Protein 3HXL (pdb70)

Sequence (411 aa):
GVYINFKSEPQLGERGIVSPLILSWGEPGKITIEAGDDVFPKLGYSIDAQLRLINEALKRAKTLLLYRLNAGTKAAVTVGNLTVTAKWGGARGNDITLVIQENIDDETKFDVSTLVDGAELDKQTVSDIAGLAANDWVIFSGTGALTETAGAPLINGSDGAVTNQAYIDYLAAVEIFDFNTIALPSTDDALKATFTAFAKRLRDDEGKKIQVVLENYPAADYEGVISVKNGVVLADGTILTAAQATAWVAGATAGARVNESLTYQGYDEAVDVAPRYTNAQIIAALQAGEFLFTASDNQALVEQDINTLTSFTADKGKQFAKNRVIRVLDGINNDFVRIFSKFYSNNADGRNLLKSECINYNTLQDIDAIKNFDGQTDLTVQSDVDAVYIEAYAWPVDSIEKIYVRVRIKL

Organism: Desulfitobacterium hafniense (strain Y51) (NCBI:txid138119)

CATH classification: 3.30.1490.360 (+4 more: 2.60.40.4290, 3.40.50.11790, 3.30.1370.220)

Radius of gyration: 27.32 Å; Cα contacts (8 Å, |Δi|>4): 930; chains: 1; bounding box: 57×81×81 Å

InterPro domains:
  IPR020287 Tail sheath protein, C-terminal domain [PF17482] (336-438)
  IPR035089 Tail sheath protein, subtilisin-like domain [PF04984] (181-329)
  IPR035326 Phage tail sheath protein-like, beta-sandwich domain [PF17481] (91-180)
  IPR054564 Tail sheath protein Gp18-like, domain III N-terminal region [PF22671] (33-90)

Nearest PDB structures (foldseek):
  3hxl-assembly1_A  TM=1.002E+00  e=1.523E-84  Desulfitobacterium hafniense Y51
  3lml-assembly1_A  TM=8.301E-01  e=1.026E-45  Listeria innocua
  6gkw-assembly1_A  TM=8.616E-01  e=3.740E-18  Clostridioides difficile 630
  8v3z-assembly1_P  TM=8.055E-01  e=3.194E-16  Clostridioides difficile
  6rao-assembly1_D  TM=6.011E-01  e=6.449E-09  Serratia entomophila

Structure (mmCIF, N/CA/C/O backbone):
data_3HXL
#
_entry.id   3HXL
#
_cell.length_a   34.382
_cell.length_b   71.958
_cell.length_c   108.831
_cell.angle_alpha   90.000
_cell.angle_beta   94.450
_cell.angle_gamma   90.000
#
_symmetry.space_group_name_H-M   'P 1 21 1'
#
loop_
_entity.id
_entity.type
_entity.pdbx_description
1 polymer 'uncharacterized protein DSY3957'
2 water water
#
loop_
_atom_site.group_PDB
_atom_site.id
_atom_site.type_symbol
_atom_site.label_atom_id
_atom_site.label_alt_id
_atom_site.label_comp_id
_atom_site.label_asym_id
_atom_site.label_entity_id
_atom_site.label_seq_id
_atom_site.pdbx_PDB_ins_code
_atom_site.Cartn_x
_atom_site.Cartn_y
_atom_site.Cartn_z
_atom_site.occupancy
_atom_site.B_iso_or_equiv
_atom_site.auth_seq_id
_atom_site.auth_comp_id
_atom_site.auth_asym_id
_atom_site.auth_atom_id
_atom_site.pdbx_PDB_model_num
ATOM 1 N N . GLY A 1 15 ? 8.552 89.278 43.750 1.00 47.88 15 GLY A N 1
ATOM 2 C CA . GLY A 1 15 ? 7.481 88.312 43.383 1.00 47.21 15 GLY A CA 1
ATOM 3 C C . GLY A 1 15 ? 7.138 87.355 44.511 1.00 50.40 15 GLY A C 1
ATOM 4 O O . GLY A 1 15 ? 7.425 87.625 45.679 1.00 44.31 15 GLY A O 1
ATOM 5 N N . VAL A 1 16 ? 6.521 86.231 44.161 1.00 46.45 16 VAL A N 1
ATOM 6 C CA . VAL A 1 16 ? 6.135 85.230 45.150 1.00 43.16 16 VAL A CA 1
ATOM 7 C C . VAL A 1 16 ? 6.473 83.826 44.654 1.00 41.50 16 VAL A C 1
ATOM 8 O O . VAL A 1 16 ? 5.939 83.379 43.641 1.00 47.37 16 VAL A O 1
ATOM 12 N N . TYR A 1 17 ? 7.367 83.145 45.366 1.00 33.03 17 TYR A N 1
ATOM 13 C CA . TYR A 1 17 ? 7.776 81.788 45.013 1.00 31.83 17 TYR A CA 1
ATOM 14 C C . TYR A 1 17 ? 7.237 80.793 46.032 1.00 27.97 17 TYR A C 1
ATOM 15 O O . TYR A 1 17 ? 7.543 80.878 47.223 1.00 24.04 17 TYR A O 1
ATOM 24 N N . ILE A 1 18 ? 6.455 79.835 45.549 1.00 23.42 18 ILE A N 1
ATOM 25 C CA . ILE A 1 18 ? 5.841 78.833 46.409 1.00 26.68 18 ILE A CA 1
ATOM 26 C C . ILE A 1 18 ? 6.225 77.417 45.999 1.00 21.79 18 ILE A C 1
ATOM 27 O O . ILE A 1 18 ? 6.246 77.094 44.813 1.00 23.75 18 ILE A O 1
ATOM 32 N N . ASN A 1 19 ? 6.530 76.573 46.976 1.00 20.48 19 ASN A N 1
ATOM 33 C CA . ASN A 1 19 ? 6.880 75.189 46.679 1.00 27.22 19 ASN A CA 1
ATOM 34 C C . ASN A 1 19 ? 6.186 74.283 47.690 1.00 26.87 19 ASN A C 1
ATOM 35 O O . ASN A 1 19 ? 5.933 74.690 48.823 1.00 22.01 19 ASN A O 1
ATOM 40 N N . PHE A 1 20 ? 5.858 73.065 47.269 1.00 23.18 20 PHE A N 1
ATOM 41 C CA . PHE A 1 20 ? 5.177 72.113 48.140 1.00 23.29 20 PHE A CA 1
ATOM 42 C C . PHE A 1 20 ? 5.975 70.817 48.266 1.00 22.59 20 PHE A C 1
ATOM 43 O O . PHE A 1 20 ? 6.621 70.391 47.314 1.00 21.48 20 PHE A O 1
ATOM 51 N N . LYS A 1 21 ? 5.917 70.195 49.443 1.00 22.05 21 LYS A N 1
ATOM 52 C CA . LYS A 1 21 ? 6.620 68.936 49.691 1.00 26.49 21 LYS A CA 1
ATOM 53 C C . LYS A 1 21 ? 5.798 68.021 50.609 1.00 27.72 21 LYS A C 1
ATOM 54 O O . LYS A 1 21 ? 5.178 68.487 51.567 1.00 26.50 21 LYS A O 1
ATOM 60 N N . SER A 1 22 ? 5.787 66.723 50.303 1.00 24.65 22 SER A N 1
ATOM 61 C CA . SER A 1 22 ? 5.065 65.749 51.118 1.00 21.52 22 SER A CA 1
ATOM 62 C C . SER A 1 22 ? 5.702 65.717 52.501 1.00 22.00 22 SER A C 1
ATOM 63 O O . SER A 1 22 ? 6.888 66.012 52.649 1.00 26.62 22 SER A O 1
ATOM 66 N N . GLU A 1 23 ? 4.912 65.347 53.503 1.00 29.64 23 GLU A N 1
ATOM 67 C CA . GLU A 1 23 ? 5.388 65.248 54.882 1.00 36.48 23 GLU A CA 1
ATOM 68 C C . GLU A 1 23 ? 5.020 63.856 55.408 1.00 39.26 23 GLU A C 1
ATOM 69 O O . GLU A 1 23 ? 4.067 63.708 56.175 1.00 38.43 23 GLU A O 1
ATOM 75 N N . PRO A 1 24 ? 5.778 62.821 55.000 1.00 40.43 24 PRO A N 1
ATOM 76 C CA . PRO A 1 24 ? 5.539 61.433 55.416 1.00 44.13 24 PRO A CA 1
ATOM 77 C C . PRO A 1 24 ? 5.503 61.247 56.927 1.00 49.10 24 PRO A C 1
ATOM 78 O O . PRO A 1 24 ? 6.123 62.008 57.668 1.00 47.79 24 PRO A O 1
ATOM 82 N N . GLN A 1 25 ? 4.776 60.229 57.378 1.00 59.23 25 GLN A N 1
ATOM 83 C CA . GLN A 1 25 ? 4.657 59.953 58.805 1.00 62.81 25 GLN A CA 1
ATOM 84 C C . GLN A 1 25 ? 5.150 58.547 59.130 1.00 64.14 25 GLN A C 1
ATOM 85 O O . GLN A 1 25 ? 6.219 58.133 58.682 1.00 66.85 25 GLN A O 1
ATOM 91 N N . LEU A 1 30 ? 2.467 46.326 61.204 1.00 55.37 30 LEU A N 1
ATOM 92 C CA . LEU A 1 30 ? 2.226 45.154 62.037 1.00 47.91 30 LEU A CA 1
ATOM 93 C C . LEU A 1 30 ? 2.454 45.476 63.509 1.00 49.18 30 LEU A C 1
ATOM 94 O O . LEU A 1 30 ? 3.547 45.884 63.911 1.00 45.28 30 LEU A O 1
ATOM 99 N N . GLY A 1 31 ? 1.411 45.284 64.310 1.00 40.36 31 GLY A N 1
ATOM 100 C CA . GLY A 1 31 ? 1.503 45.573 65.725 1.00 40.40 31 GLY A CA 1
ATOM 101 C C . GLY A 1 31 ? 2.493 44.704 66.468 1.00 40.93 31 GLY A C 1
ATOM 102 O O . GLY A 1 31 ? 2.932 43.663 65.975 1.00 40.94 31 GLY A O 1
ATOM 103 N N . GLU A 1 32 ? 2.860 45.142 67.663 1.00 41.17 32 GLU A N 1
ATOM 104 C CA . GLU A 1 32 ? 3.785 44.386 68.478 1.00 38.84 32 GLU A CA 1
ATOM 105 C C . GLU A 1 32 ? 3.045 43.758 69.647 1.00 39.69 32 GLU A C 1
ATOM 106 O O . GLU A 1 32 ? 2.213 44.396 70.301 1.00 39.66 32 GLU A O 1
ATOM 112 N N . ARG A 1 33 ? 3.345 42.488 69.878 1.00 24.37 33 ARG A N 1
ATOM 113 C CA . ARG A 1 33 ? 2.744 41.716 70.952 1.00 24.16 33 ARG A CA 1
ATOM 114 C C . ARG A 1 33 ? 3.728 41.753 72.116 1.00 24.17 33 ARG A C 1
ATOM 115 O O . ARG A 1 33 ? 4.276 42.809 72.439 1.00 22.88 33 ARG A O 1
ATOM 123 N N . GLY A 1 34 ? 3.949 40.603 72.742 1.00 16.80 34 GLY A N 1
ATOM 124 C CA . GLY A 1 34 ? 4.895 40.519 73.839 1.00 14.69 34 GLY A CA 1
ATOM 125 C C . GLY A 1 34 ? 4.415 40.914 75.223 1.00 13.82 34 GLY A C 1
ATOM 126 O O . GLY A 1 34 ? 5.191 40.881 76.173 1.00 16.29 34 GLY A O 1
ATOM 127 N N . ILE A 1 35 ? 3.141 41.263 75.359 1.00 12.77 35 ILE A N 1
ATOM 128 C CA . ILE A 1 35 ? 2.639 41.681 76.661 1.00 14.46 35 ILE A CA 1
ATOM 129 C C . ILE A 1 35 ? 1.759 40.641 77.345 1.00 12.94 35 ILE A C 1
ATOM 130 O O . ILE A 1 35 ? 0.704 40.267 76.832 1.00 14.15 35 ILE A O 1
ATOM 135 N N . VAL A 1 36 ? 2.205 40.181 78.508 1.00 14.25 36 VAL A N 1
ATOM 136 C CA . VAL A 1 36 ? 1.463 39.191 79.284 1.00 16.16 36 VAL A CA 1
ATOM 137 C C . VAL A 1 36 ? 1.022 39.828 80.606 1.00 15.34 36 VAL A C 1
ATOM 138 O O . VAL A 1 36 ? 1.663 40.758 81.089 1.00 14.81 36 VAL A O 1
ATOM 142 N N . SER A 1 37 ? -0.088 39.353 81.172 1.00 13.99 37 SER A N 1
ATOM 143 C CA . SER A 1 37 ? -0.575 39.876 82.448 1.00 11.57 37 SER A CA 1
ATOM 144 C C . SER A 1 37 ? -0.953 38.713 83.347 1.00 14.80 37 SER A C 1
ATOM 145 O O . SER A 1 37 ? -1.455 37.688 82.882 1.00 17.37 37 SER A O 1
ATOM 156 N N . PRO A 1 39 ? -2.485 37.691 87.506 1.00 23.02 39 PRO A N 1
ATOM 157 C CA . PRO A 1 39 ? -2.931 38.070 88.850 1.00 20.37 39 PRO A CA 1
ATOM 158 C C . PRO A 1 39 ? -2.290 37.091 89.845 1.00 19.93 39 PRO A C 1
ATOM 159 O O . PRO A 1 39 ? -2.431 35.879 89.703 1.00 20.21 39 PRO A O 1
ATOM 163 N N . LEU A 1 40 ? -1.579 37.610 90.842 1.00 17.67 40 LEU A N 1
ATOM 164 C CA . LEU A 1 40 ? -0.919 36.740 91.807 1.00 19.39 40 LEU A CA 1
ATOM 165 C C . LEU A 1 40 ? -1.111 37.100 93.264 1.00 16.14 40 LEU A C 1
ATOM 166 O O . LEU A 1 40 ? -1.353 38.253 93.622 1.00 16.01 40 LEU A O 1
ATOM 171 N N . ILE A 1 41 ? -0.979 36.078 94.097 1.00 24.45 41 ILE A N 1
ATOM 172 C CA . ILE A 1 41 ? -1.060 36.233 95.535 1.00 22.98 41 ILE A CA 1
ATOM 173 C C . ILE A 1 41 ? 0.405 36.283 95.946 1.00 21.34 41 ILE A C 1
ATOM 174 O O . ILE A 1 41 ? 1.142 35.321 95.748 1.00 22.05 41 ILE A O 1
ATOM 179 N N . LEU A 1 42 ? 0.817 37.415 96.505 1.00 24.19 42 LEU A N 1
ATOM 180 C CA . LEU A 1 42 ? 2.205 37.619 96.903 1.00 21.39 42 LEU A CA 1
ATOM 181 C C . LEU A 1 42 ? 2.369 37.854 98.403 1.00 25.18 42 LEU A C 1
ATOM 182 O O . LEU A 1 42 ? 1.388 37.908 99.145 1.00 23.35 42 LEU A O 1
ATOM 187 N N . SER A 1 43 ? 3.619 37.990 98.839 1.00 24.67 43 SER A N 1
ATOM 188 C CA . SER A 1 43 ? 3.920 38.223 100.247 1.00 24.76 43 SER A CA 1
ATOM 189 C C . SER A 1 43 ? 4.483 39.623 100.458 1.00 23.90 43 SER A C 1
ATOM 190 O O . SER A 1 43 ? 4.884 39.986 101.564 1.00 25.76 43 SER A O 1
ATOM 193 N N . TRP A 1 44 ? 4.505 40.407 99.387 1.00 22.91 44 TRP A N 1
ATOM 194 C CA . TRP A 1 44 ? 5.016 41.766 99.448 1.00 21.17 44 TRP A CA 1
ATOM 195 C C . TRP A 1 44 ? 4.661 42.489 98.155 1.00 20.16 44 TRP A C 1
ATOM 196 O O . TRP A 1 44 ? 4.329 41.852 97.154 1.00 23.65 44 TRP A O 1
ATOM 207 N N . GLY A 1 45 ? 4.722 43.817 98.186 1.00 17.61 45 GLY A N 1
ATOM 208 C CA . GLY A 1 45 ? 4.420 44.604 97.005 1.00 20.55 45 GLY A CA 1
ATOM 209 C C . GLY A 1 45 ? 3.109 45.361 97.074 1.00 23.32 45 GLY A C 1
ATOM 210 O O . GLY A 1 45 ? 2.207 44.994 97.825 1.00 21.85 45 GLY A O 1
ATOM 211 N N . GLU A 1 46 ? 3.008 46.425 96.285 1.00 22.60 46 GLU A N 1
ATOM 212 C CA . GLU A 1 46 ? 1.800 47.237 96.240 1.00 19.32 46 GLU A CA 1
ATOM 213 C C . GLU A 1 46 ? 0.620 46.406 95.740 1.00 23.16 46 GLU A C 1
ATOM 214 O O . GLU A 1 46 ? 0.668 45.831 94.652 1.00 23.71 46 GLU A O 1
ATOM 220 N N . PRO A 1 47 ? -0.458 46.328 96.538 1.00 22.57 47 PRO A N 1
ATOM 221 C CA . PRO A 1 47 ? -1.652 45.559 96.171 1.00 19.87 47 PRO A CA 1
ATOM 222 C C . PRO A 1 47 ? -2.682 46.324 95.335 1.00 19.56 47 PRO A C 1
ATOM 223 O O . PRO A 1 47 ? -2.755 47.551 95.393 1.00 19.63 47 PRO A O 1
ATOM 227 N N . GLY A 1 48 ? -3.465 45.578 94.555 1.00 24.01 48 GLY A N 1
ATOM 228 C CA . GLY A 1 48 ? -4.521 46.153 93.732 1.0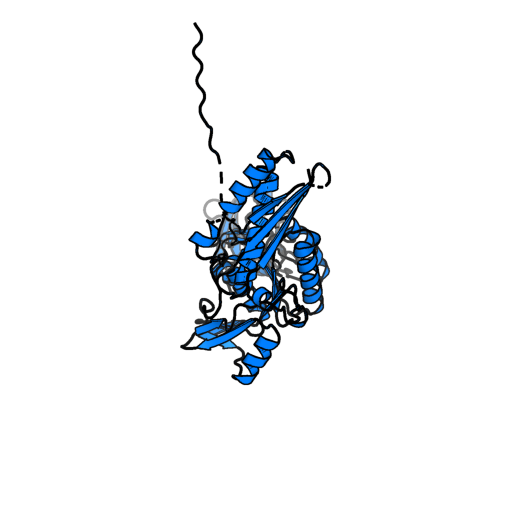0 20.69 48 GLY A CA 1
ATOM 229 C C . GLY A 1 48 ? -4.146 47.291 92.808 1.00 23.44 48 GLY A C 1
ATOM 230 O O . GLY A 1 48 ? -4.949 48.189 92.551 1.00 25.57 48 GLY A O 1
ATOM 231 N N . LYS A 1 49 ? -2.925 47.248 92.297 1.00 19.89 49 LYS A N 1
ATOM 232 C CA . LYS A 1 49 ? -2.434 48.280 91.402 1.00 22.32 49 LYS A CA 1
ATOM 233 C C . LYS A 1 49 ? -1.523 47.591 90.398 1.00 24.01 49 LYS A C 1
ATOM 234 O O . LYS A 1 49 ? -0.567 46.927 90.786 1.00 22.88 49 LYS A O 1
ATOM 248 N N . ILE A 1 51 ? 1.303 46.518 88.174 1.00 19.50 51 ILE A N 1
ATOM 249 C CA . ILE A 1 51 ? 2.746 46.710 88.210 1.00 22.79 51 ILE A CA 1
ATOM 250 C C . ILE A 1 51 ? 3.294 46.291 86.856 1.00 21.19 51 ILE A C 1
ATOM 251 O O . ILE A 1 51 ? 2.979 45.212 86.354 1.00 19.89 51 ILE A O 1
ATOM 256 N N . THR A 1 52 ? 4.110 47.149 86.263 1.00 18.18 52 THR A N 1
ATOM 257 C CA . THR A 1 52 ? 4.680 46.860 84.962 1.00 20.69 52 THR A CA 1
ATOM 258 C C . THR A 1 52 ? 6.140 46.467 85.128 1.00 20.36 52 THR A C 1
ATOM 259 O O . THR A 1 52 ? 6.920 47.191 85.741 1.00 16.57 52 THR A O 1
ATOM 263 N N . ILE A 1 53 ? 6.492 45.300 84.602 1.00 20.73 53 ILE A N 1
ATOM 264 C CA . ILE A 1 53 ? 7.856 44.805 84.691 1.00 19.77 53 ILE A CA 1
ATOM 265 C C . ILE A 1 53 ? 8.343 44.418 83.306 1.00 20.99 53 ILE A C 1
ATOM 266 O O . ILE A 1 53 ? 7.720 43.604 82.623 1.00 21.36 53 ILE A O 1
ATOM 271 N N . GLU A 1 54 ? 9.447 45.021 82.883 1.00 20.45 54 GLU A N 1
ATOM 272 C CA . GLU A 1 54 ? 10.018 44.707 81.580 1.00 23.44 54 GLU A CA 1
ATOM 273 C C . GLU A 1 54 ? 11.010 43.573 81.809 1.00 18.69 54 GLU A C 1
ATOM 274 O O . GLU A 1 54 ? 11.636 43.492 82.865 1.00 21.87 54 GLU A O 1
ATOM 280 N N . ALA A 1 55 ? 11.148 42.686 80.831 1.00 24.15 55 ALA A N 1
ATOM 281 C CA . ALA A 1 55 ? 12.083 41.579 80.970 1.00 18.33 55 ALA A CA 1
ATOM 282 C C . ALA A 1 55 ? 13.455 42.162 81.297 1.00 19.20 55 ALA A C 1
ATOM 283 O O . ALA A 1 55 ? 13.860 43.167 80.714 1.00 24.76 55 ALA A O 1
ATOM 285 N N . GLY A 1 56 ? 14.159 41.540 82.238 1.00 23.22 56 GLY A N 1
ATOM 286 C CA . GLY A 1 56 ? 15.474 42.026 82.613 1.00 28.49 56 GLY A CA 1
ATOM 287 C C . GLY A 1 56 ? 15.459 43.028 83.756 1.00 27.93 56 GLY A C 1
ATOM 288 O O . GLY A 1 56 ? 16.494 43.286 84.366 1.00 22.20 56 GLY A O 1
ATOM 289 N N . ASP A 1 57 ? 14.292 43.598 84.054 1.00 19.87 57 ASP A N 1
ATOM 290 C CA . ASP A 1 57 ? 14.185 44.569 85.140 1.00 17.68 57 ASP A CA 1
ATOM 291 C C . ASP A 1 57 ? 14.530 43.972 86.494 1.00 18.38 57 ASP A C 1
ATOM 292 O O . ASP A 1 57 ? 14.312 42.786 86.738 1.00 21.62 57 ASP A O 1
ATOM 297 N N . ASP A 1 58 ? 15.072 44.806 87.375 1.00 16.51 58 ASP A N 1
ATOM 298 C CA . ASP A 1 58 ? 15.393 44.378 88.725 1.00 23.75 58 ASP A CA 1
ATOM 299 C C . ASP A 1 58 ? 14.048 44.483 89.438 1.00 21.52 58 ASP A C 1
ATOM 300 O O . ASP A 1 58 ? 13.434 45.548 89.450 1.00 23.24 58 ASP A O 1
ATOM 305 N N . VAL A 1 59 ? 13.585 43.379 90.011 1.00 25.25 59 VAL A N 1
ATOM 306 C CA . VAL A 1 59 ? 12.292 43.367 90.693 1.00 23.71 59 VAL A CA 1
ATOM 307 C C . VAL A 1 59 ? 12.401 43.459 92.206 1.00 25.29 59 VAL A C 1
ATOM 308 O O . VAL A 1 59 ? 11.389 43.464 92.908 1.00 20.17 59 VAL A O 1
ATOM 312 N N . PHE A 1 60 ? 13.628 43.529 92.710 1.00 22.42 60 PHE A N 1
ATOM 313 C CA . PHE A 1 60 ? 13.841 43.599 94.151 1.00 22.18 60 PHE A CA 1
ATOM 314 C C . PHE A 1 60 ? 13.174 44.831 94.772 1.00 20.36 60 PHE A C 1
ATOM 315 O O . PHE A 1 60 ? 12.487 44.728 95.793 1.00 19.83 60 PHE A O 1
ATOM 323 N N . PRO A 1 61 ? 13.367 46.011 94.165 1.00 20.64 61 PRO A N 1
ATOM 324 C CA . PRO A 1 61 ? 12.765 47.243 94.691 1.00 25.09 61 PRO A CA 1
ATOM 325 C C . PRO A 1 61 ? 11.240 47.211 94.799 1.00 25.41 61 PRO A C 1
ATOM 326 O O . PRO A 1 61 ? 10.675 47.602 95.822 1.00 26.23 61 PRO A O 1
ATOM 330 N N . LYS A 1 62 ? 10.579 46.743 93.745 1.00 25.43 62 LYS A N 1
ATOM 331 C CA . LYS A 1 62 ? 9.119 46.680 93.724 1.00 24.28 62 LYS A CA 1
ATOM 332 C C . LYS A 1 62 ? 8.504 45.484 94.448 1.00 26.57 6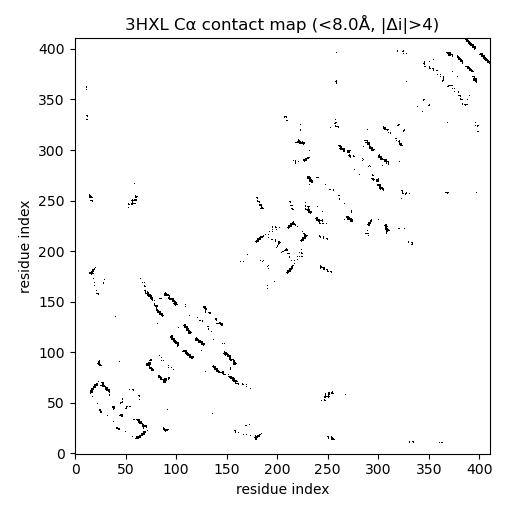2 LYS A C 1
ATOM 333 O O . LYS A 1 62 ? 7.492 45.624 95.134 1.00 24.45 62 LYS A O 1
ATOM 339 N N . LEU A 1 63 ? 9.109 44.312 94.304 1.00 18.12 63 LEU A N 1
ATOM 340 C CA . LEU A 1 63 ? 8.548 43.113 94.913 1.00 20.21 63 LEU A CA 1
ATOM 341 C C . LEU A 1 63 ? 9.178 42.595 96.193 1.00 17.72 63 LEU A C 1
ATOM 342 O O . LEU A 1 63 ? 8.713 41.601 96.747 1.00 19.20 63 LEU A O 1
ATOM 347 N N . GLY A 1 64 ? 10.238 43.251 96.652 1.00 20.89 64 GLY A N 1
ATOM 348 C CA . GLY A 1 64 ? 10.889 42.842 97.887 1.00 21.39 64 GLY A CA 1
ATOM 349 C C . GLY A 1 64 ? 11.608 41.506 97.847 1.00 27.59 64 GLY A C 1
ATOM 350 O O . GLY A 1 64 ? 12.099 41.030 98.869 1.00 23.99 64 GLY A O 1
ATOM 351 N N . TYR A 1 65 ? 11.677 40.902 96.666 1.00 24.52 65 TYR A N 1
ATOM 352 C CA . TYR A 1 65 ? 12.340 39.617 96.493 1.00 26.40 65 TYR A CA 1
ATOM 353 C C . TYR A 1 65 ? 13.208 39.673 95.247 1.00 22.90 65 TYR A C 1
ATOM 354 O O . TYR A 1 65 ? 13.063 40.572 94.420 1.00 21.37 65 TYR A O 1
ATOM 363 N N . SER A 1 66 ? 14.115 38.710 95.123 1.00 26.26 66 SER A N 1
ATOM 364 C CA . SER A 1 66 ? 14.991 38.629 93.958 1.00 23.47 66 SER A CA 1
ATOM 365 C C . SER A 1 66 ? 14.257 37.809 92.897 1.00 17.33 66 SER A C 1
ATOM 366 O O . SER A 1 66 ? 13.415 36.982 93.231 1.00 22.87 66 SER A O 1
ATOM 369 N N . ILE A 1 67 ? 14.576 38.040 91.629 1.00 21.24 67 ILE A N 1
ATOM 370 C CA . ILE A 1 67 ? 13.941 37.311 90.540 1.00 22.24 67 ILE A CA 1
ATOM 371 C C . ILE A 1 67 ? 14.159 35.810 90.708 1.00 34.24 67 ILE A C 1
ATOM 372 O O . ILE A 1 67 ? 13.407 34.998 90.169 1.00 35.79 67 ILE A O 1
ATOM 385 N N . ASP A 1 69 ? 14.353 34.263 93.820 1.00 31.89 69 ASP A N 1
ATOM 386 C CA . ASP A 1 69 ? 13.764 33.729 95.034 1.00 31.10 69 ASP A CA 1
ATOM 387 C C . ASP A 1 69 ? 12.533 32.937 94.586 1.00 30.67 69 ASP A C 1
ATOM 388 O O . ASP A 1 69 ? 11.771 33.389 93.728 1.00 25.15 69 ASP A O 1
ATOM 393 N N . ALA A 1 70 ? 12.364 31.749 95.158 1.00 27.70 70 ALA A N 1
ATOM 394 C CA . ALA A 1 70 ? 11.247 30.865 94.840 1.00 28.12 70 ALA A CA 1
ATOM 395 C C . ALA A 1 70 ? 9.911 31.587 94.837 1.00 29.65 70 ALA A C 1
ATOM 396 O O . ALA A 1 70 ? 9.000 31.227 94.088 1.00 27.71 70 ALA A O 1
ATOM 398 N N . GLN A 1 71 ? 9.792 32.607 95.679 1.00 23.94 71 GLN A N 1
ATOM 399 C CA . GLN A 1 71 ? 8.550 33.362 95.765 1.00 24.39 71 GLN A CA 1
ATOM 400 C C . GLN A 1 71 ? 8.159 34.055 94.463 1.00 22.11 71 GLN A C 1
ATOM 401 O O . GLN A 1 71 ? 6.982 34.317 94.238 1.00 18.67 71 GLN A O 1
ATOM 407 N N . LEU A 1 72 ? 9.126 34.355 93.602 1.00 20.38 72 LEU A N 1
ATOM 408 C CA . LEU A 1 72 ? 8.788 35.035 92.354 1.00 18.26 72 LEU A CA 1
ATOM 409 C C . LEU A 1 72 ? 8.876 34.138 91.130 1.00 11.60 72 LEU A C 1
ATOM 410 O O . LEU A 1 72 ? 8.910 34.617 89.998 1.00 19.26 72 LEU A O 1
ATOM 415 N N . ARG A 1 73 ? 8.896 32.834 91.363 1.00 13.04 73 ARG A N 1
ATOM 416 C CA . ARG A 1 73 ? 8.975 31.861 90.283 1.00 16.65 73 ARG A CA 1
ATOM 417 C C . ARG A 1 73 ? 8.069 32.143 89.073 1.00 19.43 73 ARG A C 1
ATOM 418 O O . ARG A 1 73 ? 8.539 32.131 87.934 1.00 19.85 73 ARG A O 1
ATOM 426 N N . LEU A 1 74 ? 6.780 32.401 89.303 1.00 18.63 74 LEU A N 1
ATOM 427 C CA . LEU A 1 74 ? 5.860 32.645 88.188 1.00 19.43 74 LEU A CA 1
ATOM 428 C C . LEU A 1 74 ? 6.204 33.882 87.371 1.00 14.69 74 LEU A C 1
ATOM 429 O O . LEU A 1 74 ? 5.994 33.915 86.154 1.00 18.21 74 LEU A O 1
ATOM 434 N N . ILE A 1 75 ? 6.727 34.905 88.038 1.00 12.91 75 ILE A N 1
ATOM 435 C CA . ILE A 1 75 ? 7.108 36.126 87.351 1.00 13.46 75 ILE A CA 1
ATOM 436 C C . ILE A 1 75 ? 8.303 35.797 86.451 1.00 14.06 75 ILE A C 1
ATOM 437 O O . ILE A 1 75 ? 8.372 36.225 85.301 1.00 14.18 75 ILE A O 1
ATOM 442 N N . ASN A 1 76 ? 9.227 35.010 86.988 1.00 15.90 76 ASN A N 1
ATOM 443 C CA . ASN A 1 76 ? 10.413 34.596 86.249 1.00 15.43 76 ASN A CA 1
ATOM 444 C C . ASN A 1 76 ? 9.988 33.811 85.002 1.00 15.93 76 ASN A C 1
ATOM 445 O O . ASN A 1 76 ? 10.444 34.098 83.897 1.00 16.08 76 ASN A O 1
ATOM 450 N N . GLU A 1 77 ? 9.090 32.845 85.172 1.00 17.77 77 GLU A N 1
ATOM 451 C CA . GLU A 1 77 ? 8.633 32.031 84.050 1.00 14.13 77 GLU A CA 1
ATOM 452 C C . GLU A 1 77 ? 7.896 32.816 82.965 1.00 13.61 77 GLU A C 1
ATOM 453 O O . GLU A 1 77 ? 8.124 32.599 81.778 1.00 19.63 77 GLU A O 1
ATOM 459 N N . ALA A 1 78 ? 7.015 33.726 83.370 1.00 16.14 78 ALA A N 1
ATOM 460 C CA . ALA A 1 78 ? 6.260 34.524 82.414 1.00 15.78 78 ALA A CA 1
ATOM 461 C C . ALA A 1 78 ? 7.184 35.389 81.567 1.00 12.24 78 ALA A C 1
ATOM 462 O O . ALA A 1 78 ? 6.920 35.626 80.392 1.00 14.26 78 ALA A O 1
ATOM 464 N N . LEU A 1 79 ? 8.261 35.867 82.170 1.00 19.84 79 LEU A N 1
ATOM 465 C CA . LEU A 1 79 ? 9.184 36.721 81.444 1.00 19.14 79 LEU A CA 1
ATOM 466 C C . LEU A 1 79 ? 10.264 35.977 80.665 1.00 17.11 79 LEU A C 1
ATOM 467 O O . LEU A 1 79 ? 11.189 36.599 80.146 1.00 16.83 79 LEU A O 1
ATOM 472 N N . LYS A 1 80 ? 10.151 34.653 80.574 1.00 17.52 80 LYS A N 1
ATOM 473 C CA . LYS A 1 80 ? 11.124 33.892 79.796 1.00 16.51 80 LYS A CA 1
ATOM 474 C C . LYS A 1 80 ? 10.885 34.189 78.317 1.00 21.92 80 LYS A C 1
ATOM 475 O O . LYS A 1 80 ? 11.831 34.284 77.536 1.00 16.71 80 LYS A O 1
ATOM 481 N N . ARG A 1 81 ? 9.622 34.368 77.933 1.00 14.16 81 ARG A N 1
ATOM 482 C CA . ARG A 1 81 ? 9.300 34.651 76.536 1.00 14.07 81 ARG A CA 1
ATOM 483 C C . ARG A 1 81 ? 8.609 35.995 76.298 1.00 14.54 81 ARG A C 1
ATOM 484 O O . ARG A 1 81 ? 8.641 36.518 75.187 1.00 13.93 81 ARG A O 1
ATOM 492 N N . ALA A 1 82 ? 7.983 36.550 77.332 1.00 18.61 82 ALA A N 1
ATOM 493 C CA . ALA A 1 82 ? 7.288 37.830 77.195 1.00 17.18 82 ALA A CA 1
ATOM 494 C C . ALA A 1 82 ? 8.257 38.987 77.392 1.00 18.15 82 ALA A C 1
ATOM 495 O O . ALA A 1 82 ? 9.276 38.846 78.064 1.00 17.92 82 ALA A O 1
ATOM 497 N N . LYS A 1 83 ? 7.939 40.132 76.804 1.00 16.21 83 LYS A N 1
ATOM 498 C CA . LYS A 1 83 ? 8.794 41.296 76.936 1.00 17.63 83 LYS A CA 1
ATOM 499 C C . LYS A 1 83 ? 8.300 42.193 78.063 1.00 20.94 83 LYS A C 1
ATOM 500 O O . LYS A 1 83 ? 9.081 42.908 78.686 1.00 16.66 83 LYS A O 1
ATOM 506 N N . THR A 1 84 ? 7.000 42.147 78.330 1.00 18.06 84 THR A N 1
ATOM 507 C CA . THR A 1 84 ? 6.426 42.958 79.391 1.00 19.19 84 THR A CA 1
ATOM 508 C C . THR A 1 84 ? 5.373 42.183 80.178 1.00 20.70 84 THR A C 1
ATOM 509 O O . THR A 1 84 ? 4.543 41.474 79.604 1.00 17.73 84 THR A O 1
ATOM 513 N N . LEU A 1 85 ? 5.424 42.319 81.499 1.00 16.06 85 LEU A N 1
ATOM 514 C CA . LEU A 1 85 ? 4.470 41.660 82.371 1.00 16.61 85 LEU A CA 1
ATOM 515 C C . LEU A 1 85 ? 3.663 42.693 83.137 1.00 19.47 85 LEU A C 1
ATOM 516 O O . LEU A 1 85 ? 4.222 43.609 83.742 1.00 16.44 85 LEU A O 1
ATOM 521 N N . LEU A 1 86 ? 2.344 42.553 83.087 1.00 18.72 86 LEU A N 1
ATOM 522 C CA . LEU A 1 86 ? 1.464 43.433 83.829 1.00 16.36 86 LEU A CA 1
ATOM 523 C C . LEU A 1 86 ? 1.044 42.551 85.004 1.00 19.26 86 LEU A C 1
ATOM 524 O O . LEU A 1 86 ? 0.234 41.630 84.858 1.00 18.22 86 LEU A O 1
ATOM 529 N N . LEU A 1 87 ? 1.643 42.828 86.158 1.00 16.44 87 LEU A N 1
ATOM 530 C CA . LEU A 1 87 ? 1.412 42.076 87.383 1.00 15.35 87 LEU A CA 1
ATOM 531 C C . LEU A 1 87 ? 0.435 42.754 88.325 1.00 15.35 87 LEU A C 1
ATOM 532 O O . LEU A 1 87 ? 0.505 43.962 88.546 1.00 19.56 87 LEU A O 1
ATOM 537 N N . TYR A 1 88 ? -0.465 41.963 88.894 1.00 16.34 88 TYR A N 1
ATOM 538 C CA . TYR A 1 88 ? -1.460 42.494 89.815 1.00 16.85 88 TYR A CA 1
ATOM 539 C C . TYR A 1 88 ? -1.447 41.669 91.098 1.00 11.63 88 TYR A C 1
ATOM 540 O O . TYR A 1 88 ? -1.704 40.469 91.066 1.00 15.02 88 TYR A O 1
ATOM 549 N N . ARG A 1 89 ? -1.125 42.298 92.225 1.00 15.35 89 ARG A N 1
ATOM 550 C CA . ARG A 1 89 ? -1.118 41.573 93.488 1.00 14.61 89 ARG A CA 1
ATOM 551 C C . ARG A 1 89 ? -2.540 41.592 94.051 1.00 14.83 89 ARG A C 1
ATOM 552 O O . ARG A 1 89 ? -3.078 42.647 94.371 1.00 20.23 89 ARG A O 1
ATOM 560 N N . LEU A 1 90 ? -3.126 40.407 94.176 1.00 19.14 90 LEU A N 1
ATOM 561 C CA . LEU A 1 90 ? -4.503 40.233 94.636 1.00 21.20 90 LEU A CA 1
ATOM 562 C C . LEU A 1 90 ? -4.776 40.431 96.121 1.00 28.05 90 LEU A C 1
ATOM 563 O O . LEU A 1 90 ? -5.920 40.651 96.513 1.00 27.04 90 LEU A O 1
ATOM 568 N N . ASN A 1 91 ? -3.736 40.337 96.944 1.00 24.34 91 ASN A N 1
ATOM 569 C CA . ASN A 1 91 ? -3.885 40.455 98.390 1.00 18.25 91 ASN A CA 1
ATOM 570 C C . ASN A 1 91 ? -3.068 41.584 99.000 1.00 27.60 91 ASN A C 1
ATOM 571 O O . ASN A 1 91 ? -1.916 41.812 98.616 1.00 24.54 91 ASN A O 1
ATOM 576 N N . ALA A 1 92 ? -3.676 42.286 99.953 1.00 22.01 92 ALA A N 1
ATOM 577 C CA . ALA A 1 92 ? -3.013 43.384 100.649 1.00 23.90 92 ALA A CA 1
ATOM 578 C C . ALA A 1 92 ? -2.297 42.842 101.882 1.00 24.00 92 ALA A C 1
ATOM 579 O O . ALA A 1 92 ? -1.331 43.437 102.366 1.00 28.33 92 ALA A O 1
ATOM 581 N N . GLY A 1 93 ? -2.779 41.709 102.384 1.00 23.65 93 GLY A N 1
ATOM 582 C CA . GLY A 1 93 ? -2.178 41.090 103.552 1.00 21.25 93 GLY A CA 1
ATOM 583 C C . GLY A 1 93 ? -2.120 41.981 104.780 1.00 26.31 93 GLY A C 1
ATOM 584 O O . GLY A 1 93 ? -2.723 43.054 104.812 1.00 28.52 93 GLY A O 1
ATOM 585 N N . THR A 1 94 ? -1.397 41.525 105.800 1.00 29.31 94 THR A N 1
ATOM 586 C CA . THR A 1 94 ? -1.242 42.286 107.039 1.00 31.72 94 THR A CA 1
ATOM 587 C C . THR A 1 94 ? 0.216 42.706 107.218 1.00 25.84 94 THR A C 1
ATOM 588 O O . THR A 1 94 ? 1.130 41.895 107.063 1.00 24.70 94 THR A O 1
ATOM 592 N N . LYS A 1 95 ? 0.418 43.978 107.548 1.00 31.67 95 LYS A N 1
ATOM 593 C CA . LYS A 1 95 ? 1.755 44.534 107.738 1.00 26.36 95 LYS A CA 1
ATOM 594 C C . LYS A 1 95 ? 2.415 44.084 109.034 1.00 32.65 95 LYS A C 1
ATOM 595 O O . LYS A 1 95 ? 1.813 44.150 110.109 1.00 27.54 95 LYS A O 1
ATOM 601 N N . ALA A 1 96 ? 3.655 43.622 108.933 1.00 25.31 96 ALA A N 1
ATOM 602 C CA . ALA A 1 96 ? 4.382 43.199 110.118 1.00 30.65 96 ALA A CA 1
ATOM 603 C C . ALA A 1 96 ? 4.856 44.466 110.813 1.00 30.78 96 ALA A C 1
ATOM 604 O O . ALA A 1 96 ? 4.982 45.519 110.183 1.00 25.64 96 ALA A O 1
ATOM 606 N N . ALA A 1 97 ? 5.115 44.372 112.110 1.00 27.45 97 ALA A N 1
ATOM 607 C CA . ALA A 1 97 ? 5.567 45.539 112.849 1.00 26.07 97 ALA A CA 1
ATOM 608 C C . ALA A 1 97 ? 6.179 45.152 114.186 1.00 28.40 97 ALA A C 1
ATOM 609 O O . ALA A 1 97 ? 6.086 44.005 114.618 1.00 27.50 97 ALA A O 1
ATOM 611 N N . VAL A 1 98 ? 6.820 46.124 114.825 1.00 33.50 98 VAL A N 1
ATOM 612 C CA . VAL A 1 98 ? 7.448 45.915 116.122 1.00 29.23 98 VAL A CA 1
ATOM 613 C C . VAL A 1 98 ? 7.619 47.278 116.785 1.00 29.68 98 VAL A C 1
ATOM 614 O O . VAL A 1 98 ? 7.817 48.286 116.104 1.00 27.03 98 VAL A O 1
ATOM 618 N N . THR A 1 99 ? 7.511 47.311 118.110 1.00 31.80 99 THR A N 1
ATOM 619 C CA . THR A 1 99 ? 7.664 48.552 118.859 1.00 26.53 99 THR A CA 1
ATOM 620 C C . THR A 1 99 ? 8.790 48.428 119.880 1.00 28.67 99 THR A C 1
ATOM 621 O O . THR A 1 99 ? 8.848 47.468 120.644 1.00 30.97 99 THR A O 1
ATOM 625 N N . VAL A 1 100 ? 9.688 49.404 119.873 1.00 30.73 100 VAL A N 1
ATOM 626 C CA . VAL A 1 100 ? 10.805 49.440 120.806 1.00 30.98 100 VAL A CA 1
ATOM 627 C C . VAL A 1 100 ? 10.748 50.810 121.472 1.00 32.75 100 VAL A C 1
ATOM 628 O O . VAL A 1 100 ? 11.128 51.823 120.878 1.00 26.87 100 VAL A O 1
ATOM 632 N N . GLY A 1 101 ? 10.249 50.839 122.703 1.00 34.16 101 GLY A N 1
ATOM 633 C CA . GLY A 1 101 ? 10.131 52.096 123.416 1.00 31.28 101 GLY A CA 1
ATOM 634 C C . GLY A 1 101 ? 9.078 52.985 122.780 1.00 27.53 101 GLY A C 1
ATOM 635 O O . GLY A 1 101 ? 7.904 52.616 122.703 1.00 30.43 101 GLY A O 1
ATOM 636 N N . ASN A 1 102 ? 9.497 54.155 122.313 1.00 15.97 102 ASN A N 1
ATOM 637 C CA . ASN A 1 102 ? 8.585 55.099 121.689 1.00 24.62 102 ASN A CA 1
ATOM 638 C C . ASN A 1 102 ? 8.470 54.858 120.188 1.00 23.99 102 ASN A C 1
ATOM 639 O O . ASN A 1 102 ? 7.515 55.300 119.553 1.00 22.33 102 ASN A O 1
ATOM 644 N N . LEU A 1 103 ? 9.447 54.147 119.636 1.00 25.44 103 LEU A N 1
ATOM 645 C CA . LEU A 1 103 ? 9.490 53.870 118.206 1.00 27.17 103 LEU A CA 1
ATOM 646 C C . LEU A 1 103 ? 8.724 52.645 117.738 1.00 24.37 103 LEU A C 1
ATOM 647 O O . LEU A 1 103 ? 8.807 51.573 118.334 1.00 24.20 103 LEU A O 1
ATOM 652 N N . THR A 1 104 ? 7.973 52.822 116.660 1.00 25.30 104 THR A N 1
ATOM 653 C CA . THR A 1 104 ? 7.237 51.723 116.062 1.00 24.05 104 THR A CA 1
ATOM 654 C C . THR A 1 104 ? 7.718 51.655 114.623 1.00 24.40 104 THR A C 1
ATOM 655 O O . THR A 1 104 ? 7.827 52.681 113.947 1.00 25.83 104 THR A O 1
ATOM 659 N N . VAL A 1 105 ? 8.051 50.446 114.182 1.00 26.48 105 VAL A N 1
ATOM 660 C CA . VAL A 1 105 ? 8.527 50.207 112.824 1.00 25.37 105 VAL A CA 1
ATOM 661 C C . VAL A 1 105 ? 7.517 49.274 112.170 1.00 20.43 105 VAL A C 1
ATOM 662 O O . VAL A 1 105 ? 7.273 48.170 112.660 1.00 26.55 105 VAL A O 1
ATOM 666 N N . THR A 1 106 ? 6.939 49.728 111.066 1.00 23.72 106 THR A N 1
ATOM 667 C CA . THR A 1 106 ? 5.930 48.963 110.351 1.00 27.01 106 THR A CA 1
ATOM 668 C C . THR A 1 106 ? 6.334 48.730 108.897 1.00 25.59 106 THR A C 1
ATOM 669 O O . THR A 1 106 ? 6.814 49.644 108.223 1.00 22.04 106 THR A O 1
ATOM 673 N N . ALA A 1 107 ? 6.144 47.500 108.428 1.00 23.80 107 ALA A N 1
ATOM 674 C CA . ALA A 1 107 ? 6.473 47.133 107.054 1.00 25.08 107 ALA A CA 1
ATOM 675 C C . ALA A 1 107 ? 5.763 48.060 106.071 1.00 24.84 107 ALA A C 1
ATOM 676 O O . ALA A 1 107 ? 4.647 48.518 106.328 1.00 20.71 107 ALA A O 1
ATOM 678 N N . LYS A 1 108 ? 6.413 48.333 104.943 1.00 20.76 108 LYS A N 1
ATOM 679 C CA . LYS A 1 108 ? 5.841 49.207 103.924 1.00 22.03 108 LYS A CA 1
ATOM 680 C C . LYS A 1 108 ? 4.603 48.569 103.300 1.00 21.59 108 LYS A C 1
ATOM 681 O O . LYS A 1 108 ? 3.618 49.250 103.014 1.00 19.73 108 LYS A O 1
ATOM 687 N N . TRP A 1 109 ? 4.667 47.258 103.086 1.00 25.37 109 TRP A N 1
ATOM 688 C CA . TRP A 1 109 ? 3.558 46.512 102.495 1.00 26.27 109 TRP A CA 1
ATOM 689 C C . TRP A 1 109 ? 3.184 45.346 103.403 1.00 23.25 109 TRP A C 1
ATOM 690 O O . TRP A 1 109 ? 4.013 44.847 104.162 1.00 22.66 109 TRP A O 1
ATOM 701 N N . GLY A 1 110 ? 1.926 44.922 103.332 1.00 26.49 110 GLY A N 1
ATOM 702 C CA . GLY A 1 110 ? 1.494 43.798 104.137 1.00 25.65 110 GLY A CA 1
ATOM 703 C C . GLY A 1 110 ? 2.023 42.521 103.508 1.00 24.42 110 GLY A C 1
ATOM 704 O O . GLY A 1 110 ? 2.327 42.496 102.315 1.00 24.23 110 GLY A O 1
ATOM 705 N N . GLY A 1 111 ? 2.141 41.467 104.306 1.00 23.03 111 GLY A N 1
ATOM 706 C CA . GLY A 1 111 ? 2.638 40.205 103.794 1.00 23.28 111 GLY A CA 1
ATOM 707 C C . GLY A 1 111 ? 3.595 39.548 104.765 1.00 27.84 111 GLY A C 1
ATOM 708 O O . GLY A 1 111 ? 4.090 40.193 105.692 1.00 30.15 111 GLY A O 1
ATOM 709 N N . ALA A 1 112 ? 3.856 38.262 104.550 1.00 23.88 112 ALA A N 1
ATOM 710 C CA . ALA A 1 112 ? 4.758 37.497 105.402 1.00 25.00 112 ALA A CA 1
ATOM 711 C C . ALA A 1 112 ? 6.201 37.962 105.236 1.00 26.61 112 ALA A C 1
ATOM 712 O O . ALA A 1 112 ? 7.052 37.693 106.084 1.00 29.20 112 ALA A O 1
ATOM 714 N N . ARG A 1 113 ? 6.479 38.657 104.139 1.00 27.02 113 ARG A N 1
ATOM 715 C CA . ARG A 1 113 ? 7.829 39.142 103.888 1.00 23.03 113 ARG A CA 1
ATOM 716 C C . ARG A 1 113 ? 8.225 40.159 104.958 1.00 24.23 113 ARG A C 1
ATOM 717 O O . ARG A 1 113 ? 9.407 40.361 105.230 1.00 23.53 113 ARG A O 1
ATOM 725 N N . GLY A 1 114 ? 7.229 40.789 105.571 1.00 20.84 114 GLY A N 1
ATOM 726 C CA . GLY A 1 114 ? 7.513 41.754 106.615 1.00 25.74 114 GLY A CA 1
ATOM 727 C C . GLY A 1 114 ? 8.160 41.105 107.830 1.00 29.54 114 GLY A C 1
ATOM 728 O O . GLY A 1 114 ? 8.901 41.759 108.566 1.00 33.46 114 GLY A O 1
ATOM 729 N N . ASN A 1 115 ? 7.893 39.819 108.048 1.00 29.73 115 ASN A N 1
ATOM 730 C CA . ASN A 1 115 ? 8.475 39.126 109.195 1.00 31.30 115 ASN A CA 1
ATOM 731 C C . ASN A 1 115 ? 9.965 38.821 109.017 1.00 30.79 115 ASN A C 1
ATOM 732 O O . ASN A 1 115 ? 10.618 38.339 109.943 1.00 27.87 115 ASN A O 1
ATOM 737 N N . ASP A 1 116 ? 10.505 39.094 107.833 1.00 30.32 116 ASP A N 1
ATOM 738 C CA . ASP A 1 116 ? 11.927 38.853 107.586 1.00 28.08 116 ASP A CA 1
ATOM 739 C C . ASP A 1 116 ? 12.720 40.126 107.849 1.00 29.41 116 ASP A C 1
ATOM 740 O O . ASP A 1 116 ? 13.917 40.197 107.570 1.00 28.74 116 ASP A O 1
ATOM 745 N N . ILE A 1 117 ? 12.040 41.138 108.372 1.00 28.09 117 ILE A N 1
ATOM 746 C CA . ILE A 1 117 ? 12.680 42.411 108.669 1.00 21.70 117 ILE A CA 1
ATOM 747 C C . ILE A 1 117 ? 13.005 42.479 110.155 1.00 24.84 117 ILE A C 1
ATOM 748 O O . ILE A 1 117 ? 12.216 42.042 110.993 1.00 26.67 117 ILE A O 1
ATOM 753 N N . THR A 1 118 ? 14.171 43.022 110.477 1.00 27.72 118 THR A N 1
ATOM 754 C CA . THR A 1 118 ? 14.581 43.157 111.869 1.00 28.36 118 THR A CA 1
ATOM 755 C C . THR A 1 118 ? 15.183 44.532 112.108 1.00 30.37 118 THR A C 1
ATOM 756 O O . THR A 1 118 ? 16.005 45.010 111.324 1.00 23.83 118 THR A O 1
ATOM 760 N N . LEU A 1 119 ? 14.759 45.162 113.197 1.00 27.55 119 LEU A N 1
ATOM 761 C CA . LEU A 1 119 ? 15.245 46.487 113.562 1.00 26.72 119 LEU A CA 1
ATOM 762 C C . LEU A 1 119 ? 16.435 46.385 114.510 1.00 28.85 119 LEU A C 1
ATOM 763 O O . LEU A 1 119 ? 16.443 45.564 115.425 1.00 28.67 119 LEU A O 1
ATOM 768 N N . VAL A 1 120 ? 17.435 47.226 114.274 1.00 28.37 120 VAL A N 1
ATOM 769 C CA . VAL A 1 120 ? 18.629 47.273 115.106 1.00 30.84 120 VAL A CA 1
ATOM 770 C C . VAL A 1 120 ? 18.924 48.735 115.441 1.00 30.61 120 VAL A C 1
ATOM 771 O O . VAL A 1 120 ? 19.067 49.571 114.543 1.00 25.41 120 VAL A O 1
ATOM 775 N N . ILE A 1 121 ? 18.992 49.037 116.737 1.00 28.29 121 ILE A N 1
ATOM 776 C CA . ILE A 1 121 ? 19.266 50.392 117.216 1.00 25.90 121 ILE A CA 1
ATOM 777 C C . ILE A 1 121 ? 20.430 50.337 118.201 1.00 25.70 121 ILE A C 1
ATOM 778 O O . ILE A 1 121 ? 20.315 49.776 119.290 1.00 26.63 121 ILE A O 1
ATOM 783 N N . GLN A 1 122 ? 21.556 50.910 117.798 1.00 27.58 122 GLN A N 1
ATOM 784 C CA . GLN A 1 122 ? 22.747 50.919 118.628 1.00 33.91 122 GLN A CA 1
ATOM 785 C C . GLN A 1 122 ? 23.326 52.323 118.714 1.00 35.26 122 GLN A C 1
ATOM 786 O O . GLN A 1 122 ? 23.328 53.072 117.734 1.00 30.80 122 GLN A O 1
ATOM 792 N N . GLU A 1 123 ? 23.805 52.681 119.901 1.00 39.37 123 GLU A N 1
ATOM 793 C CA . GLU A 1 123 ? 24.400 53.990 120.109 1.00 33.57 123 GLU A CA 1
ATOM 794 C C . GLU A 1 123 ? 25.561 54.130 119.132 1.00 30.05 123 GLU A C 1
ATOM 795 O O . GLU A 1 123 ? 26.334 53.190 118.940 1.00 29.28 123 GLU A O 1
ATOM 801 N N . ASN A 1 124 ? 25.667 55.295 118.504 1.00 31.78 124 ASN A N 1
ATOM 802 C CA . ASN A 1 124 ? 26.734 55.554 117.546 1.00 33.26 124 ASN A CA 1
ATOM 803 C C . ASN A 1 124 ? 28.075 55.575 118.275 1.00 43.20 124 ASN A C 1
ATOM 804 O O . ASN A 1 124 ? 28.189 56.137 119.364 1.00 42.29 124 ASN A O 1
ATOM 809 N N . ILE A 1 125 ? 29.085 54.951 117.676 1.00 46.59 125 ILE A N 1
ATOM 810 C CA . ILE A 1 125 ? 30.410 54.881 118.283 1.00 45.83 125 ILE A CA 1
ATOM 811 C C . ILE A 1 125 ? 31.135 56.228 118.319 1.00 39.84 125 ILE A C 1
ATOM 812 O O . ILE A 1 125 ? 31.728 56.588 119.335 1.00 42.69 125 ILE A O 1
ATOM 817 N N . ASP A 1 126 ? 31.085 56.967 117.216 1.00 36.94 126 ASP A N 1
ATOM 818 C CA . ASP A 1 126 ? 31.746 58.267 117.139 1.00 42.24 126 ASP A CA 1
ATOM 819 C C . ASP A 1 126 ? 31.094 59.338 118.012 1.00 44.24 126 ASP A C 1
ATOM 820 O O . ASP A 1 126 ? 31.785 60.114 118.671 1.00 43.58 126 ASP A O 1
ATOM 825 N N . ASP A 1 127 ? 29.765 59.381 118.010 1.00 38.96 127 ASP A N 1
ATOM 826 C CA . ASP A 1 127 ? 29.026 60.367 118.795 1.00 36.22 127 ASP A CA 1
ATOM 827 C C . ASP A 1 127 ? 27.960 59.665 119.626 1.00 32.39 127 ASP A C 1
ATOM 828 O O . ASP A 1 127 ? 26.907 59.285 119.114 1.00 33.16 127 ASP A O 1
ATOM 833 N N . GLU A 1 128 ? 28.243 59.500 120.913 1.00 29.35 128 GLU A N 1
ATOM 834 C CA . GLU A 1 128 ? 27.328 58.825 121.825 1.00 30.67 128 GLU A CA 1
ATOM 835 C C . GLU A 1 128 ? 25.958 59.489 121.963 1.00 26.51 128 GLU A C 1
ATOM 836 O O . GLU A 1 128 ? 25.062 58.930 122.591 1.00 29.98 128 GLU A O 1
ATOM 842 N N . THR A 1 129 ? 25.792 60.676 121.386 1.00 20.97 129 THR A N 1
ATOM 843 C CA . THR A 1 129 ? 24.511 61.369 121.467 1.00 28.85 129 THR A CA 1
ATOM 844 C C . THR A 1 129 ? 23.631 61.006 120.276 1.00 29.76 129 THR A C 1
ATOM 845 O O . THR A 1 129 ? 22.539 61.552 120.109 1.00 24.46 129 THR A O 1
ATOM 849 N N . LYS A 1 130 ? 24.113 60.088 119.447 1.00 30.63 130 LYS A N 1
ATOM 850 C CA . LYS A 1 130 ? 23.365 59.664 118.271 1.00 31.74 130 LYS A CA 1
ATOM 851 C C . LYS A 1 130 ? 23.179 58.152 118.237 1.00 28.20 130 LYS A C 1
ATOM 852 O O . LYS A 1 130 ? 23.879 57.415 118.930 1.00 30.70 130 LYS A O 1
ATOM 858 N N . PHE A 1 131 ? 22.226 57.691 117.437 1.00 25.29 131 PHE A N 1
ATOM 859 C CA . PHE A 1 131 ? 21.969 56.263 117.329 1.00 28.81 131 PHE A CA 1
ATOM 860 C C . PHE A 1 131 ? 22.065 55.814 115.879 1.00 28.59 131 PHE A C 1
ATOM 861 O O . PHE A 1 131 ? 21.777 56.581 114.963 1.00 26.21 131 PHE A O 1
ATOM 869 N N . ASP A 1 132 ? 22.481 54.571 115.678 1.00 28.70 132 ASP A N 1
ATOM 870 C CA . ASP A 1 132 ? 22.562 54.015 114.338 1.00 29.37 132 ASP A CA 1
ATOM 871 C C . ASP A 1 132 ? 21.368 53.083 114.193 1.00 27.52 132 ASP A C 1
ATOM 872 O O . ASP A 1 132 ? 21.344 52.003 114.785 1.00 33.20 132 ASP A O 1
ATOM 877 N N . VAL A 1 133 ? 20.367 53.514 113.430 1.00 26.28 133 VAL A N 1
ATOM 878 C CA . VAL A 1 133 ? 19.170 52.706 113.220 1.00 26.69 133 VAL A CA 1
ATOM 879 C C . VAL A 1 133 ? 19.295 51.962 111.898 1.00 26.69 133 VAL A C 1
ATOM 880 O O . VAL A 1 133 ? 19.269 52.561 110.822 1.00 24.85 133 VAL A O 1
ATOM 884 N N . SER A 1 134 ? 19.441 50.648 111.988 1.00 24.79 134 SER A N 1
ATOM 885 C CA . SER A 1 134 ? 19.591 49.839 110.794 1.00 29.53 134 SER A CA 1
ATOM 886 C C . SER A 1 134 ? 18.396 48.930 110.554 1.00 28.47 134 SER A C 1
ATOM 887 O O . SER A 1 134 ? 17.768 48.432 111.493 1.00 30.72 134 SER A O 1
ATOM 890 N N . THR A 1 135 ? 18.079 48.736 109.280 1.00 30.94 135 THR A N 1
ATOM 891 C CA . THR A 1 135 ? 16.975 47.878 108.884 1.00 28.77 135 THR A CA 1
ATOM 892 C C . THR A 1 135 ? 17.585 46.644 108.233 1.00 25.10 135 THR A C 1
ATOM 893 O O . THR A 1 135 ? 18.294 46.744 107.228 1.00 26.06 135 THR A O 1
ATOM 897 N N . LEU A 1 136 ? 17.323 45.484 108.824 1.00 27.16 136 LEU A N 1
ATOM 898 C CA . LEU A 1 136 ? 17.847 44.230 108.306 1.00 26.17 136 LEU A CA 1
ATOM 899 C C . LEU A 1 136 ? 16.761 43.382 107.674 1.00 22.30 136 LEU A C 1
ATOM 900 O O . LEU A 1 136 ? 15.629 43.330 108.159 1.00 25.45 136 LEU A O 1
ATOM 905 N N . VAL A 1 137 ? 17.126 42.722 106.585 1.00 23.02 137 VAL A N 1
ATOM 906 C CA . VAL A 1 137 ? 16.225 41.835 105.862 1.00 30.31 137 VAL A CA 1
ATOM 907 C C . VAL A 1 137 ? 16.984 40.530 105.680 1.00 31.26 137 VAL A C 1
ATOM 908 O O . VAL A 1 137 ? 18.004 40.491 104.989 1.00 34.90 137 VAL A O 1
ATOM 912 N N . ASP A 1 138 ? 16.481 39.467 106.300 1.00 28.77 138 ASP A N 1
ATOM 913 C CA . ASP A 1 138 ? 17.134 38.164 106.247 1.00 39.71 138 ASP A CA 1
ATOM 914 C C . ASP A 1 138 ? 18.552 38.296 106.791 1.00 40.39 138 ASP A C 1
ATOM 915 O O . ASP A 1 138 ? 19.483 37.677 106.278 1.00 37.73 138 ASP A O 1
ATOM 920 N N . GLY A 1 139 ? 18.711 39.127 107.819 1.00 39.25 139 GLY A N 1
ATOM 921 C CA . GLY A 1 139 ? 20.017 39.322 108.427 1.00 37.57 139 GLY A CA 1
ATOM 922 C C . GLY A 1 139 ? 20.928 40.319 107.737 1.00 34.69 139 GLY A C 1
ATOM 923 O O . GLY A 1 139 ? 21.937 40.728 108.305 1.00 41.85 139 GLY A O 1
ATOM 924 N N . ALA A 1 140 ? 20.584 40.715 106.518 1.00 35.08 140 ALA A N 1
ATOM 925 C CA . ALA A 1 140 ? 21.400 41.665 105.776 1.00 36.00 140 ALA A CA 1
ATOM 926 C C . ALA A 1 140 ? 20.920 43.102 105.978 1.00 42.30 140 ALA A C 1
ATOM 927 O O . ALA A 1 140 ? 19.732 43.400 105.837 1.00 37.51 140 ALA A O 1
ATOM 929 N N . GLU A 1 141 ? 21.853 43.989 106.308 1.00 39.13 141 GLU A N 1
ATOM 930 C CA . GLU A 1 141 ? 21.526 45.394 106.517 1.00 37.55 141 GLU A CA 1
ATOM 931 C C . GLU A 1 141 ? 21.362 46.088 105.173 1.00 37.01 141 GLU A C 1
ATOM 932 O O . GLU A 1 141 ? 22.317 46.191 104.403 1.00 33.57 141 GLU A O 1
ATOM 938 N N . LEU A 1 142 ? 20.152 46.566 104.895 1.00 32.77 142 LEU A N 1
ATOM 939 C CA . LEU A 1 142 ? 19.879 47.241 103.632 1.00 25.85 142 LEU A CA 1
ATOM 940 C C . LEU A 1 142 ? 19.710 48.750 103.796 1.00 25.03 142 LEU A C 1
ATOM 941 O O . LEU A 1 142 ? 19.593 49.472 102.811 1.00 25.23 142 LEU A O 1
ATOM 946 N N . ASP A 1 143 ? 19.691 49.221 105.041 1.00 23.61 143 ASP A N 1
ATOM 947 C CA . ASP A 1 143 ? 19.574 50.651 105.315 1.00 29.25 143 ASP A CA 1
ATOM 948 C C . ASP A 1 143 ? 20.147 50.963 106.692 1.00 23.99 143 ASP A C 1
ATOM 949 O O . ASP A 1 143 ? 20.044 50.158 107.618 1.00 24.47 143 ASP A O 1
ATOM 954 N N . LYS A 1 144 ? 20.768 52.131 106.807 1.00 32.37 144 LYS A N 1
ATOM 955 C CA . LYS A 1 144 ? 21.353 52.572 108.065 1.00 32.89 144 LYS A CA 1
ATOM 956 C C . LYS A 1 144 ? 21.248 54.087 108.150 1.00 31.78 144 LYS A C 1
ATOM 957 O O . LYS A 1 144 ? 21.707 54.807 107.262 1.00 31.37 144 LYS A O 1
ATOM 963 N N . GLN A 1 145 ? 20.619 54.563 109.217 1.00 30.13 145 GLN A N 1
ATOM 964 C CA . GLN A 1 145 ? 20.444 55.991 109.430 1.00 27.68 145 GLN A CA 1
ATOM 965 C C . GLN A 1 145 ? 20.950 56.389 110.813 1.00 30.26 145 GLN A C 1
ATOM 966 O O . GLN A 1 145 ? 20.594 55.771 111.818 1.00 31.74 145 GLN A O 1
ATOM 972 N N . THR A 1 146 ? 21.789 57.418 110.855 1.00 27.96 146 THR A N 1
ATOM 973 C CA . THR A 1 146 ? 22.329 57.911 112.116 1.00 25.35 146 THR A CA 1
ATOM 974 C C . THR A 1 146 ? 21.531 59.149 112.483 1.00 26.62 146 THR A C 1
ATOM 975 O O . THR A 1 146 ? 21.576 60.157 111.781 1.00 26.87 146 THR A O 1
ATOM 979 N N . VAL A 1 147 ? 20.789 59.067 113.579 1.00 28.27 147 VAL A N 1
ATOM 980 C CA . VAL A 1 147 ? 19.963 60.186 113.999 1.00 28.62 147 VAL A CA 1
ATOM 981 C C . VAL A 1 147 ? 20.080 60.465 115.488 1.00 27.66 147 VAL A C 1
ATOM 982 O O . VAL A 1 147 ? 20.694 59.698 116.231 1.00 25.51 147 VAL A O 1
ATOM 986 N N . SER A 1 148 ? 19.483 61.572 115.913 1.00 28.46 148 SER A N 1
ATOM 987 C CA . SER A 1 148 ? 19.496 61.969 117.314 1.00 25.59 148 SER A CA 1
ATOM 988 C C . SER A 1 148 ? 18.258 61.416 118.008 1.00 26.27 148 SER A C 1
ATOM 989 O O . SER A 1 148 ? 18.314 61.003 119.166 1.00 31.81 148 SER A O 1
ATOM 992 N N . ASP A 1 149 ? 17.142 61.409 117.286 1.00 27.64 149 ASP A N 1
ATOM 993 C CA . ASP A 1 149 ? 15.876 60.930 117.820 1.00 25.87 149 ASP A CA 1
ATOM 994 C C . ASP A 1 149 ? 14.999 60.326 116.723 1.00 29.20 149 ASP A C 1
ATOM 995 O O . ASP A 1 149 ? 15.423 60.199 115.572 1.00 28.26 149 ASP A O 1
ATOM 1000 N N . ILE A 1 150 ? 13.773 59.961 117.088 1.00 26.83 150 ILE A N 1
ATOM 1001 C CA . ILE A 1 150 ? 12.832 59.369 116.144 1.00 27.29 150 ILE A CA 1
ATOM 1002 C C . ILE A 1 150 ? 12.477 60.327 115.009 1.00 27.98 150 ILE A C 1
ATOM 1003 O O . ILE A 1 150 ? 12.324 59.916 113.858 1.00 23.18 150 ILE A O 1
ATOM 1008 N N . ALA A 1 151 ? 12.346 61.606 115.342 1.00 29.18 151 ALA A N 1
ATOM 1009 C CA . ALA A 1 151 ? 12.001 62.619 114.355 1.00 25.50 151 ALA A CA 1
ATOM 1010 C C . ALA A 1 151 ? 12.977 62.639 113.183 1.00 28.71 151 ALA A C 1
ATOM 1011 O O . ALA A 1 151 ? 12.578 62.830 112.032 1.00 31.60 151 ALA A O 1
ATOM 1013 N N . GLY A 1 152 ? 14.255 62.438 113.479 1.00 29.45 152 GLY A N 1
ATOM 1014 C CA . GLY A 1 152 ? 15.268 62.454 112.437 1.00 31.55 152 GLY A CA 1
ATOM 1015 C C . GLY A 1 152 ? 15.202 61.289 111.470 1.00 32.62 152 GLY A C 1
ATOM 1016 O O . GLY A 1 152 ? 15.875 61.296 110.437 1.00 29.78 152 GLY A O 1
ATOM 1017 N N . LEU A 1 153 ? 14.393 60.285 111.795 1.00 25.49 153 LEU A N 1
ATOM 1018 C CA . LEU A 1 153 ? 14.264 59.115 110.936 1.00 28.44 153 LEU A CA 1
ATOM 1019 C C . LEU A 1 153 ? 13.441 59.375 109.683 1.00 28.17 153 LEU A C 1
ATOM 1020 O O . LEU A 1 153 ? 12.494 60.158 109.696 1.00 26.74 153 LEU A O 1
ATOM 1025 N N . ALA A 1 154 ? 13.816 58.712 108.596 1.00 34.92 154 ALA A N 1
ATOM 1026 C CA . ALA A 1 154 ? 13.106 58.846 107.329 1.00 30.24 154 ALA A CA 1
ATOM 1027 C C . ALA A 1 154 ? 12.734 57.449 106.851 1.00 27.16 154 ALA A C 1
ATOM 1028 O O . ALA A 1 154 ? 13.520 56.516 106.985 1.00 27.17 154 ALA A O 1
ATOM 1030 N N . ALA A 1 155 ? 11.535 57.297 106.302 1.00 27.86 155 ALA A N 1
ATOM 1031 C CA . ALA A 1 155 ? 11.103 55.994 105.817 1.00 28.14 155 ALA A CA 1
ATOM 1032 C C . ALA A 1 155 ? 12.065 55.488 104.745 1.00 29.73 155 ALA A C 1
ATOM 1033 O O . ALA A 1 155 ? 12.727 56.281 104.077 1.00 29.28 155 ALA A O 1
ATOM 1035 N N . ASN A 1 156 ? 12.163 54.170 104.603 1.00 30.69 156 ASN A N 1
ATOM 1036 C CA . ASN A 1 156 ? 13.027 53.582 103.583 1.00 28.88 156 ASN A CA 1
ATOM 1037 C C . ASN A 1 156 ? 12.182 52.681 102.688 1.00 30.09 156 ASN A C 1
ATOM 1038 O O . ASN A 1 156 ? 10.956 52.700 102.776 1.00 23.20 156 ASN A O 1
ATOM 1043 N N . ASP A 1 157 ? 12.819 51.894 101.827 1.00 28.01 157 ASP A N 1
ATOM 1044 C CA . ASP A 1 157 ? 12.059 51.034 100.926 1.00 29.48 157 ASP A CA 1
ATOM 1045 C C . ASP A 1 157 ? 11.439 49.824 101.620 1.00 33.14 157 ASP A C 1
ATOM 1046 O O . ASP A 1 157 ? 10.694 49.062 101.001 1.00 31.98 157 ASP A O 1
ATOM 1051 N N . TRP A 1 158 ? 11.724 49.649 102.906 1.00 28.26 158 TRP A N 1
ATOM 1052 C CA . TRP A 1 158 ? 11.190 48.499 103.630 1.00 22.05 158 TRP A CA 1
ATOM 1053 C C . TRP A 1 158 ? 10.221 48.788 104.765 1.00 27.17 158 TRP A C 1
ATOM 1054 O O . T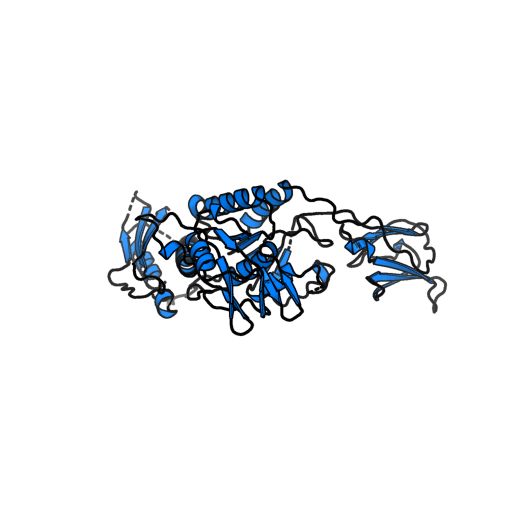RP A 1 158 ? 9.276 48.028 104.979 1.00 22.29 158 TRP A O 1
ATOM 1065 N N . VAL A 1 159 ? 10.459 49.868 105.504 1.00 23.81 159 VAL A N 1
ATOM 1066 C CA . VAL A 1 159 ? 9.589 50.199 106.625 1.00 24.20 159 VAL A CA 1
ATOM 1067 C C . VAL A 1 159 ? 9.285 51.680 106.791 1.00 27.02 159 VAL A C 1
ATOM 1068 O O . VAL A 1 159 ? 9.939 52.546 106.203 1.00 19.96 159 VAL A O 1
ATOM 1072 N N . ILE A 1 160 ? 8.274 51.944 107.613 1.00 17.49 160 ILE A N 1
ATOM 1073 C CA . ILE A 1 160 ? 7.836 53.293 107.936 1.00 22.18 160 ILE A CA 1
ATOM 1074 C C . ILE A 1 160 ? 8.042 53.444 109.440 1.00 22.83 160 ILE A C 1
ATOM 1075 O O . ILE A 1 160 ? 7.647 52.571 110.213 1.00 19.89 160 ILE A O 1
ATOM 1080 N N . PHE A 1 161 ? 8.670 54.540 109.848 1.00 19.50 161 PHE A N 1
ATOM 1081 C CA . PHE A 1 161 ? 8.920 54.786 111.264 1.00 22.68 161 PHE A CA 1
ATOM 1082 C C . PHE A 1 161 ? 7.820 55.664 111.843 1.00 24.08 161 PHE A C 1
ATOM 1083 O O . PHE A 1 161 ? 7.395 56.634 111.215 1.00 21.20 161 PHE A O 1
ATOM 1091 N N . SER A 1 162 ? 7.354 55.318 113.037 1.00 23.70 162 SER A N 1
ATOM 1092 C CA . SER A 1 162 ? 6.302 56.088 113.690 1.00 20.45 162 SER A CA 1
ATOM 1093 C C . SER A 1 162 ? 6.588 56.240 115.180 1.00 21.26 162 SER A C 1
ATOM 1094 O O . SER A 1 162 ? 7.348 55.464 115.762 1.00 19.89 162 SER A O 1
ATOM 1097 N N . GLY A 1 163 ? 5.967 57.242 115.791 1.00 26.40 163 GLY A N 1
ATOM 1098 C CA . GLY A 1 163 ? 6.170 57.486 117.206 1.00 23.04 163 GLY A CA 1
ATOM 1099 C C . GLY A 1 163 ? 6.782 58.849 117.438 1.00 23.07 163 GLY A C 1
ATOM 1100 O O . GLY A 1 163 ? 6.989 59.617 116.498 1.00 27.81 163 GLY A O 1
ATOM 1101 N N . THR A 1 164 ? 7.081 59.157 118.693 1.00 28.25 164 THR A N 1
ATOM 1102 C CA . THR A 1 164 ? 7.665 60.450 119.025 1.00 27.46 164 THR A CA 1
ATOM 1103 C C . THR A 1 164 ? 8.554 60.352 120.258 1.00 27.41 164 THR A C 1
ATOM 1104 O O . THR A 1 164 ? 8.378 59.466 121.093 1.00 24.90 164 THR A O 1
ATOM 1108 N N . GLY A 1 165 ? 9.518 61.261 120.363 1.00 29.66 165 GLY A N 1
ATOM 1109 C CA . GLY A 1 165 ? 10.407 61.251 121.508 1.00 29.36 165 GLY A CA 1
ATOM 1110 C C . GLY A 1 165 ? 11.774 60.649 121.250 1.00 30.99 165 GLY A C 1
ATOM 1111 O O . GLY A 1 165 ? 12.269 60.648 120.123 1.00 30.21 165 GLY A O 1
ATOM 1112 N N . ALA A 1 166 ? 12.379 60.117 122.305 1.00 31.54 166 ALA A N 1
ATOM 1113 C CA . ALA A 1 166 ? 13.709 59.536 122.217 1.00 24.92 166 ALA A CA 1
ATOM 1114 C C . ALA A 1 166 ? 13.737 58.069 121.827 1.00 26.36 166 ALA A C 1
ATOM 1115 O O . ALA A 1 166 ? 12.790 57.316 122.064 1.00 20.68 166 ALA A O 1
ATOM 1117 N N . LEU A 1 167 ? 14.857 57.673 121.239 1.00 23.03 167 LEU A N 1
ATOM 1118 C CA . LEU A 1 167 ? 15.064 56.303 120.812 1.00 23.05 167 LEU A CA 1
ATOM 1119 C C . LEU A 1 167 ? 15.643 55.469 121.947 1.00 30.97 167 LEU A C 1
ATOM 1120 O O . LEU A 1 167 ? 16.231 56.001 122.893 1.00 26.58 167 LEU A O 1
ATOM 1125 N N . THR A 1 168 ? 15.463 54.158 121.832 1.00 25.21 168 THR A N 1
ATOM 1126 C CA . THR A 1 168 ? 15.957 53.183 122.797 1.00 29.18 168 THR A CA 1
ATOM 1127 C C . THR A 1 168 ? 16.706 52.114 122.006 1.00 32.77 168 THR A C 1
ATOM 1128 O O . THR A 1 168 ? 16.271 51.722 120.925 1.00 33.84 168 THR A O 1
ATOM 1132 N N . GLU A 1 169 ? 17.825 51.642 122.543 1.00 32.13 169 GLU A N 1
ATOM 1133 C CA . GLU A 1 169 ? 18.622 50.624 121.863 1.00 34.17 169 GLU A CA 1
ATOM 1134 C C . GLU A 1 169 ? 17.956 49.256 121.793 1.00 31.42 169 GLU A C 1
ATOM 1135 O O . GLU A 1 169 ? 17.019 48.962 122.531 1.00 34.74 169 GLU A O 1
ATOM 1141 N N . THR A 1 170 ? 18.456 48.424 120.887 1.00 30.74 170 THR A N 1
ATOM 1142 C CA . THR A 1 170 ? 17.968 47.062 120.724 1.00 31.42 170 THR A CA 1
ATOM 1143 C C . THR A 1 170 ? 18.959 46.295 119.867 1.00 30.30 170 THR A C 1
ATOM 1144 O O . THR A 1 170 ? 19.378 46.768 118.811 1.00 33.14 170 THR A O 1
ATOM 1148 N N . ALA A 1 171 ? 19.351 45.118 120.338 1.00 32.12 171 ALA A N 1
ATOM 1149 C CA . ALA A 1 171 ? 20.296 44.286 119.611 1.00 36.77 171 ALA A CA 1
ATOM 1150 C C . ALA A 1 171 ? 19.592 43.675 118.409 1.00 36.52 171 ALA A C 1
ATOM 1151 O O . ALA A 1 171 ? 20.219 43.374 117.397 1.00 40.16 171 ALA A O 1
ATOM 1153 N N . GLY A 1 172 ? 18.280 43.502 118.525 1.00 38.47 172 GLY A N 1
ATOM 1154 C CA . GLY A 1 172 ? 17.520 42.924 117.434 1.00 38.34 172 GLY A CA 1
ATOM 1155 C C . GLY A 1 172 ? 16.052 42.828 117.775 1.00 37.53 172 GLY A C 1
ATOM 1156 O O . GLY A 1 172 ? 15.671 42.116 118.703 1.00 36.57 172 GLY A O 1
ATOM 1157 N N . ALA A 1 173 ? 15.231 43.555 117.023 1.00 31.94 173 ALA A N 1
ATOM 1158 C CA . ALA A 1 173 ? 13.791 43.558 117.231 1.00 32.76 173 ALA A CA 1
ATOM 1159 C C . ALA A 1 173 ? 13.098 43.248 115.910 1.00 33.86 173 ALA A C 1
ATOM 1160 O O . ALA A 1 173 ? 12.755 44.151 115.151 1.00 31.79 173 ALA A O 1
ATOM 1162 N N . PRO A 1 174 ? 12.900 41.957 115.614 1.00 33.70 174 PRO A N 1
ATOM 1163 C CA . PRO A 1 174 ? 12.245 41.522 114.377 1.00 34.09 174 PRO A CA 1
ATOM 1164 C C . PRO A 1 174 ? 10.790 41.965 114.322 1.00 30.44 174 PRO A C 1
ATOM 1165 O O . PRO A 1 174 ? 10.093 41.952 115.335 1.00 32.18 174 PRO A O 1
ATOM 1169 N N . LEU A 1 175 ? 10.331 42.375 113.145 1.00 31.73 175 LEU A N 1
ATOM 1170 C CA . LEU A 1 175 ? 8.941 42.782 113.006 1.00 25.10 175 LEU A CA 1
ATOM 1171 C C . LEU A 1 175 ? 8.119 41.498 112.966 1.00 24.78 175 LEU A C 1
ATOM 1172 O O . LEU A 1 175 ? 8.598 40.473 112.488 1.00 29.95 175 LEU A O 1
ATOM 1177 N N . ILE A 1 176 ? 6.897 41.542 113.483 1.00 28.46 176 ILE A N 1
ATOM 1178 C CA . ILE A 1 176 ? 6.052 40.354 113.486 1.00 31.74 176 ILE A CA 1
ATOM 1179 C C . ILE A 1 176 ? 4.598 40.663 113.167 1.00 25.59 176 ILE A C 1
ATOM 1180 O O . ILE A 1 176 ? 4.221 41.819 112.978 1.00 29.56 176 ILE A O 1
ATOM 1185 N N . ASN A 1 177 ? 3.793 39.603 113.117 1.00 32.32 177 ASN A N 1
ATOM 1186 C CA . ASN A 1 177 ? 2.368 39.687 112.825 1.00 32.24 177 ASN A CA 1
ATOM 1187 C C . ASN A 1 177 ? 2.066 39.898 111.346 1.00 34.00 177 ASN A C 1
ATOM 1188 O O . ASN A 1 177 ? 0.927 40.171 110.973 1.00 29.64 177 ASN A O 1
ATOM 1193 N N . GLY A 1 178 ? 3.084 39.772 110.504 1.00 24.83 178 GLY A N 1
ATOM 1194 C CA . GLY A 1 178 ? 2.863 39.940 109.080 1.00 29.72 178 GLY A CA 1
ATOM 1195 C C . GLY A 1 178 ? 2.292 38.667 108.483 1.00 31.62 178 GLY A C 1
ATOM 1196 O O . GLY A 1 178 ? 2.557 37.573 108.983 1.00 26.89 178 GLY A O 1
ATOM 1197 N N . SER A 1 179 ? 1.500 38.805 107.422 1.00 32.53 179 SER A N 1
ATOM 1198 C CA . SER A 1 179 ? 0.905 37.652 106.751 1.00 33.28 179 SER A CA 1
ATOM 1199 C C . SER A 1 179 ? 0.258 38.042 105.426 1.00 31.20 179 SER A C 1
ATOM 1200 O O . SER A 1 179 ? -0.077 39.205 105.199 1.00 28.44 179 SER A O 1
ATOM 1203 N N . ASP A 1 180 ? 0.084 37.052 104.557 1.00 31.85 180 ASP A N 1
ATOM 1204 C CA . ASP A 1 180 ? -0.514 37.279 103.249 1.00 29.62 180 ASP A CA 1
ATOM 1205 C C . ASP A 1 180 ? -2.037 37.208 103.324 1.00 33.67 180 ASP A C 1
ATOM 1206 O O . ASP A 1 180 ? -2.741 37.811 102.509 1.00 33.95 180 ASP A O 1
ATOM 1211 N N . GLY A 1 181 ? -2.538 36.471 104.309 1.00 33.66 181 GLY A N 1
ATOM 1212 C CA . GLY A 1 181 ? -3.972 36.343 104.480 1.00 33.86 181 GLY A CA 1
ATOM 1213 C C . GLY A 1 181 ? -4.624 35.487 103.414 1.00 31.83 181 GLY A C 1
ATOM 1214 O O . GLY A 1 181 ? -3.951 34.741 102.704 1.00 30.47 181 GLY A O 1
ATOM 1215 N N . ALA A 1 182 ? -5.944 35.597 103.309 1.00 32.26 182 ALA A N 1
ATOM 1216 C CA . ALA A 1 182 ? -6.708 34.834 102.332 1.00 33.41 182 ALA A CA 1
ATOM 1217 C C . ALA A 1 182 ? -7.309 35.770 101.295 1.00 35.24 182 ALA A C 1
ATOM 1218 O O . ALA A 1 182 ? -7.858 36.819 101.630 1.00 40.06 182 ALA A O 1
ATOM 1220 N N . VAL A 1 183 ? -7.208 35.385 100.032 1.00 33.25 183 VAL A N 1
ATOM 1221 C CA . VAL A 1 183 ? -7.743 36.207 98.961 1.00 35.32 183 VAL A CA 1
ATOM 1222 C C . VAL A 1 183 ? -9.184 35.827 98.647 1.00 31.33 183 VAL A C 1
ATOM 1223 O O . VAL A 1 183 ? -9.567 34.661 98.742 1.00 30.26 183 VAL A O 1
ATOM 1227 N N . THR A 1 184 ? -9.978 36.825 98.276 1.00 34.86 184 THR A N 1
ATOM 1228 C CA . THR A 1 184 ? -11.377 36.613 97.925 1.00 41.08 184 THR A CA 1
ATOM 1229 C C . THR A 1 184 ? -11.489 36.546 96.407 1.00 35.15 184 THR A C 1
ATOM 1230 O O . THR A 1 184 ? -10.755 37.234 95.699 1.00 32.38 184 THR A O 1
ATOM 1234 N N . ASN A 1 185 ? -12.398 35.719 95.904 1.00 40.89 185 ASN A N 1
ATOM 1235 C CA . ASN A 1 185 ? -12.565 35.601 94.458 1.00 41.15 185 ASN A CA 1
ATOM 1236 C C . ASN A 1 185 ? -12.934 36.947 93.837 1.00 36.20 185 ASN A C 1
ATOM 1237 O O . ASN A 1 185 ? -12.750 37.160 92.637 1.00 33.23 185 ASN A O 1
ATOM 1242 N N . GLN A 1 186 ? -13.430 37.859 94.667 1.00 28.24 186 GLN A N 1
ATOM 1243 C CA . GLN A 1 186 ? -13.809 39.191 94.212 1.00 27.11 186 GLN A CA 1
ATOM 1244 C C . GLN A 1 186 ? -12.554 39.971 93.814 1.00 31.56 186 GLN A C 1
ATOM 1245 O O . GLN A 1 186 ? -12.610 40.890 92.995 1.00 26.06 186 GLN A O 1
ATOM 1251 N N . ALA A 1 187 ? -11.419 39.598 94.398 1.00 33.70 187 ALA A N 1
ATOM 1252 C CA . ALA A 1 187 ? -10.157 40.260 94.084 1.00 32.16 187 ALA A CA 1
ATOM 1253 C C . ALA A 1 187 ? -9.835 40.047 92.605 1.00 22.08 187 ALA A C 1
ATOM 1254 O O . ALA A 1 187 ? -9.208 40.893 91.968 1.00 23.54 187 ALA A O 1
ATOM 1256 N N . TYR A 1 188 ? -10.262 38.909 92.067 1.00 23.89 188 TYR A N 1
ATOM 1257 C CA . TYR A 1 188 ? -10.024 38.601 90.660 1.00 21.98 188 TYR A CA 1
ATOM 1258 C C . TYR A 1 188 ? -10.915 39.444 89.762 1.00 25.05 188 TYR A C 1
ATOM 1259 O O . TYR A 1 188 ? -10.608 39.665 88.590 1.00 21.00 188 TYR A O 1
ATOM 1268 N N . ILE A 1 189 ? -12.029 39.914 90.313 1.00 25.08 189 ILE A N 1
ATOM 1269 C CA . ILE A 1 189 ? -12.931 40.755 89.553 1.00 20.04 189 ILE A CA 1
ATOM 1270 C C . ILE A 1 189 ? -12.287 42.126 89.433 1.00 15.90 189 ILE A C 1
ATOM 1271 O O . ILE A 1 189 ? -12.357 42.764 88.387 1.00 16.95 189 ILE A O 1
ATOM 1276 N N . ASP A 1 190 ? -11.647 42.575 90.510 1.00 19.14 190 ASP A N 1
ATOM 1277 C CA . ASP A 1 190 ? -10.979 43.865 90.502 1.00 21.66 190 ASP A CA 1
ATOM 1278 C C . ASP A 1 190 ? -9.846 43.802 89.472 1.00 21.48 190 ASP A C 1
ATOM 1279 O O . ASP A 1 190 ? -9.630 44.743 88.710 1.00 21.05 190 ASP A O 1
ATOM 1284 N N . TYR A 1 191 ? -9.127 42.683 89.456 1.00 22.34 191 TYR A N 1
ATOM 1285 C CA . TYR A 1 191 ? -8.028 42.488 88.506 1.00 21.78 191 TYR A CA 1
ATOM 1286 C C . TYR A 1 191 ? -8.515 42.655 87.071 1.00 18.71 191 TYR A C 1
ATOM 1287 O O . TYR A 1 191 ? -8.010 43.494 86.333 1.00 21.52 191 TYR A O 1
ATOM 1296 N N . LEU A 1 192 ? -9.496 41.844 86.683 1.00 25.18 192 LEU A N 1
ATOM 1297 C CA . LEU A 1 192 ? -10.030 41.895 85.323 1.00 24.06 192 LEU A CA 1
ATOM 1298 C C . LEU A 1 192 ? -10.446 43.297 84.910 1.00 19.86 192 LEU A C 1
ATOM 1299 O O . LEU A 1 192 ? -10.219 43.711 83.776 1.00 20.92 192 LEU A O 1
ATOM 1304 N N . ALA A 1 193 ? -11.058 44.034 85.828 1.00 23.69 193 ALA A N 1
ATOM 1305 C CA . ALA A 1 193 ? -11.489 45.387 85.516 1.00 22.18 193 ALA A CA 1
ATOM 1306 C C . ALA A 1 193 ? -10.278 46.268 85.236 1.00 19.11 193 ALA A C 1
ATOM 1307 O O . ALA A 1 193 ? -10.286 47.069 84.309 1.00 25.00 193 ALA A O 1
ATOM 1309 N N . ALA A 1 194 ? -9.232 46.110 86.038 1.00 21.83 194 ALA A N 1
ATOM 1310 C CA . ALA A 1 194 ? -8.026 46.914 85.877 1.00 22.80 194 ALA A CA 1
ATOM 1311 C C . ALA A 1 194 ? -7.242 46.566 84.617 1.00 24.39 194 ALA A C 1
ATOM 1312 O O . ALA A 1 194 ? -6.748 47.451 83.923 1.00 21.07 194 ALA A O 1
ATOM 1314 N N . VAL A 1 195 ? -7.122 45.276 84.323 1.00 24.17 195 VAL A N 1
ATOM 1315 C CA . VAL A 1 195 ? -6.370 44.860 83.147 1.00 22.05 195 VAL A CA 1
ATOM 1316 C C . VAL A 1 195 ? -7.078 45.229 81.848 1.00 23.54 195 VAL A C 1
ATOM 1317 O O . VAL A 1 195 ? -6.434 45.515 80.837 1.00 18.15 195 VAL A O 1
ATOM 1321 N N . GLU A 1 196 ? -8.407 45.234 81.882 1.00 15.48 196 GLU A N 1
ATOM 1322 C CA . GLU A 1 196 ? -9.195 45.556 80.702 1.00 22.21 196 GLU A CA 1
ATOM 1323 C C . GLU A 1 196 ? -8.851 46.917 80.113 1.00 20.79 196 GLU A C 1
ATOM 1324 O O . GLU A 1 196 ? -9.062 47.163 78.927 1.00 25.10 196 GLU A O 1
ATOM 1330 N N . ILE A 1 197 ? -8.320 47.801 80.946 1.00 23.85 197 ILE A N 1
ATOM 1331 C CA . ILE A 1 197 ? -7.961 49.138 80.507 1.00 25.26 197 ILE A CA 1
ATOM 1332 C C . ILE A 1 197 ? -6.556 49.189 79.903 1.00 29.80 197 ILE A C 1
ATOM 1333 O O . ILE A 1 197 ? -6.193 50.166 79.253 1.00 30.88 197 ILE A O 1
ATOM 1338 N N . PHE A 1 198 ? -5.769 48.138 80.114 1.00 21.97 198 PHE A N 1
ATOM 1339 C CA . PHE A 1 198 ? -4.412 48.087 79.571 1.00 24.61 198 PHE A CA 1
ATOM 1340 C C . PHE A 1 198 ? -4.390 47.394 78.218 1.00 22.74 198 PHE A C 1
ATOM 1341 O O . PHE A 1 198 ? -5.336 46.706 77.839 1.00 20.43 198 PHE A O 1
ATOM 1349 N N . ASP A 1 199 ? -3.315 47.598 77.470 1.00 25.94 199 ASP A N 1
ATOM 1350 C CA . ASP A 1 199 ? -3.181 46.898 76.210 1.00 23.12 199 ASP A CA 1
ATOM 1351 C C . ASP A 1 199 ? -2.304 45.705 76.563 1.00 18.54 199 ASP A C 1
ATOM 1352 O O . ASP A 1 199 ? -1.266 45.859 77.211 1.00 18.71 199 ASP A O 1
ATOM 1357 N N . PHE A 1 200 ? -2.755 44.515 76.176 1.00 16.90 200 PHE A N 1
ATOM 1358 C CA . PHE A 1 200 ? -2.031 43.279 76.452 1.00 14.95 200 PHE A CA 1
ATOM 1359 C C . PHE A 1 200 ? -2.433 42.211 75.440 1.00 13.53 200 PHE A C 1
ATOM 1360 O O . PHE A 1 200 ? -3.363 42.408 74.660 1.00 13.84 200 PHE A O 1
ATOM 1368 N N . ASN A 1 201 ? -1.729 41.087 75.446 1.00 12.96 201 ASN A N 1
ATOM 1369 C CA . ASN A 1 201 ? -2.013 40.018 74.502 1.00 12.77 201 ASN A CA 1
ATOM 1370 C C . ASN A 1 201 ? -2.565 38.785 75.184 1.00 11.19 201 ASN A C 1
ATOM 1371 O O . ASN A 1 201 ? -3.543 38.199 74.730 1.00 16.62 201 ASN A O 1
ATOM 1376 N N . THR A 1 202 ? -1.933 38.401 76.283 1.00 14.10 202 THR A N 1
ATOM 1377 C CA . THR A 1 202 ? -2.344 37.201 76.986 1.00 18.04 202 THR A CA 1
ATOM 1378 C C . THR A 1 202 ? -2.402 37.336 78.498 1.00 14.98 202 THR A C 1
ATOM 1379 O O . THR A 1 202 ? -1.695 38.149 79.100 1.00 19.89 202 THR A O 1
ATOM 1383 N N . ILE A 1 203 ? -3.248 36.515 79.107 1.00 14.46 203 ILE A N 1
ATOM 1384 C CA . ILE A 1 203 ? -3.393 36.494 80.555 1.00 15.48 203 ILE A CA 1
ATOM 1385 C C . ILE A 1 203 ? -3.162 35.069 81.042 1.00 16.78 203 ILE A C 1
ATOM 1386 O O . ILE A 1 203 ? -3.591 34.116 80.401 1.00 16.12 203 ILE A O 1
ATOM 1391 N N . ALA A 1 204 ? -2.471 34.925 82.166 1.00 19.66 204 ALA A N 1
ATOM 1392 C CA . ALA A 1 204 ? -2.243 33.609 82.735 1.00 16.98 204 ALA A CA 1
ATOM 1393 C C . ALA A 1 204 ? -3.013 33.538 84.042 1.00 18.22 204 ALA A C 1
ATOM 1394 O O . ALA A 1 204 ? -3.025 34.500 84.814 1.00 15.80 204 ALA A O 1
ATOM 1396 N N . LEU A 1 205 ? -3.684 32.415 84.276 1.00 18.63 205 LEU A N 1
ATOM 1397 C CA . LEU A 1 205 ? -4.405 32.212 85.531 1.00 16.32 205 LEU A CA 1
ATOM 1398 C C . LEU A 1 205 ? -3.784 30.968 86.164 1.00 15.13 205 LEU A C 1
ATOM 1399 O O . LEU A 1 205 ? -4.173 29.849 85.856 1.00 18.11 205 LEU A O 1
ATOM 1404 N N . PRO A 1 206 ? -2.778 31.153 87.033 1.00 16.58 206 PRO A N 1
ATOM 1405 C CA . PRO A 1 206 ? -2.097 30.043 87.708 1.00 20.49 206 PRO A CA 1
ATOM 1406 C C . PRO A 1 206 ? -2.895 29.592 88.930 1.00 20.86 206 PRO A C 1
ATOM 1407 O O . PRO A 1 206 ? -2.405 29.625 90.060 1.00 15.61 206 PRO A O 1
ATOM 1411 N N . SER A 1 207 ? -4.125 29.156 88.674 1.00 20.71 207 SER A N 1
ATOM 1412 C CA . SER A 1 207 ? -5.048 28.730 89.717 1.00 21.78 207 SER A CA 1
ATOM 1413 C C . SER A 1 207 ? -5.845 27.502 89.276 1.00 22.84 207 SER A C 1
ATOM 1414 O O . SER A 1 207 ? -6.162 27.352 88.099 1.00 20.26 207 SER A O 1
ATOM 1417 N N . THR A 1 208 ? -6.167 26.621 90.218 1.00 23.55 208 THR A N 1
ATOM 1418 C CA . THR A 1 208 ? -6.940 25.430 89.891 1.00 16.86 208 THR A CA 1
ATOM 1419 C C . THR A 1 208 ? -8.430 25.662 90.137 1.00 22.02 208 THR A C 1
ATOM 1420 O O . THR A 1 208 ? -9.243 24.757 89.943 1.00 28.32 208 THR A O 1
ATOM 1424 N N . ASP A 1 209 ? -8.781 26.870 90.565 1.00 19.88 209 ASP A N 1
ATOM 1425 C CA . ASP A 1 209 ? -10.172 27.223 90.864 1.00 23.70 209 ASP A CA 1
ATOM 1426 C C . ASP A 1 209 ? -11.086 27.169 89.632 1.00 26.49 209 ASP A C 1
ATOM 1427 O O . ASP A 1 209 ? -11.021 28.040 88.764 1.00 23.90 209 ASP A O 1
ATOM 1432 N N . ASP A 1 210 ? -11.953 26.159 89.574 1.00 25.69 210 ASP A N 1
ATOM 1433 C CA . ASP A 1 210 ? -12.865 25.994 88.439 1.00 27.96 210 ASP A CA 1
ATOM 1434 C C . ASP A 1 210 ? -13.787 27.188 88.194 1.00 28.37 210 ASP A C 1
ATOM 1435 O O . ASP A 1 210 ? -14.093 27.516 87.046 1.00 27.93 210 ASP A O 1
ATOM 1440 N N . ALA A 1 211 ? -14.237 27.829 89.268 1.00 25.99 211 ALA A N 1
ATOM 1441 C CA . ALA A 1 211 ? -15.116 28.987 89.150 1.00 25.44 211 ALA A CA 1
ATOM 1442 C C . ALA A 1 211 ? -14.387 30.142 88.469 1.00 28.27 211 ALA A C 1
ATOM 1443 O O . ALA A 1 211 ? -14.959 30.843 87.631 1.00 25.20 211 ALA A O 1
ATOM 1445 N N . LEU A 1 212 ? -13.123 30.345 88.835 1.00 23.33 212 LEU A N 1
ATOM 1446 C CA . LEU A 1 212 ? -12.330 31.415 88.244 1.00 21.75 212 LEU A CA 1
ATOM 1447 C C . LEU A 1 212 ? -12.081 31.153 86.768 1.00 16.77 212 LEU A C 1
ATOM 1448 O O . LEU A 1 212 ? -12.102 32.076 85.953 1.00 22.86 212 LEU A O 1
ATOM 1453 N N . LYS A 1 213 ? -11.841 29.892 86.429 1.00 19.84 213 LYS A N 1
ATOM 1454 C CA . LYS A 1 213 ? -11.588 29.520 85.045 1.00 21.52 213 LYS A CA 1
ATOM 1455 C C . LYS A 1 213 ? -12.793 29.872 84.174 1.00 27.16 213 LYS A C 1
ATOM 1456 O O . LYS A 1 213 ? -12.634 30.357 83.056 1.00 18.16 213 LYS A O 1
ATOM 1462 N N . ALA A 1 214 ? -13.996 29.635 84.693 1.00 21.48 214 ALA A N 1
ATOM 1463 C CA . ALA A 1 214 ? -15.206 29.931 83.938 1.00 18.07 214 ALA A CA 1
ATOM 1464 C C . ALA A 1 214 ? -15.325 31.429 83.725 1.00 16.41 214 ALA A C 1
ATOM 1465 O O . ALA A 1 214 ? -15.660 31.888 82.633 1.00 21.62 214 ALA A O 1
ATOM 1467 N N . THR A 1 215 ? -15.041 32.193 84.771 1.00 17.68 215 THR A N 1
ATOM 1468 C CA . THR A 1 215 ? -15.109 33.645 84.691 1.00 18.19 215 THR A CA 1
ATOM 1469 C C . THR A 1 215 ? -14.089 34.181 83.686 1.00 19.50 215 THR A C 1
ATOM 1470 O O . THR A 1 215 ? -14.414 35.044 82.870 1.00 22.11 215 THR A O 1
ATOM 1474 N N . PHE A 1 216 ? -12.862 33.670 83.734 1.00 18.79 216 PHE A N 1
ATOM 1475 C CA . PHE A 1 216 ? -11.849 34.128 82.794 1.00 21.03 216 PHE A CA 1
ATOM 1476 C C . PHE A 1 216 ? -12.235 33.760 81.365 1.00 18.12 216 PHE A C 1
ATOM 1477 O O . PHE A 1 216 ? -11.966 34.516 80.432 1.00 17.06 216 PHE A O 1
ATOM 1485 N N . THR A 1 217 ? -12.883 32.609 81.199 1.00 20.17 217 THR A N 1
ATOM 1486 C CA . THR A 1 217 ? -13.322 32.165 79.874 1.00 19.90 217 THR A CA 1
ATOM 1487 C C . THR A 1 217 ? -14.371 33.139 79.341 1.00 22.18 217 THR A C 1
ATOM 1488 O O . THR A 1 217 ? -14.322 33.534 78.178 1.00 20.33 217 THR A O 1
ATOM 1492 N N . ALA A 1 218 ? -15.313 33.536 80.196 1.00 18.21 218 ALA A N 1
ATOM 1493 C CA . ALA A 1 218 ? -16.348 34.478 79.791 1.00 16.47 218 ALA A CA 1
ATOM 1494 C C . ALA A 1 218 ? -15.709 35.829 79.475 1.00 15.33 218 ALA A C 1
ATOM 1495 O O . ALA A 1 218 ? -16.083 36.505 78.512 1.00 16.33 218 ALA A O 1
ATOM 1497 N N . PHE A 1 219 ? -14.744 36.217 80.302 1.00 17.63 219 PHE A N 1
ATOM 1498 C CA . PHE A 1 219 ? -14.025 37.474 80.133 1.00 20.13 219 PHE A CA 1
ATOM 1499 C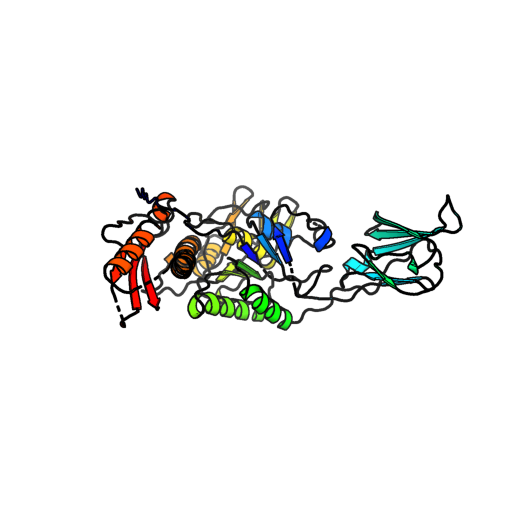 C . PHE A 1 219 ? -13.400 37.519 78.739 1.00 19.65 219 PHE A C 1
ATOM 1500 O O . PHE A 1 219 ? -13.534 38.508 78.019 1.00 20.88 219 PHE A O 1
ATOM 1508 N N . ALA A 1 220 ? -12.724 36.439 78.362 1.00 19.43 220 ALA A N 1
ATOM 1509 C CA . ALA A 1 220 ? -12.079 36.361 77.055 1.00 19.79 220 ALA A CA 1
ATOM 1510 C C . ALA A 1 220 ? -13.085 36.521 75.916 1.00 20.18 220 ALA A C 1
ATOM 1511 O O . ALA A 1 220 ? -12.841 37.257 74.959 1.00 14.42 220 ALA A O 1
ATOM 1513 N N . LYS A 1 221 ? -14.220 35.835 76.021 1.00 15.61 221 LYS A N 1
ATOM 1514 C CA . LYS A 1 221 ? -15.242 35.908 74.978 1.00 12.83 221 LYS A CA 1
ATOM 1515 C C . LYS A 1 221 ? -15.790 37.318 74.812 1.00 17.13 221 LYS A C 1
ATOM 1516 O O . LYS A 1 221 ? -16.027 37.776 73.687 1.00 16.02 221 LYS A O 1
ATOM 1522 N N . ARG A 1 222 ? -15.987 38.009 75.933 1.00 16.40 222 ARG A N 1
ATOM 1523 C CA . ARG A 1 222 ? -16.524 39.362 75.893 1.00 19.51 222 ARG A CA 1
ATOM 1524 C C . ARG A 1 222 ? -15.554 40.330 75.228 1.00 17.87 222 ARG A C 1
ATOM 1525 O O . ARG A 1 222 ? -15.928 41.073 74.315 1.00 18.74 222 ARG A O 1
ATOM 1533 N N . LEU A 1 223 ? -14.305 40.338 75.676 1.00 15.93 223 LEU A N 1
ATOM 1534 C CA . LEU A 1 223 ? -13.348 41.241 75.052 1.00 17.75 223 LEU A CA 1
ATOM 1535 C C . LEU A 1 223 ? -13.167 40.920 73.571 1.00 15.82 223 LEU A C 1
ATOM 1536 O O . LEU A 1 223 ? -13.287 41.803 72.722 1.00 18.52 223 LEU A O 1
ATOM 1541 N N . ARG A 1 224 ? -12.908 39.653 73.258 1.00 17.34 224 ARG A N 1
ATOM 1542 C CA . ARG A 1 224 ? -12.679 39.248 71.870 1.00 18.07 224 ARG A CA 1
ATOM 1543 C C . ARG A 1 224 ? -13.828 39.454 70.894 1.00 27.05 224 ARG A C 1
ATOM 1544 O O . ARG A 1 224 ? -13.653 40.038 69.817 1.00 24.68 224 ARG A O 1
ATOM 1552 N N . ASP A 1 225 ? -15.010 38.982 71.260 1.00 21.58 225 ASP A N 1
ATOM 1553 C CA . ASP A 1 225 ? -16.121 39.073 70.336 1.00 23.65 225 ASP A CA 1
ATOM 1554 C C . ASP A 1 225 ? -17.171 40.145 70.558 1.00 21.94 225 ASP A C 1
ATOM 1555 O O . ASP A 1 225 ? -18.012 40.373 69.692 1.00 23.32 225 ASP A O 1
ATOM 1560 N N . ASP A 1 226 ? -17.114 40.829 71.693 1.00 22.34 226 ASP A N 1
ATOM 1561 C CA . ASP A 1 226 ? -18.084 41.888 71.945 1.00 25.60 226 ASP A CA 1
ATOM 1562 C C . ASP A 1 226 ? -17.410 43.257 71.969 1.00 26.29 226 ASP A C 1
ATOM 1563 O O . ASP A 1 226 ? -18.044 44.277 71.689 1.00 29.28 226 ASP A O 1
ATOM 1568 N N . GLU A 1 227 ? -16.119 43.276 72.292 1.00 22.44 227 GLU A N 1
ATOM 1569 C CA . GLU A 1 227 ? -15.371 44.528 72.367 1.00 14.28 227 GLU A CA 1
ATOM 1570 C C . GLU A 1 227 ? -14.355 44.665 71.231 1.00 25.73 227 GLU A C 1
ATOM 1571 O O . GLU A 1 227 ? -13.802 45.744 71.014 1.00 26.04 227 GLU A O 1
ATOM 1577 N N . GLY A 1 228 ? -14.096 43.574 70.514 1.00 18.94 228 GLY A N 1
ATOM 1578 C CA . GLY A 1 228 ? -13.135 43.638 69.428 1.00 25.96 228 GLY A CA 1
ATOM 1579 C C . GLY A 1 228 ? -11.719 43.780 69.964 1.00 23.14 228 GLY A C 1
ATOM 1580 O O . GLY A 1 228 ? -10.820 44.256 69.267 1.00 30.39 228 GLY A O 1
ATOM 1581 N N . LYS A 1 229 ? -11.522 43.381 71.217 1.00 21.79 229 LYS A N 1
ATOM 1582 C CA . LYS A 1 229 ? -10.205 43.447 71.844 1.00 24.73 229 LYS A CA 1
ATOM 1583 C C . LYS A 1 229 ? -9.689 42.014 71.888 1.00 22.15 229 LYS A C 1
ATOM 1584 O O . LYS A 1 229 ? -9.966 41.265 72.824 1.00 17.86 229 LYS A O 1
ATOM 1590 N N . LYS A 1 230 ? -8.935 41.641 70.860 1.00 23.48 230 LYS A N 1
ATOM 1591 C CA . LYS A 1 230 ? -8.414 40.290 70.741 1.00 17.45 230 LYS A CA 1
ATOM 1592 C C . LYS A 1 230 ? -7.257 39.962 71.680 1.00 20.71 230 LYS A C 1
ATOM 1593 O O . LYS A 1 230 ? -6.145 40.487 71.549 1.00 22.13 230 LYS A O 1
ATOM 1599 N N . ILE A 1 231 ? -7.545 39.082 72.635 1.00 14.59 231 ILE A N 1
ATOM 1600 C CA . ILE A 1 231 ? -6.582 38.631 73.634 1.00 11.63 231 ILE A CA 1
ATOM 1601 C C . ILE A 1 231 ? -6.872 37.158 73.929 1.00 12.25 231 ILE A C 1
ATOM 1602 O O . ILE A 1 231 ? -7.859 36.608 73.442 1.00 15.96 231 ILE A O 1
ATOM 1607 N N . GLN A 1 232 ? -6.009 36.519 74.711 1.00 14.26 232 GLN A N 1
ATOM 1608 C CA . GLN A 1 232 ? -6.227 35.133 75.103 1.00 19.20 232 GLN A CA 1
ATOM 1609 C C . GLN A 1 232 ? -5.927 34.954 76.581 1.00 16.77 232 GLN A C 1
ATOM 1610 O O . GLN A 1 232 ? -5.141 35.703 77.169 1.00 14.64 232 GLN A O 1
ATOM 1616 N N . VAL A 1 233 ? -6.578 33.962 77.176 1.00 12.19 233 VAL A N 1
ATOM 1617 C CA . VAL A 1 233 ? -6.371 33.620 78.570 1.00 12.70 233 VAL A CA 1
ATOM 1618 C C . VAL A 1 233 ? -5.849 32.190 78.577 1.00 11.78 233 VAL A C 1
ATOM 1619 O O . VAL A 1 233 ? -6.314 31.347 77.804 1.00 14.35 233 VAL A O 1
ATOM 1623 N N . VAL A 1 234 ? -4.868 31.939 79.436 1.00 14.47 234 VAL A N 1
ATOM 1624 C CA . VAL A 1 234 ? -4.253 30.626 79.566 1.00 10.81 234 VAL A CA 1
ATOM 1625 C C . VAL A 1 234 ? -4.602 30.048 80.932 1.00 12.67 234 VAL A C 1
ATOM 1626 O O . VAL A 1 234 ? -4.190 30.571 81.972 1.00 13.37 234 VAL A O 1
ATOM 1630 N N . LEU A 1 235 ? -5.366 28.963 80.907 1.00 13.88 235 LEU A N 1
ATOM 1631 C CA . LEU A 1 235 ? -5.819 28.299 82.118 1.00 14.14 235 LEU A CA 1
ATOM 1632 C C . LEU A 1 235 ? -5.225 26.914 82.256 1.00 17.38 235 LEU A C 1
ATOM 1633 O O . LEU A 1 235 ? -4.575 26.403 81.338 1.00 18.57 235 LEU A O 1
ATOM 1638 N N . GLU A 1 236 ? -5.471 26.320 83.423 1.00 16.05 236 GLU A N 1
ATOM 1639 C CA . GLU A 1 236 ? -5.000 24.982 83.773 1.00 20.85 236 GLU A CA 1
ATOM 1640 C C . GLU A 1 236 ? -6.147 23.986 83.713 1.00 21.74 236 GLU A C 1
ATOM 1641 O O . GLU A 1 236 ? -7.171 24.191 84.354 1.00 21.02 236 GLU A O 1
ATOM 1647 N N . ASN A 1 237 ? -5.970 22.913 82.952 1.00 20.36 237 ASN A N 1
ATOM 1648 C CA . ASN A 1 237 ? -6.980 21.867 82.843 1.00 21.38 237 ASN A CA 1
ATOM 1649 C C . ASN A 1 237 ? -8.432 22.355 82.771 1.00 22.74 237 ASN A C 1
ATOM 1650 O O . ASN A 1 237 ? -9.231 22.120 83.682 1.00 21.21 237 ASN A O 1
ATOM 1655 N N . TYR A 1 238 ? -8.769 23.036 81.683 1.00 18.74 238 TYR A N 1
ATOM 1656 C CA . TYR A 1 238 ? -10.127 23.520 81.495 1.00 17.19 238 TYR A CA 1
ATOM 1657 C C . TYR A 1 238 ? -10.514 23.488 80.023 1.00 16.77 238 TYR A C 1
ATOM 1658 O O . TYR A 1 238 ? -10.905 24.506 79.444 1.00 19.10 238 TYR A O 1
ATOM 1667 N N . PRO A 1 239 ? -10.400 22.315 79.393 1.00 16.97 239 PRO A N 1
ATOM 1668 C CA . PRO A 1 239 ? -10.753 22.192 77.979 1.00 17.78 239 PRO A CA 1
ATOM 1669 C C . PRO A 1 239 ? -12.241 22.463 77.747 1.00 21.79 239 PRO A C 1
ATOM 1670 O O . PRO A 1 239 ? -12.668 22.704 76.619 1.00 22.31 239 PRO A O 1
ATOM 1674 N N . ALA A 1 240 ? -13.024 22.439 78.822 1.00 21.64 240 ALA A N 1
ATOM 1675 C CA . ALA A 1 240 ? -14.461 22.682 78.714 1.00 24.96 240 ALA A CA 1
ATOM 1676 C C . ALA A 1 240 ? -14.773 24.065 78.138 1.00 25.28 240 ALA A C 1
ATOM 1677 O O . ALA A 1 240 ? -15.897 24.324 77.690 1.00 20.31 240 ALA A O 1
ATOM 1679 N N . ALA A 1 241 ? -13.785 24.956 78.157 1.00 18.77 241 ALA A N 1
ATOM 1680 C CA . ALA A 1 241 ? -13.963 26.306 77.628 1.00 20.23 241 ALA A CA 1
ATOM 1681 C C . ALA A 1 241 ? -14.395 26.261 76.154 1.00 18.26 241 ALA A C 1
ATOM 1682 O O . ALA A 1 241 ? -15.183 27.097 75.706 1.00 20.31 241 ALA A O 1
ATOM 1684 N N . ASP A 1 242 ? -13.854 25.293 75.412 1.00 15.22 242 ASP A N 1
ATOM 1685 C CA . ASP A 1 242 ? -14.174 25.094 73.992 1.00 19.91 242 ASP A CA 1
ATOM 1686 C C . ASP A 1 242 ? -14.290 26.429 73.254 1.00 20.86 242 ASP A C 1
ATOM 1687 O O . ASP A 1 242 ? -15.277 26.701 72.566 1.00 18.28 242 ASP A O 1
ATOM 1692 N N . TYR A 1 243 ? -13.255 27.251 73.400 1.00 18.37 243 TYR A N 1
ATOM 1693 C CA . TYR A 1 243 ? -13.223 28.573 72.797 1.00 18.37 243 TYR A CA 1
ATOM 1694 C C . TYR A 1 243 ? -11.792 28.931 72.378 1.00 17.15 243 TYR A C 1
ATOM 1695 O O . TYR A 1 243 ? -10.844 28.667 73.121 1.00 12.48 243 TYR A O 1
ATOM 1704 N N . GLU A 1 244 ? -11.646 29.525 71.193 1.00 13.27 244 GLU A N 1
ATOM 1705 C CA . GLU A 1 244 ? -10.322 29.894 70.665 1.00 17.73 244 GLU A CA 1
ATOM 1706 C C . GLU A 1 244 ? -9.609 30.954 71.499 1.00 18.56 244 GLU A C 1
ATOM 1707 O O . GLU A 1 244 ? -8.400 31.172 71.351 1.00 14.90 244 GLU A O 1
ATOM 1713 N N . GLY A 1 245 ? -10.351 31.615 72.378 1.00 15.58 245 GLY A N 1
ATOM 1714 C CA . GLY A 1 245 ? -9.743 32.633 73.210 1.00 10.16 245 GLY A CA 1
ATOM 1715 C C . GLY A 1 245 ? -9.141 32.051 74.476 1.00 9.59 245 GLY A C 1
ATOM 1716 O O . GLY A 1 245 ? -8.553 32.774 75.277 1.00 17.53 245 GLY A O 1
ATOM 1717 N N . VAL A 1 246 ? -9.272 30.740 74.658 1.00 15.92 246 VAL A N 1
ATOM 1718 C CA . VAL A 1 246 ? -8.745 30.092 75.858 1.00 15.30 246 VAL A CA 1
ATOM 1719 C C . VAL A 1 246 ? -7.804 28.923 75.583 1.00 11.38 246 VAL A C 1
ATOM 1720 O O . VAL A 1 246 ? -8.135 28.014 74.831 1.00 16.77 246 VAL A O 1
ATOM 1724 N N . ILE A 1 247 ? -6.622 28.960 76.191 1.00 16.29 247 ILE A N 1
ATOM 1725 C CA . ILE A 1 247 ? -5.661 27.876 76.046 1.00 16.23 247 ILE A CA 1
ATOM 1726 C C . ILE A 1 247 ? -5.673 27.118 77.367 1.00 12.11 247 ILE A C 1
ATOM 1727 O O . ILE A 1 247 ? -5.637 27.727 78.436 1.00 16.44 247 ILE A O 1
ATOM 1732 N N . SER A 1 248 ? -5.745 25.794 77.294 1.00 13.50 248 SER A N 1
ATOM 1733 C CA . SER A 1 248 ? -5.779 24.960 78.499 1.00 16.28 248 SER A CA 1
ATOM 1734 C C . SER A 1 248 ? -4.556 24.053 78.636 1.00 8.98 248 SER A C 1
ATOM 1735 O O . SER A 1 248 ? -4.409 23.077 77.900 1.00 15.20 248 SER A O 1
ATOM 1738 N N . VAL A 1 249 ? -3.696 24.374 79.598 1.00 11.08 249 VAL A N 1
ATOM 1739 C CA . VAL A 1 249 ? -2.484 23.594 79.856 1.00 13.63 249 VAL A CA 1
ATOM 1740 C C . VAL A 1 249 ? -2.851 22.374 80.702 1.00 14.52 249 VAL A C 1
ATOM 1741 O O . VAL A 1 249 ? -3.407 22.516 81.792 1.00 15.16 249 VAL A O 1
ATOM 1745 N N . LYS A 1 250 ? -2.532 21.183 80.199 1.00 14.76 250 LYS A N 1
ATOM 1746 C CA . LYS A 1 250 ? -2.861 19.931 80.884 1.00 19.14 250 LYS A CA 1
ATOM 1747 C C . LYS A 1 250 ? -1.846 19.472 81.924 1.00 20.44 250 LYS A C 1
ATOM 1748 O O . LYS A 1 250 ? -2.216 19.089 83.045 1.00 17.57 250 LYS A O 1
ATOM 1754 N N . ASN A 1 251 ? -0.568 19.495 81.554 1.00 15.90 251 ASN A N 1
ATOM 1755 C CA . ASN A 1 251 ? 0.476 19.061 82.469 1.00 14.70 251 ASN A CA 1
ATOM 1756 C C . ASN A 1 251 ? 1.544 20.118 82.730 1.00 18.32 251 ASN A C 1
ATOM 1757 O O . ASN A 1 251 ? 1.502 21.222 82.180 1.00 15.81 251 ASN A O 1
ATOM 1762 N N . GLY A 1 252 ? 2.487 19.769 83.595 1.00 19.15 252 GLY A N 1
ATOM 1763 C CA . GLY A 1 252 ? 3.560 20.678 83.939 1.00 15.42 252 GLY A CA 1
ATOM 1764 C C . GLY A 1 252 ? 4.886 20.142 83.449 1.00 19.84 252 GLY A C 1
ATOM 1765 O O . GLY A 1 252 ? 4.938 19.234 82.613 1.00 17.39 252 GLY A O 1
ATOM 1766 N N . VAL A 1 253 ? 5.964 20.685 83.992 1.00 13.50 253 VAL A N 1
ATOM 1767 C CA . VAL A 1 253 ? 7.286 20.264 83.574 1.00 18.69 253 VAL A CA 1
ATOM 1768 C C . VAL A 1 253 ? 8.249 20.142 84.736 1.00 21.15 253 VAL A C 1
ATOM 1769 O O . VAL A 1 253 ? 7.940 20.527 85.866 1.00 17.60 253 VAL A O 1
ATOM 1773 N N . VAL A 1 254 ? 9.418 19.582 84.447 1.00 13.82 254 VAL A N 1
ATOM 1774 C CA . VAL A 1 254 ? 10.462 19.435 85.442 1.00 16.07 254 VAL A CA 1
ATOM 1775 C C . VAL A 1 254 ? 11.625 20.259 84.923 1.00 21.50 254 VAL A C 1
ATOM 1776 O O . VAL A 1 254 ? 12.088 20.052 83.798 1.00 16.43 254 VAL A O 1
ATOM 1780 N N . LEU A 1 255 ? 12.071 21.207 85.740 1.00 21.73 255 LEU A N 1
ATOM 1781 C CA . LEU A 1 255 ? 13.161 22.100 85.378 1.00 26.23 255 LEU A CA 1
ATOM 1782 C C . LEU A 1 255 ? 14.538 21.475 85.599 1.00 29.30 255 LEU A C 1
ATOM 1783 O O . LEU A 1 255 ? 14.677 20.491 86.326 1.00 20.99 255 LEU A O 1
ATOM 1788 N N . ALA A 1 256 ? 15.554 22.052 84.967 1.00 24.95 256 ALA A N 1
ATOM 1789 C CA . ALA A 1 256 ? 16.910 21.535 85.102 1.00 26.34 256 ALA A CA 1
ATOM 1790 C C . ALA A 1 256 ? 17.406 21.590 86.546 1.00 27.89 256 ALA A C 1
ATOM 1791 O O . ALA A 1 256 ? 18.276 20.814 86.936 1.00 35.69 256 ALA A O 1
ATOM 1793 N N . ASP A 1 257 ? 16.858 22.502 87.342 1.00 33.12 257 ASP A N 1
ATOM 1794 C CA . ASP A 1 257 ? 17.276 22.622 88.737 1.00 35.08 257 ASP A CA 1
ATOM 1795 C C . ASP A 1 257 ? 16.516 21.641 89.629 1.00 34.82 257 ASP A C 1
ATOM 1796 O O . ASP A 1 257 ? 16.663 21.663 90.849 1.00 37.59 257 ASP A O 1
ATOM 1801 N N . GLY A 1 258 ? 15.709 20.783 89.012 1.00 32.29 258 GLY A N 1
ATOM 1802 C CA . GLY A 1 258 ? 14.944 19.806 89.768 1.00 28.65 258 GLY A CA 1
ATOM 1803 C C . GLY A 1 258 ? 13.527 20.243 90.104 1.00 31.85 258 GLY A C 1
ATOM 1804 O O . GLY A 1 258 ? 12.707 19.421 90.510 1.00 28.08 258 GLY A O 1
ATOM 1805 N N . THR A 1 259 ? 13.237 21.531 89.930 1.00 27.79 259 THR A N 1
ATOM 1806 C CA . THR A 1 259 ? 11.914 22.085 90.219 1.00 22.72 259 THR A CA 1
ATOM 1807 C C . THR A 1 259 ? 10.800 21.438 89.396 1.00 23.62 259 THR A C 1
ATOM 1808 O O . THR A 1 259 ? 10.913 21.303 88.180 1.00 24.15 259 THR A O 1
ATOM 1812 N N . ILE A 1 260 ? 9.723 21.040 90.064 1.00 22.98 260 ILE A N 1
ATOM 1813 C CA . ILE A 1 260 ? 8.587 20.453 89.371 1.00 19.52 260 ILE A CA 1
ATOM 1814 C C . ILE A 1 260 ? 7.483 21.502 89.347 1.00 18.86 260 ILE A C 1
ATOM 1815 O O . ILE A 1 260 ? 7.011 21.937 90.395 1.00 24.73 260 ILE A O 1
ATOM 1820 N N . LEU A 1 261 ? 7.079 21.929 88.157 1.00 20.97 261 LEU A N 1
ATOM 1821 C CA . LEU A 1 261 ? 6.015 22.918 88.052 1.00 19.41 261 LEU A CA 1
ATOM 1822 C C . LEU A 1 261 ? 4.716 22.234 87.658 1.00 16.27 261 LEU A C 1
ATOM 1823 O O . LEU A 1 261 ? 4.696 21.396 86.760 1.00 17.70 261 LEU A O 1
ATOM 1828 N N . THR A 1 262 ? 3.634 22.594 88.338 1.00 16.68 262 THR A N 1
ATOM 1829 C CA . THR A 1 262 ? 2.323 22.029 88.047 1.00 17.66 262 THR A CA 1
ATOM 1830 C C . THR A 1 262 ? 1.777 22.661 86.775 1.00 19.99 262 THR A C 1
ATOM 1831 O O . THR A 1 262 ? 2.362 23.603 86.238 1.00 17.86 262 THR A O 1
ATOM 1835 N N . ALA A 1 263 ? 0.644 22.152 86.302 1.00 16.95 263 ALA A N 1
ATOM 1836 C CA . ALA A 1 263 ? 0.026 22.709 85.102 1.00 17.14 263 ALA A CA 1
ATOM 1837 C C . ALA A 1 263 ? -0.376 24.148 85.394 1.00 17.93 263 ALA A C 1
ATOM 1838 O O . ALA A 1 263 ? -0.227 25.037 84.548 1.00 16.04 263 ALA A O 1
ATOM 1840 N N . ALA A 1 264 ? -0.894 24.380 86.597 1.00 19.15 264 ALA A N 1
ATOM 1841 C CA . ALA A 1 264 ? -1.306 25.725 86.990 1.00 21.49 264 ALA A CA 1
ATOM 1842 C C . ALA A 1 264 ? -0.119 26.691 86.913 1.00 18.15 264 ALA A C 1
ATOM 1843 O O . ALA A 1 264 ? -0.250 27.814 86.429 1.00 15.63 264 ALA A O 1
ATOM 1845 N N . GLN A 1 265 ? 1.033 26.258 87.413 1.00 14.13 265 GLN A N 1
ATOM 1846 C CA . GLN A 1 265 ? 2.223 27.099 87.378 1.00 15.76 265 GLN A CA 1
ATOM 1847 C C . GLN A 1 265 ? 2.732 27.274 85.951 1.00 19.52 265 GLN A C 1
ATOM 1848 O O . GLN A 1 265 ? 3.306 28.317 85.602 1.00 15.38 265 GLN A O 1
ATOM 1854 N N . ALA A 1 266 ? 2.540 26.239 85.138 1.00 16.69 266 ALA A N 1
ATOM 1855 C CA . ALA A 1 266 ? 2.979 26.250 83.748 1.00 16.49 266 ALA A CA 1
ATOM 1856 C C . ALA A 1 266 ? 2.232 27.273 82.888 1.00 20.31 266 ALA A C 1
ATOM 1857 O O . ALA A 1 266 ? 2.719 27.663 81.829 1.00 15.91 266 ALA A O 1
ATOM 1859 N N . THR A 1 267 ? 1.060 27.722 83.340 1.00 17.98 267 THR A N 1
ATOM 1860 C CA . THR A 1 267 ? 0.303 28.709 82.579 1.00 12.98 267 THR A CA 1
ATOM 1861 C C . THR A 1 267 ? 1.108 29.997 82.418 1.00 10.63 267 THR A C 1
ATOM 1862 O O . THR A 1 267 ? 0.935 30.719 81.440 1.00 12.92 267 THR A O 1
ATOM 1866 N N . ALA A 1 268 ? 1.985 30.277 83.377 1.00 13.83 268 ALA A N 1
ATOM 1867 C CA . ALA A 1 268 ? 2.807 31.489 83.335 1.00 12.63 268 ALA A CA 1
ATOM 1868 C C . ALA A 1 268 ? 3.682 31.507 82.084 1.00 17.12 268 ALA A C 1
ATOM 1869 O O . ALA A 1 268 ? 3.657 32.470 81.311 1.00 13.91 268 ALA A O 1
ATOM 1871 N N . TRP A 1 269 ? 4.466 30.449 81.892 1.00 16.01 269 TRP A N 1
ATOM 1872 C CA . TRP A 1 269 ? 5.332 30.366 80.714 1.00 15.61 269 TRP A CA 1
ATOM 1873 C C . TRP A 1 269 ? 4.511 30.297 79.432 1.00 18.98 269 TRP A C 1
ATOM 1874 O O . TRP A 1 269 ? 4.822 30.969 78.447 1.00 15.27 269 TRP A O 1
ATOM 1885 N N . VAL A 1 270 ? 3.461 29.480 79.433 1.00 12.48 270 VAL A N 1
ATOM 1886 C CA . VAL A 1 270 ? 2.639 29.355 78.234 1.00 12.36 270 VAL A CA 1
ATOM 1887 C C . VAL A 1 270 ? 2.066 30.704 77.799 1.00 13.80 270 VAL A C 1
ATOM 1888 O O . VAL A 1 270 ? 2.052 31.023 76.606 1.00 14.13 270 VAL A O 1
ATOM 1892 N N . ALA A 1 271 ? 1.609 31.494 78.767 1.00 12.97 271 ALA A N 1
ATOM 1893 C CA . ALA A 1 271 ? 1.043 32.810 78.484 1.00 11.46 271 ALA A CA 1
ATOM 1894 C C . ALA A 1 271 ? 2.129 33.743 77.962 1.00 11.85 271 ALA A C 1
ATOM 1895 O O . ALA A 1 271 ? 1.908 34.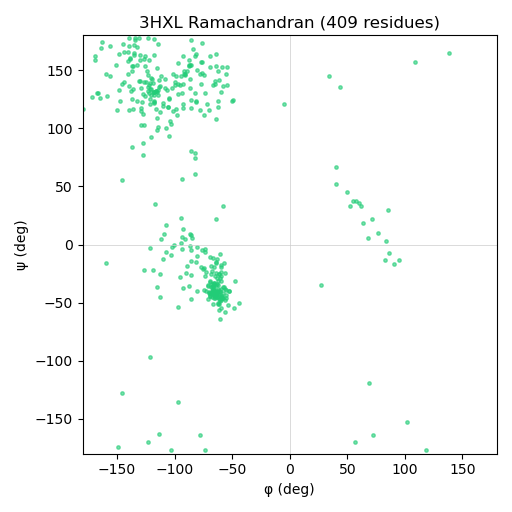503 77.021 1.00 13.76 271 ALA A O 1
ATOM 1897 N N . GLY A 1 272 ? 3.300 33.680 78.586 1.00 13.31 272 GLY A N 1
ATOM 1898 C CA . GLY A 1 272 ? 4.410 34.526 78.163 1.00 15.31 272 GLY A CA 1
ATOM 1899 C C . GLY A 1 272 ? 4.880 34.156 76.773 1.00 12.22 272 GLY A C 1
ATOM 1900 O O . GLY A 1 272 ? 5.169 35.026 75.948 1.00 14.69 272 GLY A O 1
ATOM 1901 N N . ALA A 1 273 ? 4.955 32.854 76.509 1.00 18.09 273 ALA A N 1
ATOM 1902 C CA . ALA A 1 273 ? 5.392 32.351 75.204 1.00 14.64 273 ALA A CA 1
ATOM 1903 C C . ALA A 1 273 ? 4.407 32.693 74.096 1.00 17.37 273 ALA A C 1
ATOM 1904 O O . ALA A 1 273 ? 4.793 32.995 72.965 1.00 12.40 273 ALA A O 1
ATOM 1906 N N . THR A 1 274 ? 3.123 32.623 74.425 1.00 11.55 274 THR A N 1
ATOM 1907 C CA . THR A 1 274 ? 2.067 32.932 73.475 1.00 11.24 274 THR A CA 1
ATOM 1908 C C . THR A 1 274 ? 2.112 34.423 73.144 1.00 11.39 274 THR A C 1
ATOM 1909 O O . THR A 1 274 ? 2.025 34.819 71.984 1.00 16.20 274 THR A O 1
ATOM 1913 N N . ALA A 1 275 ? 2.248 35.241 74.179 1.00 14.30 275 ALA A N 1
ATOM 1914 C CA . ALA A 1 275 ? 2.310 36.685 74.009 1.00 13.36 275 ALA A CA 1
ATOM 1915 C C . ALA A 1 275 ? 3.564 37.078 73.217 1.00 13.21 275 ALA A C 1
ATOM 1916 O O . ALA A 1 275 ? 3.510 37.949 72.349 1.00 15.17 275 ALA A O 1
ATOM 1918 N N . GLY A 1 276 ? 4.683 36.432 73.529 1.00 12.75 276 GLY A N 1
ATOM 1919 C CA . GLY A 1 276 ? 5.938 36.722 72.850 1.00 15.56 276 GLY A CA 1
ATOM 1920 C C . GLY A 1 276 ? 6.053 36.173 71.440 1.00 16.14 276 GLY A C 1
ATOM 1921 O O . GLY A 1 276 ? 6.869 36.650 70.644 1.00 16.28 276 GLY A O 1
ATOM 1922 N N . ALA A 1 277 ? 5.245 35.169 71.122 1.00 16.49 277 ALA A N 1
ATOM 1923 C CA . ALA A 1 277 ? 5.268 34.563 69.793 1.00 16.40 277 ALA A CA 1
ATOM 1924 C C . ALA A 1 277 ? 4.811 35.569 68.735 1.00 22.50 277 ALA A C 1
ATOM 1925 O O . ALA A 1 277 ? 3.859 36.321 68.953 1.00 14.41 277 ALA A O 1
ATOM 1927 N N . ARG A 1 278 ? 5.503 35.581 67.594 1.00 18.49 278 ARG A N 1
ATOM 1928 C CA . ARG A 1 278 ? 5.174 36.484 66.489 1.00 21.43 278 ARG A CA 1
ATOM 1929 C C . ARG A 1 278 ? 4.024 35.891 65.690 1.00 16.18 278 ARG A C 1
ATOM 1930 O O . ARG A 1 278 ? 3.730 34.698 65.810 1.00 14.14 278 ARG A O 1
ATOM 1938 N N . VAL A 1 279 ? 3.384 36.707 64.856 1.00 14.65 279 VAL A N 1
ATOM 1939 C CA . VAL A 1 279 ? 2.263 36.227 64.053 1.00 14.68 279 VAL A CA 1
ATOM 1940 C C . VAL A 1 279 ? 2.643 35.145 63.051 1.00 22.09 279 VAL A C 1
ATOM 1941 O O . VAL A 1 279 ? 1.774 34.497 62.473 1.00 18.92 279 VAL A O 1
ATOM 1945 N N . ASN A 1 280 ? 3.940 34.947 62.844 1.00 19.10 280 ASN A N 1
ATOM 1946 C CA . ASN A 1 280 ? 4.396 33.918 61.914 1.00 17.93 280 ASN A CA 1
ATOM 1947 C C . ASN A 1 280 ? 5.045 32.755 62.662 1.00 17.82 280 ASN A C 1
ATOM 1948 O O . ASN A 1 280 ? 5.628 31.867 62.042 1.00 21.98 280 ASN A O 1
ATOM 1953 N N . GLU A 1 281 ? 4.940 32.759 63.991 1.00 14.65 281 GLU A N 1
ATOM 1954 C CA . GLU A 1 281 ? 5.545 31.701 64.802 1.00 18.06 281 GLU A CA 1
ATOM 1955 C C . GLU A 1 281 ? 4.549 30.811 65.538 1.00 22.74 281 GLU A C 1
ATOM 1956 O O . GLU A 1 281 ? 3.526 31.278 66.041 1.00 19.25 281 GLU A O 1
ATOM 1962 N N . SER A 1 282 ? 4.869 29.523 65.600 1.00 15.41 282 SER A N 1
ATOM 1963 C CA . SER A 1 282 ? 4.037 28.540 66.290 1.00 16.61 282 SER A CA 1
ATOM 1964 C C . SER A 1 282 ? 4.871 27.922 67.407 1.00 20.02 282 SER A C 1
ATOM 1965 O O . SER A 1 282 ? 6.073 27.703 67.241 1.00 15.84 282 SER A O 1
ATOM 1968 N N . LEU A 1 283 ? 4.247 27.645 68.546 1.00 12.05 283 LEU A N 1
ATOM 1969 C CA . LEU A 1 283 ? 4.975 27.055 69.665 1.00 11.32 283 LEU A CA 1
ATOM 1970 C C . LEU A 1 283 ? 5.161 25.544 69.524 1.00 15.09 283 LEU A C 1
ATOM 1971 O O . LEU A 1 283 ? 5.896 24.936 70.292 1.00 17.72 283 LEU A O 1
ATOM 1976 N N . THR A 1 284 ? 4.491 24.950 68.544 1.00 19.95 284 THR A N 1
ATOM 1977 C CA . THR A 1 284 ? 4.573 23.507 68.328 1.00 14.16 284 THR A CA 1
ATOM 1978 C C . THR A 1 284 ? 6.013 23.004 68.293 1.00 17.34 284 THR A C 1
ATOM 1979 O O . THR A 1 284 ? 6.844 23.482 67.520 1.00 12.71 284 THR A O 1
ATOM 1983 N N . TYR A 1 285 ? 6.280 22.034 69.158 1.00 16.16 285 TYR A N 1
ATOM 1984 C CA . TYR A 1 285 ? 7.583 21.415 69.296 1.00 19.74 285 TYR A CA 1
ATOM 1985 C C . TYR A 1 285 ? 8.695 22.345 69.757 1.00 17.56 285 TYR A C 1
ATOM 1986 O O . TYR A 1 285 ? 9.874 22.051 69.572 1.00 17.02 285 TYR A O 1
ATOM 1995 N N . GLN A 1 286 ? 8.325 23.479 70.341 1.00 17.15 286 GLN A N 1
ATOM 1996 C CA . GLN A 1 286 ? 9.334 24.362 70.893 1.00 18.87 286 GLN A CA 1
ATOM 1997 C C . GLN A 1 286 ? 9.449 23.815 72.309 1.00 19.68 286 GLN A C 1
ATOM 1998 O O . GLN A 1 286 ? 8.477 23.287 72.860 1.00 17.42 286 GLN A O 1
ATOM 2004 N N . GLY A 1 287 ? 10.627 23.924 72.901 1.00 15.38 287 GLY A N 1
ATOM 2005 C CA . GLY A 1 287 ? 10.791 23.413 74.243 1.00 17.65 287 GLY A CA 1
ATOM 2006 C C . GLY A 1 287 ? 10.529 24.463 75.299 1.00 22.12 287 GLY A C 1
ATOM 2007 O O . GLY A 1 287 ? 10.784 25.648 75.087 1.00 20.42 287 GLY A O 1
ATOM 2008 N N . TYR A 1 288 ? 9.991 24.027 76.432 1.00 19.35 288 TYR A N 1
ATOM 2009 C CA . TYR A 1 288 ? 9.728 24.917 77.554 1.00 16.77 288 TYR A CA 1
ATOM 2010 C C . TYR A 1 288 ? 11.112 25.272 78.093 1.00 16.76 288 TYR A C 1
ATOM 2011 O O . TYR A 1 288 ? 11.824 24.401 78.584 1.00 18.67 288 TYR A O 1
ATOM 2020 N N . ASP A 1 289 ? 11.487 26.543 78.015 1.00 20.84 289 ASP A N 1
ATOM 2021 C CA . ASP A 1 289 ? 12.805 26.977 78.471 1.00 22.26 289 ASP A CA 1
ATOM 2022 C C . ASP A 1 289 ? 13.191 26.506 79.871 1.00 21.84 289 ASP A C 1
ATOM 2023 O O . ASP A 1 289 ? 12.482 26.772 80.843 1.00 21.84 289 ASP A O 1
ATOM 2028 N N . GLU A 1 290 ? 14.322 25.807 79.956 1.00 22.92 290 GLU A N 1
ATOM 2029 C CA . GLU A 1 290 ? 14.864 25.298 81.237 1.00 25.38 290 GLU A CA 1
ATOM 2030 C C . GLU A 1 290 ? 14.304 23.932 81.660 1.00 17.23 290 GLU A C 1
ATOM 2031 O O . GLU A 1 290 ? 14.788 23.342 82.625 1.00 19.20 290 GLU A O 1
ATOM 2037 N N . ALA A 1 291 ? 13.313 23.424 80.933 1.00 17.94 291 ALA A N 1
ATOM 2038 C CA . ALA A 1 291 ? 12.704 22.144 81.282 1.00 15.38 291 ALA A CA 1
ATOM 2039 C C . ALA A 1 291 ? 13.418 20.937 80.690 1.00 14.21 291 ALA A C 1
ATOM 2040 O O . ALA A 1 291 ? 13.883 20.973 79.554 1.00 19.46 291 ALA A O 1
ATOM 2042 N N . VAL A 1 292 ? 13.482 19.855 81.460 1.00 21.56 292 VAL A N 1
ATOM 2043 C CA . VAL A 1 292 ? 14.139 18.651 80.976 1.00 21.59 292 VAL A CA 1
ATOM 2044 C C . VAL A 1 292 ? 13.234 17.423 80.956 1.00 24.26 292 VAL A C 1
ATOM 2045 O O . VAL A 1 292 ? 13.637 16.355 80.495 1.00 19.91 292 VAL A O 1
ATOM 2049 N N . ASP A 1 293 ? 12.007 17.574 81.436 1.00 15.53 293 ASP A N 1
ATOM 2050 C CA . ASP A 1 293 ? 11.065 16.461 81.454 1.00 18.71 293 ASP A CA 1
ATOM 2051 C C . ASP A 1 293 ? 9.673 17.064 81.652 1.00 18.14 293 ASP A C 1
ATOM 2052 O O . ASP A 1 293 ? 9.544 18.269 81.859 1.00 20.60 293 ASP A O 1
ATOM 2057 N N . VAL A 1 294 ? 8.635 16.239 81.580 1.00 20.31 294 VAL A N 1
ATOM 2058 C CA . VAL A 1 294 ? 7.277 16.735 81.777 1.00 19.64 294 VAL A CA 1
ATOM 2059 C C . VAL A 1 294 ? 6.651 15.963 82.935 1.00 23.40 294 VAL A C 1
ATOM 2060 O O . VAL A 1 294 ? 7.112 14.874 83.277 1.00 20.37 294 VAL A O 1
ATOM 2064 N N . ALA A 1 295 ? 5.615 16.531 83.548 1.00 18.16 295 ALA A N 1
ATOM 2065 C CA . ALA A 1 295 ? 4.953 15.875 84.669 1.00 20.96 295 ALA A CA 1
ATOM 2066 C C . ALA A 1 295 ? 3.476 16.241 84.735 1.00 19.44 295 ALA A C 1
ATOM 2067 O O . ALA A 1 295 ? 3.119 17.390 84.977 1.00 17.10 295 ALA A O 1
ATOM 2069 N N . PRO A 1 296 ? 2.594 15.248 84.555 1.00 25.57 296 PRO A N 1
ATOM 2070 C CA . PRO A 1 296 ? 2.973 13.860 84.272 1.00 22.85 296 PRO A CA 1
ATOM 2071 C C . PRO A 1 296 ? 3.216 13.569 82.800 1.00 24.55 296 PRO A C 1
ATOM 2072 O O . PRO A 1 296 ? 3.038 14.435 81.938 1.00 21.17 296 PRO A O 1
ATOM 2076 N N . ARG A 1 297 ? 3.638 12.339 82.525 1.00 24.13 297 ARG A N 1
ATOM 2077 C CA . ARG A 1 297 ? 3.876 11.887 81.163 1.00 22.53 297 ARG A CA 1
ATOM 2078 C C . ARG A 1 297 ? 2.627 11.133 80.730 1.00 25.50 297 ARG A C 1
ATOM 2079 O O . ARG A 1 297 ? 1.884 10.630 81.571 1.00 21.15 297 ARG A O 1
ATOM 2087 N N . TYR A 1 298 ? 2.406 11.053 79.421 1.00 21.73 298 TYR A N 1
ATOM 2088 C CA . TYR A 1 298 ? 1.235 10.380 78.871 1.00 24.13 298 TYR A CA 1
ATOM 2089 C C . TYR A 1 298 ? 1.624 9.388 77.785 1.00 27.72 298 TYR A C 1
ATOM 2090 O O . TYR A 1 298 ? 2.697 9.493 77.187 1.00 28.58 298 TYR A O 1
ATOM 2099 N N . THR A 1 299 ? 0.743 8.427 77.527 1.00 26.33 299 THR A N 1
ATOM 2100 C CA . THR A 1 299 ? 0.981 7.438 76.481 1.00 28.18 299 THR A CA 1
ATOM 2101 C C . THR A 1 299 ? 0.535 8.046 75.153 1.00 27.11 299 THR A C 1
ATOM 2102 O O . THR A 1 299 ? -0.119 9.087 75.137 1.00 25.70 299 THR A O 1
ATOM 2106 N N . ASN A 1 300 ? 0.882 7.399 74.045 1.00 24.09 300 ASN A N 1
ATOM 2107 C CA . ASN A 1 300 ? 0.502 7.892 72.723 1.00 21.99 300 ASN A CA 1
ATOM 2108 C C . ASN A 1 300 ? -1.016 8.072 72.645 1.00 27.52 300 ASN A C 1
ATOM 2109 O O . ASN A 1 300 ? -1.499 9.072 72.129 1.00 23.53 300 ASN A O 1
ATOM 2114 N N . ALA A 1 301 ? -1.764 7.106 73.168 1.00 27.94 301 ALA A N 1
ATOM 2115 C CA . ALA A 1 301 ? -3.221 7.181 73.144 1.00 23.79 301 ALA A CA 1
ATOM 2116 C C . ALA A 1 301 ? -3.733 8.348 73.983 1.00 25.10 301 ALA A C 1
ATOM 2117 O O . ALA A 1 301 ? -4.678 9.040 73.601 1.00 22.56 301 ALA A O 1
ATOM 2119 N N . GLN A 1 302 ? -3.117 8.561 75.137 1.00 20.98 302 GLN A N 1
ATOM 2120 C CA . GLN A 1 302 ? -3.538 9.650 76.007 1.00 20.15 302 GLN A CA 1
ATOM 2121 C C . GLN A 1 302 ? -3.260 11.011 75.380 1.00 19.01 302 GLN A C 1
ATOM 2122 O O . GLN A 1 302 ? -4.029 11.949 75.561 1.00 19.92 302 GLN A O 1
ATOM 2128 N N . ILE A 1 303 ? -2.153 11.124 74.653 1.00 21.23 303 ILE A N 1
ATOM 2129 C CA . ILE A 1 303 ? -1.812 12.389 74.008 1.00 14.89 303 ILE A CA 1
ATOM 2130 C C . ILE A 1 303 ? -2.839 12.709 72.924 1.00 18.35 303 ILE A C 1
ATOM 2131 O O . ILE A 1 303 ? -3.336 13.832 72.835 1.00 19.58 303 ILE A O 1
ATOM 2136 N N . ILE A 1 304 ? -3.158 11.711 72.106 1.00 20.06 304 ILE A N 1
ATOM 2137 C CA . ILE A 1 304 ? -4.129 11.875 71.036 1.00 17.68 304 ILE A CA 1
ATOM 2138 C C . ILE A 1 304 ? -5.483 12.285 71.594 1.00 13.48 304 ILE A C 1
ATOM 2139 O O . ILE A 1 304 ? -6.138 13.185 71.068 1.00 17.93 304 ILE A O 1
ATOM 2144 N N . ALA A 1 305 ? -5.900 11.632 72.670 1.00 19.88 305 ALA A N 1
ATOM 2145 C CA . ALA A 1 305 ? -7.178 11.951 73.289 1.00 20.97 305 ALA A CA 1
ATOM 2146 C C . ALA A 1 305 ? -7.164 13.384 73.811 1.00 22.94 305 ALA A C 1
ATOM 2147 O O . ALA A 1 305 ? -8.148 14.111 73.684 1.00 19.40 305 ALA A O 1
ATOM 2149 N N . ALA A 1 306 ? -6.038 13.783 74.396 1.00 19.85 306 ALA A N 1
ATOM 2150 C CA . ALA A 1 306 ? -5.891 15.123 74.954 1.00 21.64 306 ALA A CA 1
ATOM 2151 C C . ALA A 1 306 ? -5.938 16.194 73.870 1.00 18.02 306 ALA A C 1
ATOM 2152 O O . ALA A 1 306 ? -6.562 17.238 74.050 1.00 16.61 306 ALA A O 1
ATOM 2154 N N . LEU A 1 307 ? -5.260 15.940 72.755 1.00 17.06 307 LEU A N 1
ATOM 2155 C CA . LEU A 1 307 ? -5.248 16.886 71.646 1.00 17.89 307 LEU A CA 1
ATOM 2156 C C . LEU A 1 307 ? -6.664 16.998 71.098 1.00 21.32 307 LEU A C 1
ATOM 2157 O O . LEU A 1 307 ? -7.172 18.093 70.852 1.00 17.80 307 LEU A O 1
ATOM 2162 N N . GLN A 1 308 ? -7.304 15.850 70.913 1.00 20.15 308 GLN A N 1
ATOM 2163 C CA . GLN A 1 308 ? -8.666 15.819 70.401 1.00 22.41 308 GLN A CA 1
ATOM 2164 C C . GLN A 1 308 ? -9.590 16.593 71.338 1.00 16.42 308 GLN A C 1
ATOM 2165 O O . GLN A 1 308 ? -10.614 17.127 70.916 1.00 16.17 308 GLN A O 1
ATOM 2171 N N . ALA A 1 309 ? -9.217 16.650 72.611 1.00 16.49 309 ALA A N 1
ATOM 2172 C CA . ALA A 1 309 ? -10.009 17.355 73.613 1.00 16.81 309 ALA A CA 1
ATOM 2173 C C . ALA A 1 309 ? -9.678 18.855 73.669 1.00 23.46 309 ALA A C 1
ATOM 2174 O O . ALA A 1 309 ? -10.313 19.606 74.406 1.00 17.25 309 ALA A O 1
ATOM 2176 N N . GLY A 1 310 ? -8.680 19.280 72.891 1.00 22.84 310 GLY A N 1
ATOM 2177 C CA . GLY A 1 310 ? -8.306 20.686 72.850 1.00 20.02 310 GLY A CA 1
ATOM 2178 C C . GLY A 1 310 ? -7.332 21.109 73.935 1.00 21.52 310 GLY A C 1
ATOM 2179 O O . GLY A 1 310 ? -7.320 22.265 74.356 1.00 18.23 310 GLY A O 1
ATOM 2180 N N . GLU A 1 311 ? -6.497 20.175 74.375 1.00 13.50 311 GLU A N 1
ATOM 2181 C CA . GLU A 1 311 ? -5.538 20.447 75.424 1.00 15.22 311 GLU A CA 1
ATOM 2182 C C . GLU A 1 311 ? -4.119 20.783 74.969 1.00 18.12 311 GLU A C 1
ATOM 2183 O O . GLU A 1 311 ? -3.577 20.167 74.048 1.00 16.06 311 GLU A O 1
ATOM 2189 N N . PHE A 1 312 ? -3.538 21.774 75.642 1.00 15.28 312 PHE A N 1
ATOM 2190 C CA . PHE A 1 312 ? -2.173 22.230 75.392 1.00 15.25 312 PHE A CA 1
ATOM 2191 C C . PHE A 1 312 ? -1.342 21.407 76.390 1.00 17.78 312 PHE A C 1
ATOM 2192 O O . PHE A 1 312 ? -1.527 21.523 77.602 1.00 16.43 312 PHE A O 1
ATOM 2200 N N . LEU A 1 313 ? -0.445 20.567 75.881 1.00 12.53 313 LEU A N 1
ATOM 2201 C CA . LEU A 1 313 ? 0.359 19.717 76.746 1.00 15.81 313 LEU A CA 1
ATOM 2202 C C . LEU A 1 313 ? 1.810 19.573 76.296 1.00 14.82 313 LEU A C 1
ATOM 2203 O O . LEU A 1 313 ? 2.133 19.767 75.123 1.00 15.74 313 LEU A O 1
ATOM 2208 N N . PHE A 1 314 ? 2.669 19.217 77.247 1.00 13.37 314 PHE A N 1
ATOM 2209 C CA . PHE A 1 314 ? 4.090 19.024 76.991 1.00 15.96 314 PHE A CA 1
ATOM 2210 C C . PHE A 1 314 ? 4.403 17.541 76.888 1.00 23.04 314 PHE A C 1
ATOM 2211 O O . PHE A 1 314 ? 3.785 16.716 77.565 1.00 17.78 314 PHE A O 1
ATOM 2219 N N . THR A 1 315 ? 5.366 17.211 76.035 1.00 13.80 315 THR A N 1
ATOM 2220 C CA . THR A 1 315 ? 5.795 15.834 75.844 1.00 19.16 315 THR A CA 1
ATOM 2221 C C . THR A 1 315 ? 7.314 15.810 75.978 1.00 21.00 315 THR A C 1
ATOM 2222 O O . THR A 1 315 ? 8.008 16.672 75.426 1.00 15.53 315 THR A O 1
ATOM 2226 N N . ALA A 1 316 ? 7.826 14.839 76.726 1.00 19.63 316 ALA A N 1
ATOM 2227 C CA . ALA A 1 316 ? 9.269 14.726 76.939 1.00 24.29 316 ALA A CA 1
ATOM 2228 C C . ALA A 1 316 ? 9.957 14.134 75.715 1.00 20.85 316 ALA A C 1
ATOM 2229 O O . ALA A 1 316 ? 9.452 13.194 75.108 1.00 24.15 316 ALA A O 1
ATOM 2231 N N . SER A 1 317 ? 11.110 14.692 75.358 1.00 23.60 317 SER A N 1
ATOM 2232 C CA . SER A 1 317 ? 11.871 14.219 74.206 1.00 24.56 317 SER A CA 1
ATOM 2233 C C . SER A 1 317 ? 13.297 14.757 74.243 1.00 26.19 317 SER A C 1
ATOM 2234 O O . SER A 1 317 ? 13.502 15.961 74.370 1.00 26.16 317 SER A O 1
ATOM 2237 N N . ASP A 1 318 ? 14.278 13.864 74.155 1.00 29.77 318 ASP A N 1
ATOM 2238 C CA . ASP A 1 318 ? 15.685 14.268 74.159 1.00 34.87 318 ASP A CA 1
ATOM 2239 C C . ASP A 1 318 ? 16.006 15.219 75.323 1.00 31.41 318 ASP A C 1
ATOM 2240 O O . ASP A 1 318 ? 16.676 16.237 75.144 1.00 32.62 318 ASP A O 1
ATOM 2245 N N . ASN A 1 319 ? 15.520 14.870 76.510 1.00 27.45 319 ASN A N 1
ATOM 2246 C CA . ASN A 1 319 ? 15.736 15.654 77.724 1.00 24.05 319 ASN A CA 1
ATOM 2247 C C . ASN A 1 319 ? 15.159 17.065 77.673 1.00 23.37 319 ASN A C 1
ATOM 2248 O O . ASN A 1 319 ? 15.715 18.001 78.257 1.00 22.53 319 ASN A O 1
ATOM 2253 N N . GLN A 1 320 ? 14.037 17.211 76.977 1.00 22.13 320 GLN A N 1
ATOM 2254 C CA . GLN A 1 320 ? 13.363 18.495 76.876 1.00 22.53 320 GLN A CA 1
ATOM 2255 C C . GLN A 1 320 ? 11.858 18.285 76.995 1.00 20.99 320 GLN A C 1
ATOM 2256 O O . GLN A 1 320 ? 11.364 17.175 76.812 1.00 20.76 320 GLN A O 1
ATOM 2262 N N . ALA A 1 321 ? 11.147 19.358 77.324 1.00 15.61 321 ALA A N 1
ATOM 2263 C CA . ALA A 1 321 ? 9.694 19.331 77.446 1.00 18.67 321 ALA A CA 1
ATOM 2264 C C . ALA A 1 321 ? 9.182 20.093 76.229 1.00 18.94 321 ALA A C 1
ATOM 2265 O O . ALA A 1 321 ? 9.200 21.320 76.210 1.00 23.29 321 ALA A O 1
ATOM 2267 N N . LEU A 1 322 ? 8.747 19.374 75.204 1.00 14.17 322 LEU A N 1
ATOM 2268 C CA . LEU A 1 322 ? 8.260 20.028 74.001 1.00 13.79 322 LEU A CA 1
ATOM 2269 C C . LEU A 1 322 ? 6.755 20.229 73.982 1.00 18.40 322 LEU A C 1
ATOM 2270 O O . LEU A 1 322 ? 6.003 19.408 74.504 1.00 15.38 322 LEU A O 1
ATOM 2275 N N . VAL A 1 323 ? 6.326 21.340 73.395 1.00 17.36 323 VAL A N 1
ATOM 2276 C CA . VAL A 1 323 ? 4.904 21.614 73.259 1.00 21.08 323 VAL A CA 1
ATOM 2277 C C . VAL A 1 323 ? 4.458 20.616 72.199 1.00 18.33 323 VAL A C 1
ATOM 2278 O O . VAL A 1 323 ? 4.982 20.617 71.082 1.00 18.57 323 VAL A O 1
ATOM 2282 N N . GLU A 1 324 ? 3.506 19.756 72.548 1.00 14.94 324 GLU A N 1
ATOM 2283 C CA . GLU A 1 324 ? 3.020 18.749 71.605 1.00 19.86 324 GLU A CA 1
ATOM 2284 C C . GLU A 1 324 ? 2.410 19.442 70.398 1.00 19.38 324 GLU A C 1
ATOM 2285 O O . GLU A 1 324 ? 2.808 19.198 69.256 1.00 16.46 324 GLU A O 1
ATOM 2291 N N . GLN A 1 325 ? 1.431 20.299 70.668 1.00 13.74 325 GLN A N 1
ATOM 2292 C CA . GLN A 1 325 ? 0.755 21.079 69.635 1.00 15.52 325 GLN A CA 1
ATOM 2293 C C . GLN A 1 325 ? 0.336 22.401 70.251 1.00 14.74 325 GLN A C 1
ATOM 2294 O O . GLN A 1 325 ? -0.210 22.436 71.352 1.00 11.66 325 GLN A O 1
ATOM 2300 N N . ASP A 1 326 ? 0.626 23.488 69.538 1.00 17.62 326 ASP A N 1
ATOM 2301 C CA . ASP A 1 326 ? 0.315 24.842 69.987 1.00 16.44 326 ASP A CA 1
ATOM 2302 C C . ASP A 1 326 ? -1.147 25.111 69.635 1.00 14.82 326 ASP A C 1
ATOM 2303 O O . ASP A 1 326 ? -1.447 25.774 68.641 1.00 12.94 326 ASP A O 1
ATOM 2308 N N . ILE A 1 327 ? -2.052 24.584 70.453 1.00 14.14 327 ILE A N 1
ATOM 2309 C CA . ILE A 1 327 ? -3.479 24.743 70.205 1.00 12.27 327 ILE A CA 1
ATOM 2310 C C . ILE A 1 327 ? -4.249 25.309 71.384 1.00 16.03 327 ILE A C 1
ATOM 2311 O O . ILE A 1 327 ? -3.782 25.267 72.529 1.00 13.06 327 ILE A O 1
ATOM 2316 N N . ASN A 1 328 ? -5.427 25.856 71.086 1.00 11.53 328 ASN A N 1
ATOM 2317 C CA . ASN A 1 328 ? -6.301 26.403 72.115 1.00 14.64 328 ASN A CA 1
ATOM 2318 C C . ASN A 1 328 ? -7.422 25.378 72.344 1.00 17.50 328 ASN A C 1
ATOM 2319 O O . ASN A 1 328 ? -7.413 24.306 71.740 1.00 16.36 328 ASN A O 1
ATOM 2324 N N . THR A 1 329 ? -8.377 25.702 73.210 1.00 15.17 329 THR A N 1
ATOM 2325 C CA . THR A 1 329 ? -9.451 24.766 73.542 1.00 15.36 329 THR A CA 1
ATOM 2326 C C . THR A 1 329 ? -10.578 24.557 72.542 1.00 19.91 329 THR A C 1
ATOM 2327 O O . THR A 1 329 ? -11.452 23.718 72.775 1.00 19.72 329 THR A O 1
ATOM 2331 N N . LEU A 1 330 ? -10.595 25.307 71.449 1.00 14.05 330 LEU A N 1
ATOM 2332 C CA . LEU A 1 330 ? -11.676 25.142 70.481 1.00 12.76 330 LEU A CA 1
ATOM 2333 C C . LEU A 1 330 ? -11.715 23.755 69.852 1.00 16.10 330 LEU A C 1
ATOM 2334 O O . LEU A 1 330 ? -10.765 23.344 69.179 1.00 16.79 330 LEU A O 1
ATOM 2339 N N . THR A 1 331 ? -12.816 23.035 70.073 1.00 14.77 331 THR A N 1
ATOM 2340 C CA . THR A 1 331 ? -12.987 21.700 69.499 1.00 16.00 331 THR A CA 1
ATOM 2341 C C . THR A 1 331 ? -14.294 21.552 68.722 1.00 17.86 331 THR A C 1
ATOM 2342 O O . THR A 1 331 ? -14.403 20.672 67.874 1.00 20.66 331 THR A O 1
ATOM 2346 N N . SER A 1 332 ? -15.283 22.398 69.010 1.00 19.75 332 SER A N 1
ATOM 2347 C CA . SER A 1 332 ? -16.563 22.332 68.307 1.00 21.80 332 SER A CA 1
ATOM 2348 C C . SER A 1 332 ? -16.458 23.145 67.023 1.00 20.84 332 SER A C 1
ATOM 2349 O O . SER A 1 332 ? -16.907 24.284 66.960 1.00 22.02 332 SER A O 1
ATOM 2352 N N . PHE A 1 333 ? -15.867 22.554 65.996 1.00 24.20 333 PHE A N 1
ATOM 2353 C CA . PHE A 1 333 ? -15.690 23.252 64.739 1.00 23.19 333 PHE A CA 1
ATOM 2354 C C . PHE A 1 333 ? -16.961 23.310 63.907 1.00 28.36 333 PHE A C 1
ATOM 2355 O O . PHE A 1 333 ? -17.788 22.393 63.937 1.00 19.80 333 PHE A O 1
ATOM 2363 N N . THR A 1 334 ? -17.117 24.409 63.179 1.00 23.16 334 THR A N 1
ATOM 2364 C CA . THR A 1 334 ? -18.273 24.597 62.319 1.00 24.26 334 THR A CA 1
ATOM 2365 C C . THR A 1 334 ? -17.792 25.034 60.948 1.00 22.97 334 THR A C 1
ATOM 2366 O O . THR A 1 334 ? -16.593 25.201 60.724 1.00 23.63 334 THR A O 1
ATOM 2370 N N . ALA A 1 335 ? -18.731 25.201 60.027 1.00 26.79 335 ALA A N 1
ATOM 2371 C CA . ALA A 1 335 ? -18.400 25.626 58.678 1.00 29.30 335 ALA A CA 1
ATOM 2372 C C . ALA A 1 335 ? -17.687 26.978 58.720 1.00 27.06 335 ALA A C 1
ATOM 2373 O O . ALA A 1 335 ? -16.658 27.162 58.065 1.00 27.39 335 ALA A O 1
ATOM 2375 N N . ASP A 1 336 ? -18.231 27.904 59.507 1.00 18.31 336 ASP A N 1
ATOM 2376 C CA . ASP A 1 336 ? -17.679 29.253 59.652 1.00 28.04 336 ASP A CA 1
ATOM 2377 C C . ASP A 1 336 ? -16.446 29.344 60.546 1.00 27.70 336 ASP A C 1
ATOM 2378 O O . ASP A 1 336 ? -15.708 30.325 60.485 1.00 22.44 336 ASP A O 1
ATOM 2383 N N . LYS A 1 337 ? -16.234 28.345 61.395 1.00 25.48 337 LYS A N 1
ATOM 2384 C CA . LYS A 1 337 ? -15.073 28.356 62.281 1.00 28.31 337 LYS A CA 1
ATOM 2385 C C . LYS A 1 337 ? -14.463 26.962 62.301 1.00 23.18 337 LYS A C 1
ATOM 2386 O O . LYS A 1 337 ? -14.747 26.154 63.185 1.00 25.04 337 LYS A O 1
ATOM 2392 N N . GLY A 1 338 ? -13.623 26.699 61.303 1.00 21.53 338 GLY A N 1
ATOM 2393 C CA . GLY A 1 338 ? -12.981 25.405 61.159 1.00 22.74 338 GLY A CA 1
ATOM 2394 C C . GLY A 1 338 ? -11.860 25.087 62.126 1.00 19.61 338 GLY A C 1
ATOM 2395 O O . GLY A 1 338 ? -11.548 25.869 63.025 1.00 19.41 338 GLY A O 1
ATOM 2396 N N . LYS A 1 339 ? -11.246 23.927 61.922 1.00 16.18 339 LYS A N 1
ATOM 2397 C CA . LYS A 1 339 ? -10.162 23.462 62.779 1.00 21.99 339 LYS A CA 1
ATOM 2398 C C . LYS A 1 339 ? -8.952 24.397 62.808 1.00 23.29 339 LYS A C 1
ATOM 2399 O O . LYS A 1 339 ? -8.176 24.385 63.768 1.00 20.66 339 LYS A O 1
ATOM 2405 N N . GLN A 1 340 ? -8.788 25.206 61.764 1.00 22.05 340 GLN A N 1
ATOM 2406 C CA . GLN A 1 340 ? -7.666 26.135 61.716 1.00 20.33 340 GLN A CA 1
ATOM 2407 C C . GLN A 1 340 ? -7.706 27.108 62.895 1.00 18.08 340 GLN A C 1
ATOM 2408 O O . GLN A 1 340 ? -6.663 27.550 63.378 1.00 17.26 340 GLN A O 1
ATOM 2414 N N . PHE A 1 341 ? -8.906 27.438 63.368 1.00 15.29 341 PHE A N 1
ATOM 2415 C CA . PHE A 1 341 ? -9.040 28.354 64.497 1.00 15.39 341 PHE A CA 1
ATOM 2416 C C . PHE A 1 341 ? -8.502 27.804 65.818 1.00 15.06 341 PHE A C 1
ATOM 2417 O O . PHE A 1 341 ? -8.344 28.547 66.790 1.00 15.40 341 PHE A O 1
ATOM 2425 N N . ALA A 1 342 ? -8.213 26.509 65.854 1.00 16.55 342 ALA A N 1
ATOM 2426 C CA . ALA A 1 342 ? -7.685 25.884 67.064 1.00 14.37 342 ALA A CA 1
ATOM 2427 C C . ALA A 1 342 ? -6.178 26.105 67.194 1.00 13.87 342 ALA A C 1
ATOM 2428 O O . ALA A 1 342 ? -5.602 25.892 68.261 1.00 15.06 342 ALA A O 1
ATOM 2430 N N . LYS A 1 343 ? -5.545 26.531 66.103 1.00 16.80 343 LYS A N 1
ATOM 2431 C CA . LYS A 1 343 ? -4.103 26.773 66.091 1.00 13.13 343 LYS A CA 1
ATOM 2432 C C . LYS A 1 343 ? -3.806 28.185 66.577 1.00 10.81 343 LYS A C 1
ATOM 2433 O O . LYS A 1 343 ? -4.308 29.163 66.024 1.00 12.94 343 LYS A O 1
ATOM 2439 N N . ASN A 1 344 ? -2.976 28.293 67.605 1.00 10.77 344 ASN A N 1
ATOM 2440 C CA . ASN A 1 344 ? -2.677 29.607 68.161 1.00 11.75 344 ASN A CA 1
ATOM 2441 C C . ASN A 1 344 ? -1.977 30.569 67.211 1.00 17.28 344 ASN A C 1
ATOM 2442 O O . ASN A 1 344 ? -2.161 31.785 67.315 1.00 11.30 344 ASN A O 1
ATOM 2447 N N . ARG A 1 345 ? -1.195 30.043 66.272 1.00 15.11 345 ARG A N 1
ATOM 2448 C CA . ARG A 1 345 ? -0.540 30.924 65.309 1.00 17.43 345 ARG A CA 1
ATOM 2449 C C . ARG A 1 345 ? -1.610 31.531 64.400 1.00 16.13 345 ARG A C 1
ATOM 2450 O O . ARG A 1 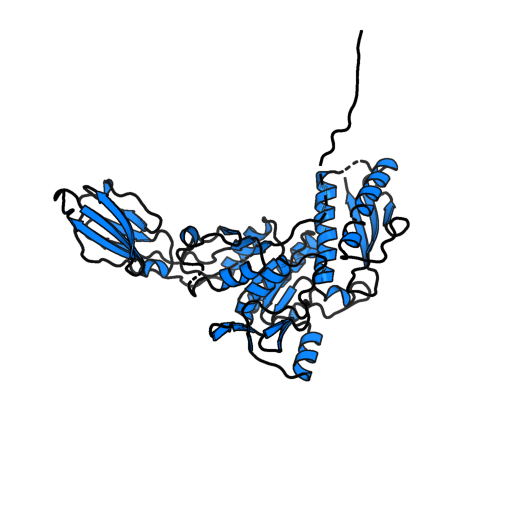345 ? -1.505 32.684 63.995 1.00 15.00 345 ARG A O 1
ATOM 2458 N N . VAL A 1 346 ? -2.641 30.753 64.072 1.00 14.53 346 VAL A N 1
ATOM 2459 C CA . VAL A 1 346 ? -3.716 31.276 63.230 1.00 15.30 346 VAL A CA 1
ATOM 2460 C C . VAL A 1 346 ? -4.390 32.410 64.001 1.00 15.23 346 VAL A C 1
ATOM 2461 O O . VAL A 1 346 ? -4.671 33.477 63.449 1.00 16.97 346 VAL A O 1
ATOM 2465 N N . ILE A 1 347 ? -4.633 32.182 65.285 1.00 16.43 347 ILE A N 1
ATOM 2466 C CA . ILE A 1 347 ? -5.250 33.208 66.115 1.00 16.17 347 ILE A CA 1
ATOM 2467 C C . ILE A 1 347 ? -4.374 34.468 66.170 1.00 13.75 347 ILE A C 1
ATOM 2468 O O . ILE A 1 347 ? -4.888 35.588 66.137 1.00 13.48 347 ILE A O 1
ATOM 2473 N N . ARG A 1 348 ? -3.055 34.296 66.255 1.00 15.37 348 ARG A N 1
ATOM 2474 C CA . ARG A 1 348 ? -2.167 35.456 66.288 1.00 15.45 348 ARG A CA 1
ATOM 2475 C C . ARG A 1 348 ? -2.260 36.281 65.010 1.00 14.07 348 ARG A C 1
ATOM 2476 O O . ARG A 1 348 ? -2.292 37.512 65.064 1.00 15.69 348 ARG A O 1
ATOM 2484 N N . VAL A 1 349 ? -2.303 35.625 63.857 1.00 16.70 349 VAL A N 1
ATOM 2485 C CA . VAL A 1 349 ? -2.385 36.392 62.621 1.00 15.28 349 VAL A CA 1
ATOM 2486 C C . VAL A 1 349 ? -3.736 37.094 62.484 1.00 17.03 349 VAL A C 1
ATOM 2487 O O . VAL A 1 349 ? -3.799 38.257 62.070 1.00 16.93 349 VAL A O 1
ATOM 2491 N N . LEU A 1 350 ? -4.811 36.408 62.858 1.00 14.09 350 LEU A N 1
ATOM 2492 C CA . LEU A 1 350 ? -6.140 36.997 62.773 1.00 12.45 350 LEU A CA 1
ATOM 2493 C C . LEU A 1 350 ? -6.333 38.100 63.813 1.00 19.07 350 LEU A C 1
ATOM 2494 O O . LEU A 1 350 ? -6.931 39.140 63.514 1.00 17.31 350 LEU A O 1
ATOM 2499 N N . ASP A 1 351 ? -5.839 37.887 65.033 1.00 16.35 351 ASP A N 1
ATOM 2500 C CA . ASP A 1 351 ? -5.956 38.920 66.062 1.00 18.24 351 ASP A CA 1
ATOM 2501 C C . ASP A 1 351 ? -5.119 40.120 65.618 1.00 16.65 351 ASP A C 1
ATOM 2502 O O . ASP A 1 351 ? -5.463 41.275 65.889 1.00 17.69 351 ASP A O 1
ATOM 2507 N N . GLY A 1 352 ? -4.017 39.841 64.926 1.00 17.62 352 GLY A N 1
ATOM 2508 C CA . GLY A 1 352 ? -3.164 40.915 64.440 1.00 15.75 352 GLY A CA 1
ATOM 2509 C C . GLY A 1 352 ? -3.897 41.754 63.411 1.00 15.83 352 GLY A C 1
ATOM 2510 O O . GLY A 1 352 ? -3.825 42.986 63.422 1.00 20.14 352 GLY A O 1
ATOM 2511 N N . ILE A 1 353 ? -4.603 41.082 62.508 1.00 15.94 353 ILE A N 1
ATOM 2512 C CA . ILE A 1 353 ? -5.366 41.775 61.478 1.00 16.95 353 ILE A CA 1
ATOM 2513 C C . ILE A 1 353 ? -6.420 42.636 62.155 1.00 22.25 353 ILE A C 1
ATOM 2514 O O . ILE A 1 353 ? -6.596 43.810 61.819 1.00 21.68 353 ILE A O 1
ATOM 2519 N N . ASN A 1 354 ? -7.119 42.046 63.117 1.00 19.68 354 ASN A N 1
ATOM 2520 C CA . ASN A 1 354 ? -8.156 42.768 63.845 1.00 20.22 354 ASN A CA 1
ATOM 2521 C C . ASN A 1 354 ? -7.598 43.984 64.571 1.00 21.45 354 ASN A C 1
ATOM 2522 O O . ASN A 1 354 ? -7.957 45.118 64.268 1.00 22.37 354 ASN A O 1
ATOM 2527 N N . ASN A 1 355 ? -6.724 43.730 65.541 1.00 23.63 355 ASN A N 1
ATOM 2528 C CA . ASN A 1 355 ? -6.128 44.794 66.337 1.00 24.53 355 ASN A CA 1
ATOM 2529 C C . ASN A 1 355 ? -5.436 45.863 65.498 1.00 24.88 355 ASN A C 1
ATOM 2530 O O . ASN A 1 355 ? -5.629 47.055 65.735 1.00 28.16 355 ASN A O 1
ATOM 2535 N N . ASP A 1 356 ? -4.630 45.451 64.525 1.00 23.56 356 ASP A N 1
ATOM 2536 C CA . ASP A 1 356 ? -3.946 46.425 63.683 1.00 23.30 356 ASP A CA 1
ATOM 2537 C C . ASP A 1 356 ? -4.943 47.274 62.900 1.00 27.54 356 ASP A C 1
ATOM 2538 O O . ASP A 1 356 ? -4.864 48.503 62.918 1.00 29.44 356 ASP A O 1
ATOM 2543 N N . PHE A 1 357 ? -5.883 46.628 62.216 1.00 26.85 357 PHE A N 1
ATOM 2544 C CA . PHE A 1 357 ? -6.886 47.358 61.448 1.00 26.15 357 PHE A CA 1
ATOM 2545 C C . PHE A 1 357 ? -7.600 48.389 62.311 1.00 29.60 357 PHE A C 1
ATOM 2546 O O . PHE A 1 357 ? -7.690 49.561 61.942 1.00 34.86 357 PHE A O 1
ATOM 2554 N N . VAL A 1 358 ? -8.119 47.948 63.454 1.00 29.14 358 VAL A N 1
ATOM 2555 C CA . VAL A 1 358 ? -8.821 48.844 64.363 1.00 34.34 358 VAL A CA 1
ATOM 2556 C C . VAL A 1 358 ? -7.946 50.053 64.688 1.00 39.70 358 VAL A C 1
ATOM 2557 O O . VAL A 1 358 ? -8.431 51.183 64.747 1.00 36.57 358 VAL A O 1
ATOM 2561 N N . ARG A 1 359 ? -6.654 49.809 64.881 1.00 40.00 359 ARG A N 1
ATOM 2562 C CA . ARG A 1 359 ? -5.709 50.871 65.206 1.00 46.36 359 ARG A CA 1
ATOM 2563 C C . ARG A 1 359 ? -5.439 51.792 64.013 1.00 44.87 359 ARG A C 1
ATOM 2564 O O . ARG A 1 359 ? -5.479 53.016 64.143 1.00 46.58 359 ARG A O 1
ATOM 2572 N N . ILE A 1 360 ? -5.179 51.200 62.853 1.00 42.16 360 ILE A N 1
ATOM 2573 C CA . ILE A 1 360 ? -4.898 51.967 61.643 1.00 39.47 360 ILE A CA 1
ATOM 2574 C C . ILE A 1 360 ? -6.073 52.829 61.195 1.00 43.12 360 ILE A C 1
ATOM 2575 O O . ILE A 1 360 ? -5.897 53.995 60.843 1.00 40.79 360 ILE A O 1
ATOM 2580 N N . PHE A 1 361 ? -7.270 52.254 61.200 1.00 36.57 361 PHE A N 1
ATOM 2581 C CA . PHE A 1 361 ? -8.453 52.990 60.779 1.00 44.60 361 PHE A CA 1
ATOM 2582 C C . PHE A 1 361 ? -8.831 54.094 61.758 1.00 44.03 361 PHE A C 1
ATOM 2583 O O . PHE A 1 361 ? -9.142 55.210 61.350 1.00 44.46 361 PHE A O 1
ATOM 2591 N N . SER A 1 362 ? -8.806 53.778 63.048 1.00 46.99 362 SER A N 1
ATOM 2592 C CA . SER A 1 362 ? -9.167 54.739 64.081 1.00 55.56 362 SER A CA 1
ATOM 2593 C C . SER A 1 362 ? -8.183 55.895 64.208 1.00 59.74 362 SER A C 1
ATOM 2594 O O . SER A 1 362 ? -8.534 56.964 64.711 1.00 67.51 362 SER A O 1
ATOM 2597 N N . LYS A 1 363 ? -6.954 55.686 63.752 1.00 60.88 363 LYS A N 1
ATOM 2598 C CA . LYS A 1 363 ? -5.933 56.722 63.846 1.00 65.61 363 LYS A CA 1
ATOM 2599 C C . LYS A 1 363 ? -5.748 57.556 62.582 1.00 65.45 363 LYS A C 1
ATOM 2600 O O . LYS A 1 363 ? -5.813 58.784 62.627 1.00 68.01 363 LYS A O 1
ATOM 2606 N N . PHE A 1 364 ? -5.526 56.890 61.456 1.00 63.07 364 PHE A N 1
ATOM 2607 C CA . PHE A 1 364 ? -5.293 57.593 60.203 1.00 64.03 364 PHE A CA 1
ATOM 2608 C C . PHE A 1 364 ? -6.536 57.824 59.346 1.00 63.77 364 PHE A C 1
ATOM 2609 O O . PHE A 1 364 ? -6.464 58.478 58.305 1.00 63.59 364 PHE A O 1
ATOM 2617 N N . TYR A 1 365 ? -7.675 57.294 59.779 1.00 59.77 365 TYR A N 1
ATOM 2618 C CA . TYR A 1 365 ? -8.914 57.467 59.031 1.00 57.67 365 TYR A CA 1
ATOM 2619 C C . TYR A 1 365 ? -10.057 57.957 59.912 1.00 59.51 365 TYR A C 1
ATOM 2620 O O . TYR A 1 365 ? -10.929 58.697 59.456 1.00 61.77 365 TYR A O 1
ATOM 2629 N N . SER A 1 370 ? -13.963 60.001 54.155 1.00 37.06 370 SER A N 1
ATOM 2630 C CA . SER A 1 370 ? -15.332 60.002 53.647 1.00 39.28 370 SER A CA 1
ATOM 2631 C C . SER A 1 370 ? -15.615 58.747 52.822 1.00 40.53 370 SER A C 1
ATOM 2632 O O . SER A 1 370 ? -14.715 58.201 52.184 1.00 47.22 370 SER A O 1
ATOM 2635 N N . ASN A 1 371 ? -16.867 58.296 52.835 1.00 34.92 371 ASN A N 1
ATOM 2636 C CA . ASN A 1 371 ? -17.257 57.104 52.088 1.00 39.13 371 ASN A CA 1
ATOM 2637 C C . ASN A 1 371 ? -17.532 57.406 50.619 1.00 42.35 371 ASN A C 1
ATOM 2638 O O . ASN A 1 371 ? -18.683 57.449 50.178 1.00 42.74 371 ASN A O 1
ATOM 2643 N N . ASN A 1 372 ? -16.458 57.626 49.870 1.00 40.84 372 ASN A N 1
ATOM 2644 C CA . ASN A 1 372 ? -16.558 57.906 48.446 1.00 40.43 372 ASN A CA 1
ATOM 2645 C C . ASN A 1 372 ? -15.530 57.078 47.681 1.00 38.64 372 ASN A C 1
ATOM 2646 O O . ASN A 1 372 ? -14.728 56.357 48.277 1.00 41.04 372 ASN A O 1
ATOM 2651 N N . ALA A 1 373 ? -15.562 57.176 46.360 1.00 38.67 373 ALA A N 1
ATOM 2652 C CA . ALA A 1 373 ? -14.650 56.417 45.517 1.00 34.66 373 ALA A CA 1
ATOM 2653 C C . ALA A 1 373 ? -13.186 56.511 45.955 1.00 29.97 373 ALA A C 1
ATOM 2654 O O . ALA A 1 373 ? -12.533 55.492 46.177 1.00 24.19 373 ALA A O 1
ATOM 2656 N N . ASP A 1 374 ? -12.673 57.729 46.080 1.00 21.78 374 ASP A N 1
ATOM 2657 C CA . ASP A 1 374 ? -11.280 57.922 46.460 1.00 26.40 374 ASP A CA 1
ATOM 2658 C C . ASP A 1 374 ? -10.959 57.487 47.877 1.00 30.78 374 ASP A C 1
ATOM 2659 O O . ASP A 1 374 ? -9.911 56.885 48.127 1.00 26.85 374 ASP A O 1
ATOM 2664 N N . GLY A 1 375 ? -11.856 57.803 48.803 1.00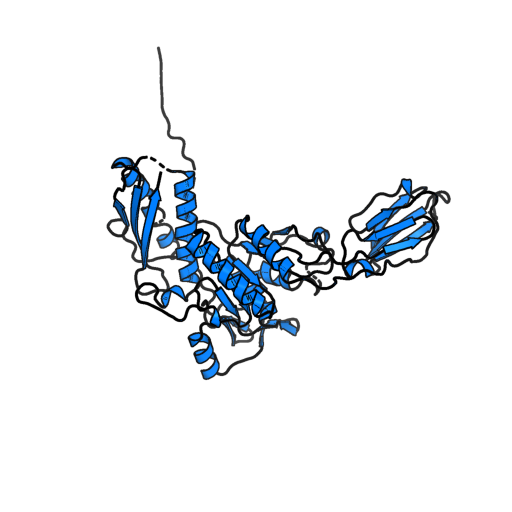 28.06 375 GLY A N 1
ATOM 2665 C CA . GLY A 1 375 ? -11.647 57.411 50.182 1.00 31.91 375 GLY A CA 1
ATOM 2666 C C . GLY A 1 375 ? -11.528 55.902 50.292 1.00 26.37 375 GLY A C 1
ATOM 2667 O O . GLY A 1 375 ? -10.627 55.399 50.958 1.00 31.31 375 GLY A O 1
ATOM 2668 N N . ARG A 1 376 ? -12.430 55.180 49.631 1.00 26.42 376 ARG A N 1
ATOM 2669 C CA . ARG A 1 376 ? -12.428 53.717 49.660 1.00 29.99 376 ARG A CA 1
ATOM 2670 C C . ARG A 1 376 ? -11.197 53.129 48.975 1.00 31.04 376 ARG A C 1
ATOM 2671 O O . ARG A 1 376 ? -10.669 52.099 49.400 1.00 27.63 376 ARG A O 1
ATOM 2679 N N . ASN A 1 377 ? -10.749 53.784 47.909 1.00 25.73 377 ASN A N 1
ATOM 2680 C CA . ASN A 1 377 ? -9.573 53.334 47.177 1.00 30.81 377 ASN A CA 1
ATOM 2681 C C . ASN A 1 377 ? -8.330 53.430 48.050 1.00 26.94 377 ASN A C 1
ATOM 2682 O O . ASN A 1 377 ? -7.497 52.526 48.064 1.00 29.35 377 ASN A O 1
ATOM 2687 N N . LEU A 1 378 ? -8.213 54.531 48.786 1.00 30.83 378 LEU A N 1
ATOM 2688 C CA . LEU A 1 378 ? -7.062 54.744 49.653 1.00 34.70 378 LEU A CA 1
ATOM 2689 C C . LEU A 1 378 ? -7.018 53.727 50.789 1.00 33.98 378 LEU A C 1
ATOM 2690 O O . LEU A 1 378 ? -5.948 53.240 51.163 1.00 30.71 378 LEU A O 1
ATOM 2695 N N . LEU A 1 379 ? -8.187 53.414 51.334 1.00 29.76 379 LEU A N 1
ATOM 2696 C CA . LEU A 1 379 ? -8.291 52.452 52.420 1.00 32.24 379 LEU A CA 1
ATOM 2697 C C . LEU A 1 379 ? -7.901 51.076 51.882 1.00 33.28 379 LEU A C 1
ATOM 2698 O O . LEU A 1 379 ? -7.203 50.305 52.544 1.00 34.06 379 LEU A O 1
ATOM 2703 N N . LYS A 1 380 ? -8.359 50.783 50.671 1.00 30.68 380 LYS A N 1
ATOM 2704 C CA . LYS A 1 380 ? -8.070 49.516 50.017 1.00 30.91 380 LYS A CA 1
ATOM 2705 C C . LYS A 1 380 ? -6.569 49.352 49.806 1.00 33.35 380 LYS A C 1
ATOM 2706 O O . LYS A 1 380 ? -6.010 48.273 50.021 1.00 27.37 380 LYS A O 1
ATOM 2712 N N . SER A 1 381 ? -5.921 50.432 49.383 1.00 28.89 381 SER A N 1
ATOM 2713 C CA . SER A 1 381 ? -4.483 50.418 49.138 1.00 30.36 381 SER A CA 1
ATOM 2714 C C . SER A 1 381 ? -3.703 50.160 50.422 1.00 28.35 381 SER A C 1
ATOM 2715 O O . SER A 1 381 ? -2.729 49.406 50.426 1.00 26.23 381 SER A O 1
ATOM 2718 N N . GLU A 1 382 ? -4.126 50.787 51.513 1.00 26.39 382 GLU A N 1
ATOM 2719 C CA . GLU A 1 382 ? -3.432 50.604 52.778 1.00 30.99 382 GLU A CA 1
ATOM 2720 C C . GLU A 1 382 ? -3.584 49.181 53.309 1.00 30.72 382 GLU A C 1
ATOM 2721 O O . GLU A 1 382 ? -2.667 48.646 53.932 1.00 24.27 382 GLU A O 1
ATOM 2727 N N . CYS A 1 383 ? -4.734 48.567 53.055 1.00 27.21 383 CYS A N 1
ATOM 2728 C CA . CYS A 1 383 ? -4.965 47.202 53.512 1.00 32.57 383 CYS A CA 1
ATOM 2729 C C . CYS A 1 383 ? -4.151 46.220 52.682 1.00 29.93 383 CYS A C 1
ATOM 2730 O O . CYS A 1 383 ? -3.594 45.257 53.209 1.00 26.77 383 CYS A O 1
ATOM 2733 N N . ILE A 1 384 ? -4.087 46.468 51.379 1.00 24.99 384 ILE A N 1
ATOM 2734 C CA . ILE A 1 384 ? -3.319 45.611 50.493 1.00 23.26 384 ILE A CA 1
ATOM 2735 C C . ILE A 1 384 ? -1.866 45.640 50.938 1.00 27.67 384 ILE A C 1
ATOM 2736 O O . ILE A 1 384 ? -1.224 44.597 51.063 1.00 28.30 384 ILE A O 1
ATOM 2741 N N . ASN A 1 385 ? -1.346 46.836 51.187 1.00 27.75 385 ASN A N 1
ATOM 2742 C CA . ASN A 1 385 ? 0.036 46.959 51.626 1.00 29.23 385 ASN A CA 1
ATOM 2743 C C . ASN A 1 385 ? 0.243 46.203 52.927 1.00 31.37 385 ASN A C 1
ATOM 2744 O O . ASN A 1 385 ? 1.284 45.577 53.129 1.00 28.75 385 ASN A O 1
ATOM 2749 N N . TYR A 1 386 ? -0.754 46.264 53.805 1.00 25.12 386 TYR A N 1
ATOM 2750 C CA . TYR A 1 386 ? -0.677 45.572 55.085 1.00 28.78 386 TYR A CA 1
ATOM 2751 C C . TYR A 1 386 ? -0.623 44.066 54.851 1.00 23.84 386 TYR A C 1
ATOM 2752 O O . TYR A 1 386 ? 0.212 43.368 55.425 1.00 27.43 386 TYR A O 1
ATOM 2769 N N . ASN A 1 388 ? 0.303 42.520 52.209 1.00 24.79 388 ASN A N 1
ATOM 2770 C CA . ASN A 1 388 ? 1.549 42.155 51.546 1.00 29.29 388 ASN A CA 1
ATOM 2771 C C . ASN A 1 388 ? 2.670 42.026 52.571 1.00 27.44 388 ASN A C 1
ATOM 2772 O O . ASN A 1 388 ? 3.555 41.183 52.430 1.00 28.52 388 ASN A O 1
ATOM 2777 N N . THR A 1 389 ? 2.625 42.858 53.607 1.00 25.07 389 THR A N 1
ATOM 2778 C CA . THR A 1 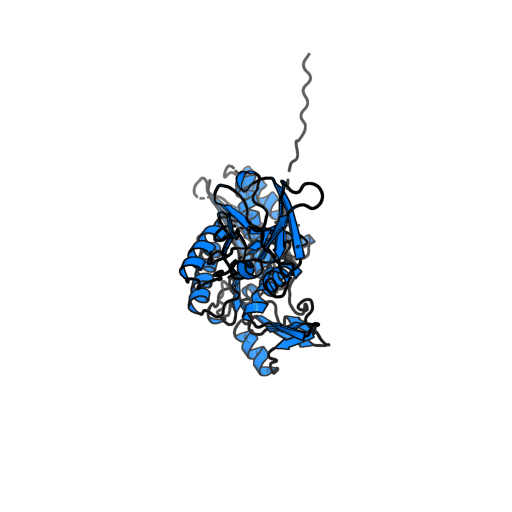389 ? 3.634 42.816 54.660 1.00 28.17 389 THR A CA 1
ATOM 2779 C C . THR A 1 389 ? 3.538 41.500 55.432 1.00 32.82 389 THR A C 1
ATOM 2780 O O . THR A 1 389 ? 4.555 40.931 55.838 1.00 31.69 389 THR A O 1
ATOM 2784 N N . LEU A 1 390 ? 2.313 41.019 55.636 1.00 26.63 390 LEU A N 1
ATOM 2785 C CA . LEU A 1 390 ? 2.109 39.759 56.343 1.00 27.29 390 LEU A CA 1
ATOM 2786 C C . LEU A 1 390 ? 2.647 38.610 55.503 1.00 24.19 390 LEU A C 1
ATOM 2787 O O . LEU A 1 390 ? 3.204 37.647 56.028 1.00 23.48 390 LEU A O 1
ATOM 2792 N N . GLN A 1 391 ? 2.476 38.714 54.190 1.00 21.26 391 GLN A N 1
ATOM 2793 C CA . GLN A 1 391 ? 2.952 37.673 53.292 1.00 24.18 391 GLN A CA 1
ATOM 2794 C C . GLN A 1 391 ? 4.476 37.677 53.223 1.00 27.85 391 GLN A C 1
ATOM 2795 O O . GLN A 1 391 ? 5.097 36.620 53.105 1.00 28.13 391 GLN A O 1
ATOM 2801 N N . ASP A 1 392 ? 5.073 38.864 53.307 1.00 27.62 392 ASP A N 1
ATOM 2802 C CA . ASP A 1 392 ? 6.528 38.988 53.262 1.00 36.69 392 ASP A CA 1
ATOM 2803 C C . ASP A 1 392 ? 7.199 38.343 54.469 1.00 35.80 392 ASP A C 1
ATOM 2804 O O . ASP A 1 392 ? 8.315 37.832 54.362 1.00 36.44 392 ASP A O 1
ATOM 2809 N N . ILE A 1 393 ? 6.533 38.384 55.622 1.00 35.52 393 ILE A N 1
ATOM 2810 C CA . ILE A 1 393 ? 7.093 37.786 56.829 1.00 26.98 393 ILE A CA 1
ATOM 2811 C C . ILE A 1 393 ? 6.609 36.359 56.986 1.00 25.18 393 ILE A C 1
ATOM 2812 O O . ILE A 1 393 ? 6.759 35.755 58.049 1.00 25.57 393 ILE A O 1
ATOM 2817 N N . ASP A 1 394 ? 6.023 35.832 55.917 1.00 22.93 394 ASP A N 1
ATOM 2818 C CA . ASP A 1 394 ? 5.516 34.468 55.892 1.00 28.90 394 ASP A CA 1
ATOM 2819 C C . ASP A 1 394 ? 4.432 34.179 56.938 1.00 26.26 394 ASP A C 1
ATOM 2820 O O . ASP A 1 394 ? 4.384 33.081 57.502 1.00 24.34 394 ASP A O 1
ATOM 2825 N N . ALA A 1 395 ? 3.576 35.166 57.199 1.00 25.02 395 ALA A N 1
ATOM 2826 C CA . ALA A 1 395 ? 2.469 35.003 58.147 1.00 25.81 395 ALA A CA 1
ATOM 2827 C C . ALA A 1 395 ? 1.286 34.437 57.362 1.00 26.83 395 ALA A C 1
ATOM 2828 O O . ALA A 1 395 ? 0.504 33.635 57.876 1.00 19.84 395 ALA A O 1
ATOM 2830 N N . ILE A 1 396 ? 1.157 34.874 56.111 1.00 20.49 396 ILE A N 1
ATOM 2831 C CA . ILE A 1 396 ? 0.103 34.385 55.230 1.00 19.82 396 ILE A CA 1
ATOM 2832 C C . ILE A 1 396 ? 0.737 34.032 53.896 1.00 25.81 396 ILE A C 1
ATOM 2833 O O . ILE A 1 396 ? 1.899 34.352 53.650 1.00 19.89 396 ILE A O 1
ATOM 2838 N N . LYS A 1 397 ? -0.028 33.384 53.031 1.00 24.36 397 LYS A N 1
ATOM 2839 C CA . LYS A 1 397 ? 0.485 32.995 51.732 1.00 29.22 397 LYS A CA 1
ATOM 2840 C C . LYS A 1 397 ? -0.588 33.097 50.670 1.00 26.60 397 LYS A C 1
ATOM 2841 O O . LYS A 1 397 ? -1.772 33.222 50.976 1.00 23.99 397 LYS A O 1
ATOM 2847 N N . ASN A 1 398 ? -0.155 33.047 49.417 1.00 29.54 398 ASN A N 1
ATOM 2848 C CA . ASN A 1 398 ? -1.061 33.111 48.283 1.00 35.39 398 ASN A CA 1
ATOM 2849 C C . ASN A 1 398 ? -1.970 34.338 48.312 1.00 25.55 398 ASN A C 1
ATOM 2850 O O . ASN A 1 398 ? -3.139 34.257 47.938 1.00 32.26 398 ASN A O 1
ATOM 2855 N N . PHE A 1 399 ? -1.442 35.472 48.761 1.00 24.31 399 PHE A N 1
ATOM 2856 C CA . PHE A 1 399 ? -2.241 36.688 48.791 1.00 22.12 399 PHE A CA 1
ATOM 2857 C C . PHE A 1 399 ? -2.029 37.465 47.500 1.00 27.29 399 PHE A C 1
ATOM 2858 O O . PHE A 1 399 ? -0.906 37.856 47.184 1.00 28.11 399 PHE A O 1
ATOM 2866 N N . ASP A 1 400 ? -3.114 37.690 46.765 1.00 25.92 400 ASP A N 1
ATOM 2867 C CA . ASP A 1 400 ? -3.058 38.429 45.506 1.00 28.02 400 ASP A CA 1
ATOM 2868 C C . ASP A 1 400 ? -3.830 39.736 45.673 1.00 19.66 400 ASP A C 1
ATOM 2869 O O . ASP A 1 400 ? -5.060 39.747 45.626 1.00 24.94 400 ASP A O 1
ATOM 2874 N N . GLY A 1 401 ? -3.101 40.830 45.870 1.00 23.43 401 GLY A N 1
ATOM 2875 C CA . GLY A 1 401 ? -3.729 42.126 46.047 1.00 26.62 401 GLY A CA 1
ATOM 2876 C C . GLY A 1 401 ? -4.620 42.535 44.891 1.00 32.76 401 GLY A C 1
ATOM 2877 O O . GLY A 1 401 ? -5.439 43.448 45.014 1.00 30.45 401 GLY A O 1
ATOM 2878 N N . GLN A 1 402 ? -4.471 41.859 43.759 1.00 32.54 402 GLN A N 1
ATOM 2879 C CA . GLN A 1 402 ? -5.278 42.180 42.594 1.00 36.74 402 GLN A CA 1
ATOM 2880 C C . GLN A 1 402 ? -6.671 41.572 42.634 1.00 36.56 402 GLN A C 1
ATOM 2881 O O . GLN A 1 402 ? -7.472 41.808 41.735 1.00 37.19 402 GLN A O 1
ATOM 2887 N N . THR A 1 403 ? -6.974 40.801 43.672 1.00 30.66 403 THR A N 1
ATOM 2888 C CA . THR A 1 403 ? -8.292 40.191 43.750 1.00 32.81 403 THR A CA 1
ATOM 2889 C C . THR A 1 403 ? -8.724 39.736 45.139 1.00 30.60 403 THR A C 1
ATOM 2890 O O . THR A 1 403 ? -9.907 39.490 45.375 1.00 33.34 403 THR A O 1
ATOM 2894 N N . ASP A 1 404 ? -7.775 39.640 46.060 1.00 31.11 404 ASP A N 1
ATOM 2895 C CA . ASP A 1 404 ? -8.076 39.168 47.407 1.00 29.48 404 ASP A CA 1
ATOM 2896 C C . ASP A 1 404 ? -8.574 40.202 48.412 1.00 28.99 404 ASP A C 1
ATOM 2897 O O . ASP A 1 404 ? -8.718 39.892 49.595 1.00 27.78 404 ASP A O 1
ATOM 2902 N N . LEU A 1 405 ? -8.850 41.419 47.953 1.00 29.61 405 LEU A N 1
ATOM 2903 C CA . LEU A 1 405 ? -9.336 42.459 48.855 1.00 27.79 405 LEU A CA 1
ATOM 2904 C C . LEU A 1 405 ? -10.073 43.561 48.100 1.00 38.89 405 LEU A C 1
ATOM 2905 O O . LEU A 1 405 ? -9.555 44.119 47.132 1.00 29.60 405 LEU A O 1
ATOM 2910 N N . THR A 1 406 ? -11.287 43.863 48.551 1.00 35.19 406 THR A N 1
ATOM 2911 C CA . THR A 1 406 ? -12.113 44.889 47.927 1.00 36.51 406 THR A CA 1
ATOM 2912 C C . THR A 1 406 ? -12.761 45.779 48.984 1.00 40.77 406 THR A C 1
ATOM 2913 O O . THR A 1 406 ? -12.816 45.418 50.161 1.00 35.17 406 THR A O 1
ATOM 2917 N N . VAL A 1 407 ? -13.251 46.939 48.554 1.00 36.38 407 VAL A N 1
ATOM 2918 C CA . VAL A 1 407 ? -13.895 47.896 49.450 1.00 39.35 407 VAL A CA 1
ATOM 2919 C C . VAL A 1 407 ? -15.127 48.515 48.796 1.00 46.20 407 VAL A C 1
ATOM 2920 O O . VAL A 1 407 ? -15.013 49.212 47.789 1.00 48.36 407 VAL A O 1
ATOM 2924 N N . GLN A 1 408 ? -16.300 48.255 49.371 1.00 45.69 408 GLN A N 1
ATOM 2925 C CA . GLN A 1 408 ? -17.557 48.791 48.853 1.00 45.77 408 GLN A CA 1
ATOM 2926 C C . GLN A 1 408 ? -18.236 49.699 49.875 1.00 47.00 408 GLN A C 1
ATOM 2927 O O . GLN A 1 408 ? -17.907 49.671 51.063 1.00 42.23 408 GLN A O 1
ATOM 2933 N N . SER A 1 409 ? -19.188 50.501 49.405 1.00 46.03 409 SER A N 1
ATOM 2934 C CA . SER A 1 409 ? -19.927 51.410 50.274 1.00 50.08 409 SER A CA 1
ATOM 2935 C C . SER A 1 409 ? -20.997 50.648 51.048 1.00 44.81 409 SER A C 1
ATOM 2936 O O . SER A 1 409 ? -21.662 49.770 50.497 1.00 42.89 409 SER A O 1
ATOM 2939 N N . ASP A 1 412 ? -25.610 51.984 53.959 1.00 67.74 412 ASP A N 1
ATOM 2940 C CA . ASP A 1 412 ? -25.523 53.201 54.758 1.00 66.48 412 ASP A CA 1
ATOM 2941 C C . ASP A 1 412 ? -24.640 54.216 54.033 1.00 66.56 412 ASP A C 1
ATOM 2942 O O . ASP A 1 412 ? -23.671 53.840 53.374 1.00 72.35 412 ASP A O 1
ATOM 2947 N N . VAL A 1 413 ? -24.975 55.497 54.159 1.00 64.74 413 VAL A N 1
ATOM 2948 C CA . VAL A 1 413 ? -24.228 56.565 53.492 1.00 63.31 413 VAL A CA 1
ATOM 2949 C C . VAL A 1 413 ? -22.788 56.741 53.974 1.00 59.87 413 VAL A C 1
ATOM 2950 O O . VAL A 1 413 ? -21.906 57.087 53.188 1.00 56.98 413 VAL A O 1
ATOM 2954 N N . ASP A 1 414 ? -22.553 56.510 55.262 1.00 56.00 414 ASP A N 1
ATOM 2955 C CA . ASP A 1 414 ? -21.215 56.656 55.825 1.00 56.71 414 ASP A CA 1
ATOM 2956 C C . ASP A 1 414 ? -20.664 55.340 56.367 1.00 52.42 414 ASP A C 1
ATOM 2957 O O . ASP A 1 414 ? -19.951 55.318 57.372 1.00 54.19 414 ASP A O 1
ATOM 2962 N N . ALA A 1 415 ? -21.001 54.244 55.696 1.00 43.58 415 ALA A N 1
ATOM 2963 C CA . ALA A 1 415 ? -20.533 52.925 56.100 1.00 40.32 415 ALA A CA 1
ATOM 2964 C C . ALA A 1 415 ? -19.641 52.355 55.006 1.00 37.30 415 ALA A C 1
ATOM 2965 O O . ALA A 1 415 ? -19.989 52.393 53.825 1.00 36.93 415 ALA A O 1
ATOM 2967 N N . VAL A 1 416 ? -18.486 51.837 55.408 1.00 29.63 416 VAL A N 1
ATOM 2968 C CA . VAL A 1 416 ? -17.537 51.253 54.470 1.00 27.49 416 VAL A CA 1
ATOM 2969 C C . VAL A 1 416 ? -17.331 49.778 54.801 1.00 27.67 416 VAL A C 1
ATOM 2970 O O . VAL A 1 416 ? -17.096 49.419 55.952 1.00 30.00 416 VAL A O 1
ATOM 2974 N N . TYR A 1 417 ? -17.428 48.931 53.783 1.00 24.98 417 TYR A N 1
ATOM 2975 C CA . TYR A 1 417 ? -17.256 47.500 53.960 1.00 24.19 417 TYR A CA 1
ATOM 2976 C C . TYR A 1 417 ? -16.031 46.998 53.207 1.00 26.84 417 TYR A C 1
ATOM 2977 O O . TYR A 1 417 ? -15.835 47.311 52.032 1.00 28.58 417 TYR A O 1
ATOM 2986 N N . ILE A 1 418 ? -15.205 46.222 53.898 1.00 22.33 418 ILE A N 1
ATOM 2987 C CA . ILE A 1 418 ? -14.001 45.668 53.299 1.00 28.15 418 ILE A CA 1
ATOM 2988 C C . ILE A 1 418 ? -14.051 44.150 53.365 1.00 26.04 418 ILE A C 1
ATOM 2989 O O . ILE A 1 418 ? -14.290 43.578 54.425 1.00 27.09 418 ILE A O 1
ATOM 2994 N N . GLU A 1 419 ? -13.837 43.503 52.226 1.00 27.38 419 GLU A N 1
ATOM 2995 C CA . GLU A 1 419 ? -13.841 42.046 52.161 1.00 27.15 419 GLU A CA 1
ATOM 2996 C C . GLU A 1 419 ? -12.482 41.573 51.659 1.00 29.30 419 GLU A C 1
ATOM 2997 O O . GLU A 1 419 ? -11.954 42.104 50.684 1.00 22.53 419 GLU A O 1
ATOM 3003 N N . ALA A 1 420 ? -11.914 40.574 52.327 1.00 23.25 420 ALA A N 1
ATOM 3004 C CA . ALA A 1 420 ? -10.615 40.058 51.922 1.00 20.98 420 ALA A CA 1
ATOM 3005 C C . ALA A 1 420 ? -10.470 38.574 52.220 1.00 22.11 420 ALA A C 1
ATOM 3006 O O . ALA A 1 420 ? -11.243 37.998 52.986 1.00 20.83 420 ALA A O 1
ATOM 3008 N N . TYR A 1 421 ? -9.474 37.962 51.595 1.00 23.44 421 TYR A N 1
ATOM 3009 C CA . TYR A 1 421 ? -9.173 36.560 51.830 1.00 21.07 421 TYR A CA 1
ATOM 3010 C C . TYR A 1 421 ? -7.749 36.490 52.319 1.00 24.24 421 TYR A C 1
ATOM 3011 O O . TYR A 1 421 ? -6.837 37.013 51.682 1.00 26.11 421 TYR A O 1
ATOM 3020 N N . ALA A 1 422 ? -7.569 35.860 53.473 1.00 28.78 422 ALA A N 1
ATOM 3021 C CA . ALA A 1 422 ? -6.249 35.704 54.060 1.00 27.12 422 ALA A CA 1
ATOM 3022 C C . ALA A 1 422 ? -5.999 34.216 54.208 1.00 29.89 422 ALA A C 1
ATOM 3023 O O . ALA A 1 422 ? -6.863 33.478 54.683 1.00 29.63 422 ALA A O 1
ATOM 3025 N N . TRP A 1 423 ? -4.817 33.777 53.796 1.00 24.04 423 TRP A N 1
ATOM 3026 C CA . TRP A 1 423 ? -4.466 32.370 53.881 1.00 22.71 423 TRP A CA 1
ATOM 3027 C C . TRP A 1 423 ? -3.301 32.181 54.848 1.00 22.81 423 TRP A C 1
ATOM 3028 O O . TRP A 1 423 ? -2.146 32.390 54.481 1.00 24.10 423 TRP A O 1
ATOM 3039 N N . PRO A 1 424 ? -3.589 31.800 56.104 1.00 22.86 424 PRO A N 1
ATOM 3040 C CA . PRO A 1 424 ? -2.527 31.591 57.095 1.00 27.27 424 PRO A CA 1
ATOM 3041 C C . PRO A 1 424 ? -1.596 30.480 56.621 1.00 26.14 424 PRO A C 1
ATOM 3042 O O . PRO A 1 424 ? -2.053 29.492 56.050 1.00 25.51 424 PRO A O 1
ATOM 3046 N N . VAL A 1 425 ? -0.300 30.639 56.859 1.00 33.85 425 VAL A N 1
ATOM 3047 C CA . VAL A 1 425 ? 0.671 29.632 56.441 1.00 40.71 425 VAL A CA 1
ATOM 3048 C C . VAL A 1 425 ? 0.356 28.243 56.985 1.00 45.58 425 VAL A C 1
ATOM 3049 O O . VAL A 1 425 ? 0.517 27.240 56.288 1.00 46.25 425 VAL A O 1
ATOM 3053 N N . ASP A 1 426 ? -0.093 28.183 58.233 1.00 48.32 426 ASP A N 1
ATOM 3054 C CA . ASP A 1 426 ? -0.424 26.901 58.844 1.00 59.72 426 ASP A CA 1
ATOM 3055 C C . ASP A 1 426 ? -1.905 26.595 58.657 1.00 61.14 426 ASP A C 1
ATOM 3056 O O . ASP A 1 426 ? -2.634 26.364 59.621 1.00 68.14 426 ASP A O 1
ATOM 3061 N N . SER A 1 427 ? -2.340 26.591 57.402 1.00 53.38 427 SER A N 1
ATOM 3062 C CA . SER A 1 427 ? -3.733 26.326 57.073 1.00 57.44 427 SER A CA 1
ATOM 3063 C C . SER A 1 427 ? -3.879 26.182 55.559 1.00 57.02 427 SER A C 1
ATOM 3064 O O . SER A 1 427 ? -3.450 27.052 54.803 1.00 64.75 427 SER A O 1
ATOM 3067 N N . ILE A 1 428 ? -4.477 25.081 55.117 1.00 56.80 428 ILE A N 1
ATOM 3068 C CA . ILE A 1 428 ? -4.666 24.848 53.689 1.00 55.62 428 ILE A CA 1
ATOM 3069 C C . ILE A 1 428 ? -6.041 25.325 53.237 1.00 51.18 428 ILE A C 1
ATOM 3070 O O . ILE A 1 428 ? -6.565 24.877 52.217 1.00 51.24 428 ILE A O 1
ATOM 3075 N N . GLU A 1 429 ? -6.618 26.240 54.005 1.00 43.29 429 GLU A N 1
ATOM 3076 C CA . GLU A 1 429 ? -7.928 26.784 53.693 1.00 36.66 429 GLU A CA 1
ATOM 3077 C C . GLU A 1 429 ? -7.917 28.296 53.927 1.00 34.89 429 GLU A C 1
ATOM 3078 O O . GLU A 1 429 ? -7.444 28.766 54.962 1.00 30.94 429 GLU A O 1
ATOM 3084 N N . LYS A 1 430 ? -8.432 29.046 52.954 1.00 30.56 430 LYS A N 1
ATOM 3085 C CA . LYS A 1 430 ? -8.477 30.506 53.030 1.00 32.88 430 LYS A CA 1
ATOM 3086 C C . LYS A 1 430 ? -9.460 30.966 54.097 1.00 26.50 430 LYS A C 1
ATOM 3087 O O . LYS A 1 430 ? -10.423 30.268 54.405 1.00 30.44 430 LYS A O 1
ATOM 3093 N N . ILE A 1 431 ? -9.219 32.147 54.656 1.00 25.90 431 ILE A N 1
ATOM 3094 C CA . ILE A 1 431 ? -10.112 32.691 55.668 1.00 21.82 431 ILE A CA 1
ATOM 3095 C C . ILE A 1 431 ? -10.716 34.002 55.172 1.00 24.80 431 ILE A C 1
ATOM 3096 O O . ILE A 1 431 ? -10.006 34.873 54.670 1.00 19.51 431 ILE A O 1
ATOM 3101 N N . TYR A 1 432 ? -12.035 34.113 55.301 1.00 19.64 432 TYR A N 1
ATOM 3102 C CA . TYR A 1 432 ? -12.776 35.300 54.887 1.00 23.24 432 TYR A CA 1
ATOM 3103 C C . TYR A 1 432 ? -12.700 36.356 55.985 1.00 22.18 432 TYR A C 1
ATOM 3104 O O . TYR A 1 432 ? -12.943 36.068 57.156 1.00 23.31 432 TYR A O 1
ATOM 3113 N N . VAL A 1 433 ? -12.355 37.576 55.595 1.00 20.65 433 VAL A N 1
ATOM 3114 C CA . VAL A 1 433 ? -12.232 38.686 56.533 1.00 15.48 433 VAL A CA 1
ATOM 3115 C C . VAL A 1 433 ? -13.185 39.794 56.108 1.00 21.20 433 VAL A C 1
ATOM 3116 O O . VAL A 1 433 ? -13.091 40.309 54.992 1.00 20.63 433 VAL A O 1
ATOM 3120 N N . ARG A 1 434 ? -14.106 40.151 56.994 1.00 18.44 434 ARG A N 1
ATOM 3121 C CA . ARG A 1 434 ? -15.074 41.197 56.699 1.00 22.36 434 ARG A CA 1
ATOM 3122 C C . ARG A 1 434 ? -14.896 42.343 57.681 1.00 23.68 434 ARG A C 1
ATOM 3123 O O . ARG A 1 434 ? -14.968 42.146 58.896 1.00 27.30 434 ARG A O 1
ATOM 3131 N N . VAL A 1 435 ? -14.653 43.536 57.148 1.00 18.43 435 VAL A N 1
ATOM 3132 C CA . VAL A 1 435 ? -14.469 44.721 57.973 1.00 22.32 435 VAL A CA 1
ATOM 3133 C C . VAL A 1 435 ? -15.595 45.715 57.737 1.00 31.13 435 VAL A C 1
ATOM 3134 O O . VAL A 1 435 ? -15.900 46.068 56.596 1.00 26.27 435 VAL A O 1
ATOM 3138 N N . ARG A 1 436 ? -16.213 46.155 58.827 1.00 28.30 436 ARG A N 1
ATOM 3139 C CA . ARG A 1 436 ? -17.296 47.126 58.770 1.00 33.74 436 ARG A CA 1
ATOM 3140 C C . ARG A 1 436 ? -16.840 48.391 59.495 1.00 37.81 436 ARG A C 1
ATOM 3141 O O . ARG A 1 436 ? -16.572 48.363 60.696 1.00 31.81 436 ARG A O 1
ATOM 3149 N N . ILE A 1 437 ? -16.743 49.492 58.753 1.00 35.29 437 ILE A N 1
ATOM 3150 C CA . ILE A 1 437 ? -16.310 50.770 59.310 1.00 31.57 437 ILE A CA 1
ATOM 3151 C C . ILE A 1 437 ? -17.432 51.800 59.230 1.00 35.70 437 ILE A C 1
ATOM 3152 O O . ILE A 1 437 ? -18.055 51.971 58.181 1.00 38.16 437 ILE A O 1
ATOM 3157 N N . LYS A 1 438 ? -17.677 52.487 60.342 1.00 34.03 438 LYS A N 1
ATOM 3158 C CA . LYS A 1 438 ? -18.723 53.502 60.411 1.00 47.39 438 LYS A CA 1
ATOM 3159 C C . LYS A 1 438 ? -18.113 54.853 60.774 1.00 48.80 438 LYS A C 1
ATOM 3160 O O . LYS A 1 438 ? -17.175 54.920 61.569 1.00 54.17 438 LYS A O 1
ATOM 3166 N N . LEU A 1 439 ? -18.641 55.926 60.191 1.00 55.77 439 LEU A N 1
ATOM 3167 C CA . LEU A 1 439 ? -18.136 57.268 60.468 1.00 55.58 439 LEU A CA 1
ATOM 3168 C C . LEU A 1 439 ? -19.260 58.229 60.838 1.00 58.10 439 LEU A C 1
ATOM 3169 O O . LEU A 1 439 ? -20.245 57.835 61.460 1.00 56.38 439 LEU A O 1
#

Solvent-accessible surface area: 19779 Å² total

B-factor: mean 28.8, std 12.12, range [8.34, 82.41]

Foldseek 3Di:
DDDDDDDDDDDLDAFQEEEEDQAFDADALDDKDFQPDACCLGRVDGVPPRVLLVVLLSVQGGMYHYHHLFQWAWFWWDDVFKIKIWPTFGPQQQQKKWFWAQDPVDNQWIWIFIDGVNHTPDIDIGNAQVRDDADSTIDMDGDDHDDGDHIIGTDPGHSDDGDVVSVVSVLVVCVVPQHAEYAQLDPDPVSVVVVLVSQCCCVPVVLRHHAYEAEPCLVSQDLRYAYADWWFAFPVRDTAGSSSVSSNLRSNLRNAALQDAQAFPFSPRTQAIPPADDPVVVVVCVLQLHFYWHHDPRTTGTNAQFGSNNPADPQRHPCSRGSSSSNNVSSLSVVLVVCCVPVHAQDDVVQVVNLVVVLVCVVCVVVQQFDPADSVPFKHWDQVRFKIKIWGWTGGNPHPDIHIDIDIDGD

Secondary structure (DSSP, 8-state):
----------------EE--B--SSS-B---EEETT---HHHHSS---GGGHHHHHHTTT-SEEE--B----B--EEEETTEEEEESS-SGGGGGEEEEEEE-SS-TTSEEEEEEETTEEEEEEEESSSTT----SSEEEE--S----EEEEE-B--B-----HHHHHHHHHHHTTS--SEEE-----HHHHHHHHHHHHHIIIII----EEEEES-GGG-STTEEEE--EEEETTS-EE-HHHHHHHHHHHHHHS-TT---TT-B-TTEEEEES---HHHHHHHHHTT-B-EEEETTEEEES--B-S-----SSS-GGGGBHHHHHHHHHHHHHHHHHHHHH---SHHHHHHHHHHHHH--HHHHTTSB-S--TTTSEEEE--TTEEEEEEEE-BTT-SS-EEEEEEEE-